Protein 3PEH (pdb70)

Structure (mmCIF, N/CA/C/O backbone):
data_3PEH
#
_entry.id   3PEH
#
_cell.length_a   91.927
_cell.length_b   91.927
_cell.length_c   162.884
_cell.angle_alpha   90.000
_cell.angle_beta   90.000
_cell.angle_gamma   90.000
#
_symmetry.space_group_name_H-M   'P 42 21 2'
#
loop_
_entity.id
_entity.type
_entity.pdbx_description
1 polymer 'Endoplasmin homolog'
2 non-polymer 2-amino-4-{2,4-dichloro-5-[2-(diethylamino)ethoxy]phenyl}-N-ethylthieno[2,3-d]pyrimidine-6-carboxamide
3 non-polymer 'SULFATE ION'
#
loop_
_atom_site.group_PDB
_atom_site.id
_atom_site.type_symbol
_atom_site.label_atom_id
_atom_site.label_alt_id
_atom_site.label_comp_id
_atom_site.label_asym_id
_atom_site.label_entity_id
_atom_site.label_seq_id
_atom_site.pdbx_PDB_ins_code
_atom_site.Cartn_x
_atom_site.Cartn_y
_atom_site.Cartn_z
_atom_site.occupancy
_atom_site.B_iso_or_equiv
_atom_site.auth_seq_id
_atom_site.auth_comp_id
_atom_site.auth_asym_id
_atom_site.auth_atom_id
_atom_site.pdbx_PDB_model_num
ATOM 1 N N . GLU A 1 21 ? 41.453 91.430 22.029 1.00 73.58 70 GLU A N 1
ATOM 2 C CA . GLU A 1 21 ? 40.978 92.373 21.017 1.00 73.29 70 GLU A CA 1
ATOM 3 C C . GLU A 1 21 ? 41.059 91.796 19.595 1.00 74.89 70 GLU A C 1
ATOM 4 O O . GLU A 1 21 ? 42.140 91.381 19.181 1.00 75.10 70 GLU A O 1
ATOM 6 N N . SER A 1 22 ? 39.924 91.812 18.840 1.00 69.14 71 SER A N 1
ATOM 7 C CA . SER A 1 22 ? 39.790 91.315 17.455 1.00 67.13 71 SER A CA 1
ATOM 8 C C . SER A 1 22 ? 40.883 91.894 16.533 1.00 70.30 71 SER A C 1
ATOM 9 O O . SER A 1 22 ? 41.238 93.060 16.672 1.00 69.87 71 SER A O 1
ATOM 11 N N . MET A 1 23 ? 41.444 91.075 15.629 1.00 66.63 72 MET A N 1
ATOM 12 C CA . MET A 1 23 ? 42.530 91.499 14.733 1.00 65.94 72 MET A CA 1
ATOM 13 C C . MET A 1 23 ? 42.189 91.353 13.232 1.00 68.01 72 MET A C 1
ATOM 14 O O . MET A 1 23 ? 43.089 91.441 12.379 1.00 66.77 72 MET A O 1
ATOM 19 N N . GLU A 1 24 ? 40.898 91.130 12.906 1.00 63.54 73 GLU A N 1
ATOM 20 C CA . GLU A 1 24 ? 40.476 90.945 11.511 1.00 62.28 73 GLU A CA 1
ATOM 21 C C . GLU A 1 24 ? 40.404 92.253 10.735 1.00 64.94 73 GLU A C 1
ATOM 22 O O . GLU A 1 24 ? 40.092 93.299 11.301 1.00 64.29 73 GLU A O 1
ATOM 28 N N . SER A 1 25 ? 40.657 92.174 9.425 1.00 60.37 74 SER A N 1
ATOM 29 C CA . SER A 1 25 ? 40.490 93.293 8.523 1.00 59.70 74 SER A CA 1
ATOM 30 C C . SER A 1 25 ? 39.022 93.275 8.073 1.00 66.29 74 SER A C 1
ATOM 31 O O . SER A 1 25 ? 38.367 92.231 8.176 1.00 66.07 74 SER A O 1
ATOM 34 N N . HIS A 1 26 ? 38.499 94.407 7.566 1.00 65.03 75 HIS A N 1
ATOM 35 C CA . HIS A 1 26 ? 37.124 94.452 7.064 1.00 65.29 75 HIS A CA 1
ATOM 36 C C . HIS A 1 26 ? 36.975 93.503 5.838 1.00 67.89 75 HIS A C 1
ATOM 37 O O . HIS A 1 26 ? 35.914 92.907 5.648 1.00 67.49 75 HIS A O 1
ATOM 44 N N . GLN A 1 27 ? 38.076 93.324 5.063 1.00 62.46 76 GLN A N 1
ATOM 45 C CA .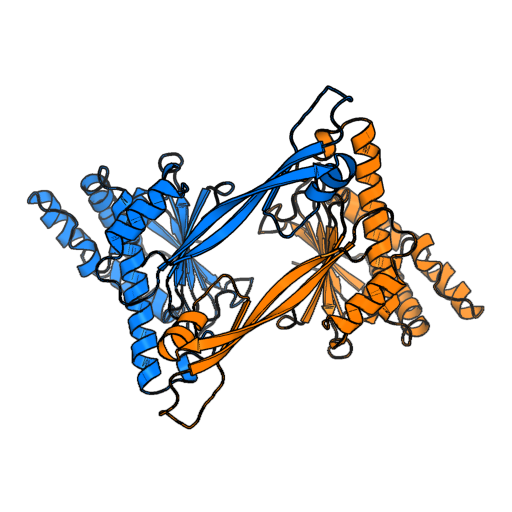 GLN A 1 27 ? 38.171 92.426 3.910 1.00 60.53 76 GLN A CA 1
ATOM 46 C C . GLN A 1 27 ? 38.059 90.956 4.374 1.00 62.16 76 GLN A C 1
ATOM 47 O O . GLN A 1 27 ? 37.353 90.170 3.731 1.00 60.47 76 GLN A O 1
ATOM 53 N N . TYR A 1 28 ? 38.774 90.592 5.477 1.00 57.10 77 TYR A N 1
ATOM 54 C CA . TYR A 1 28 ? 38.705 89.261 6.068 1.00 55.97 77 TYR A CA 1
ATOM 55 C C . TYR A 1 28 ? 37.275 89.025 6.546 1.00 60.56 77 TYR A C 1
ATOM 56 O O . TYR A 1 28 ? 36.692 87.994 6.222 1.00 59.74 77 TYR A O 1
ATOM 65 N N . GLN A 1 29 ? 36.715 89.985 7.309 1.00 58.12 78 GLN A N 1
ATOM 66 C CA . GLN A 1 29 ? 35.374 89.895 7.879 1.00 57.88 78 GLN A CA 1
ATOM 67 C C . GLN A 1 29 ? 34.298 89.771 6.809 1.00 60.38 78 GLN A C 1
ATOM 68 O O . GLN A 1 29 ? 33.293 89.117 7.055 1.00 59.84 78 GLN A O 1
ATOM 74 N N . THR A 1 30 ? 34.515 90.360 5.625 1.00 55.76 79 THR A N 1
ATOM 75 C CA . THR A 1 30 ? 33.556 90.292 4.528 1.00 55.36 79 THR A CA 1
ATOM 76 C C . THR A 1 30 ? 33.663 88.941 3.818 1.00 60.15 79 THR A C 1
ATOM 77 O O . THR A 1 30 ? 32.648 88.245 3.709 1.00 60.71 79 THR A O 1
ATOM 81 N N . GLU A 1 31 ? 34.883 88.568 3.353 1.00 55.48 80 GLU A N 1
ATOM 82 C CA . GLU A 1 31 ? 35.168 87.306 2.670 1.00 55.48 80 GLU A CA 1
ATOM 83 C C . GLU A 1 31 ? 34.669 86.071 3.487 1.00 61.90 80 GLU A C 1
ATOM 84 O O . GLU A 1 31 ? 33.836 85.306 2.982 1.00 62.70 80 GLU A O 1
ATOM 90 N N . VAL A 1 32 ? 35.099 85.954 4.761 1.00 57.16 81 VAL A N 1
ATOM 91 C CA . VAL A 1 32 ? 34.732 84.857 5.650 1.00 56.38 81 VAL A CA 1
ATOM 92 C C . VAL A 1 32 ? 33.210 84.865 5.968 1.00 59.75 81 VAL A C 1
ATOM 93 O O . VAL A 1 32 ? 32.623 83.785 6.052 1.00 58.40 81 VAL A O 1
ATOM 97 N N . THR A 1 33 ? 32.567 86.047 6.066 1.00 57.12 82 THR A N 1
ATOM 98 C CA . THR A 1 33 ? 31.108 86.113 6.302 1.00 57.54 82 THR A CA 1
ATOM 99 C C . THR A 1 33 ? 30.355 85.567 5.084 1.00 62.23 82 THR A C 1
ATOM 100 O O . THR A 1 33 ? 29.342 84.886 5.243 1.00 61.59 82 THR A O 1
ATOM 104 N N . ARG A 1 34 ? 30.871 85.851 3.879 1.00 59.69 83 ARG A N 1
ATOM 105 C CA . ARG A 1 34 ? 30.295 85.359 2.633 1.00 59.73 83 ARG A CA 1
ATOM 106 C C . ARG A 1 34 ? 30.525 83.838 2.569 1.00 61.37 83 ARG A C 1
ATOM 107 O O . ARG A 1 34 ? 29.556 83.101 2.360 1.00 61.25 83 ARG A O 1
ATOM 115 N N . LEU A 1 35 ? 31.779 83.372 2.826 1.00 55.39 84 LEU A N 1
ATOM 116 C CA . LEU A 1 35 ? 32.096 81.940 2.839 1.00 55.61 84 LEU A CA 1
ATOM 117 C C . LEU A 1 35 ? 31.134 81.196 3.760 1.00 63.41 84 LEU A C 1
ATOM 118 O O . LEU A 1 35 ? 30.472 80.263 3.315 1.00 62.92 84 LEU A O 1
ATOM 123 N N . MET A 1 36 ? 31.003 81.664 5.018 1.00 62.70 85 MET A N 1
ATOM 124 C CA . MET A 1 36 ? 30.129 81.064 6.021 1.00 63.35 85 MET A CA 1
ATOM 125 C C . MET A 1 36 ? 28.674 81.031 5.546 1.00 68.68 85 MET A C 1
ATOM 126 O O . MET A 1 36 ? 28.080 79.962 5.561 1.00 69.41 85 MET A O 1
ATOM 131 N N . ASP A 1 37 ? 28.138 82.146 5.040 1.00 65.71 86 ASP A N 1
ATOM 132 C CA . ASP A 1 37 ? 26.761 82.218 4.529 1.00 65.59 86 ASP A CA 1
ATOM 133 C C . ASP A 1 37 ? 26.498 81.177 3.453 1.00 68.41 86 ASP A C 1
ATOM 134 O O . ASP A 1 37 ? 25.516 80.447 3.559 1.00 68.34 86 ASP A O 1
ATOM 139 N N . ILE A 1 38 ? 27.398 81.073 2.449 1.00 63.35 87 ILE A N 1
ATOM 140 C CA . ILE A 1 38 ? 27.295 80.128 1.336 1.00 61.76 87 ILE A CA 1
ATOM 141 C C . ILE A 1 38 ? 27.417 78.683 1.855 1.00 64.78 87 ILE A C 1
ATOM 142 O O . ILE A 1 38 ? 26.472 77.912 1.671 1.00 64.70 87 ILE A O 1
ATOM 147 N N . ILE A 1 39 ? 28.541 78.338 2.530 1.00 60.21 88 ILE A N 1
ATOM 148 C CA . ILE A 1 39 ? 28.808 77.013 3.102 1.00 60.20 88 ILE A CA 1
ATOM 149 C C . ILE A 1 39 ? 27.622 76.518 3.963 1.00 64.83 88 ILE A C 1
ATOM 150 O O . ILE A 1 39 ? 27.163 75.382 3.764 1.00 65.09 88 ILE A O 1
ATOM 155 N N . VAL A 1 40 ? 27.106 77.379 4.869 1.00 59.96 89 VAL A N 1
ATOM 156 C CA . VAL A 1 40 ? 26.003 77.029 5.759 1.00 59.73 89 VAL A CA 1
ATOM 157 C C . VAL A 1 40 ? 24.718 76.709 4.980 1.00 65.52 89 VAL A C 1
ATOM 158 O O . VAL A 1 40 ? 24.191 75.612 5.147 1.00 66.25 89 VAL A O 1
ATOM 162 N N . ASN A 1 41 ? 24.256 77.615 4.105 1.00 62.11 90 ASN A N 1
ATOM 163 C CA . ASN A 1 41 ? 23.038 77.426 3.311 1.00 61.82 90 ASN A CA 1
ATOM 164 C C . ASN A 1 41 ? 23.171 76.295 2.267 1.00 66.31 90 ASN A C 1
ATOM 165 O O . ASN A 1 41 ? 22.153 75.811 1.756 1.00 65.81 90 ASN A O 1
ATOM 167 N N . SER A 1 42 ? 24.417 75.871 1.957 1.00 62.49 91 SER A N 1
ATOM 168 C CA . SER A 1 42 ? 24.670 74.813 0.984 1.00 61.52 91 SER A CA 1
ATOM 169 C C . SER A 1 42 ? 24.890 73.463 1.649 1.00 65.26 91 SER A C 1
ATOM 170 O O . SER A 1 42 ? 24.639 72.442 1.014 1.00 66.09 91 SER A O 1
ATOM 173 N N . LEU A 1 43 ? 25.371 73.443 2.909 1.00 60.43 92 LEU A N 1
ATOM 174 C CA . LEU A 1 43 ? 25.648 72.193 3.611 1.00 59.76 92 LEU A CA 1
ATOM 175 C C . LEU A 1 43 ? 24.896 72.042 4.939 1.00 64.33 92 LEU A C 1
ATOM 176 O O . LEU A 1 43 ? 25.317 71.219 5.755 1.00 64.29 92 LEU A O 1
ATOM 181 N N . TYR A 1 44 ? 23.776 72.784 5.153 1.00 60.92 93 TYR A N 1
ATOM 182 C CA . TYR A 1 44 ? 22.963 72.697 6.383 1.00 61.10 93 TYR A CA 1
ATOM 183 C C . TYR A 1 44 ? 22.458 71.249 6.660 1.00 67.47 93 TYR A C 1
ATOM 184 O O . TYR A 1 44 ? 22.204 70.877 7.812 1.00 67.65 93 TYR A O 1
ATOM 186 N N . THR A 1 45 ? 22.322 70.443 5.598 1.00 64.33 94 THR A N 1
ATOM 187 C CA . THR A 1 45 ? 21.831 69.066 5.679 1.00 63.85 94 THR A CA 1
ATOM 188 C C . THR A 1 45 ? 22.967 68.044 5.690 1.00 67.18 94 THR A C 1
ATOM 189 O O . THR A 1 45 ? 22.693 66.875 5.952 1.00 67.80 94 THR A O 1
ATOM 193 N N . GLN A 1 46 ? 24.225 68.470 5.416 1.00 61.63 95 GLN A N 1
ATOM 194 C CA . GLN A 1 46 ? 25.402 67.595 5.442 1.00 61.13 95 GLN A CA 1
ATOM 195 C C . GLN A 1 46 ? 26.462 68.233 6.357 1.00 64.92 95 GLN A C 1
ATOM 196 O O . GLN A 1 46 ? 27.625 68.389 5.962 1.00 65.14 95 GLN A O 1
ATOM 202 N N . LYS A 1 47 ? 26.050 68.618 7.577 1.00 60.50 96 LYS A N 1
ATOM 203 C CA . LYS A 1 47 ? 26.879 69.318 8.567 1.00 59.86 96 LYS A CA 1
ATOM 204 C C . LYS A 1 47 ? 28.158 68.569 8.920 1.00 64.20 96 LYS A C 1
ATOM 205 O O . LYS A 1 47 ? 29.193 69.192 9.158 1.00 63.99 96 LYS A O 1
ATOM 211 N N . GLU A 1 48 ? 28.083 67.239 8.913 1.00 61.52 97 GLU A N 1
ATOM 212 C CA . GLU A 1 48 ? 29.128 66.269 9.266 1.00 61.59 97 GLU A CA 1
ATOM 213 C C . GLU A 1 48 ? 30.417 66.363 8.428 1.00 63.87 97 GLU A C 1
ATOM 214 O O . GLU A 1 48 ? 31.481 65.950 8.907 1.00 63.82 97 GLU A O 1
ATOM 220 N N . VAL A 1 49 ? 30.328 66.915 7.198 1.00 58.49 98 VAL A N 1
ATOM 221 C CA . VAL A 1 49 ? 31.438 67.010 6.237 1.00 57.67 98 VAL A CA 1
ATOM 222 C C . VAL A 1 49 ? 32.624 67.845 6.739 1.00 58.13 98 VAL A C 1
ATOM 223 O O . VAL A 1 49 ? 33.714 67.731 6.168 1.00 57.98 98 VAL A O 1
ATOM 227 N N . PHE A 1 50 ? 32.431 68.656 7.810 1.00 51.93 99 PHE A N 1
ATOM 228 C CA . PHE A 1 50 ? 33.508 69.445 8.424 1.00 50.64 99 PHE A CA 1
ATOM 229 C C . PHE A 1 50 ? 34.675 68.518 8.844 1.00 53.15 99 PHE A C 1
ATOM 230 O O . PHE A 1 50 ? 35.834 68.918 8.781 1.00 52.99 99 PHE A O 1
ATOM 238 N N . LEU A 1 51 ? 34.338 67.287 9.292 1.00 47.96 100 LEU A N 1
ATOM 239 C CA . LEU A 1 51 ? 35.311 66.328 9.750 1.00 47.43 100 LEU A CA 1
ATOM 240 C C . LEU A 1 51 ? 36.165 65.846 8.608 1.00 50.63 100 LEU A C 1
ATOM 241 O O . LEU A 1 51 ? 37.382 65.750 8.785 1.00 51.40 100 LEU A O 1
ATOM 246 N N . ARG A 1 52 ? 35.562 65.620 7.416 1.00 45.48 101 ARG A N 1
ATOM 247 C CA . ARG A 1 52 ? 36.328 65.254 6.220 1.00 45.38 101 ARG A CA 1
ATOM 248 C C . ARG A 1 52 ? 37.373 66.373 5.910 1.00 48.60 101 ARG A C 1
ATOM 249 O O . ARG A 1 52 ? 38.542 66.076 5.664 1.00 48.94 101 ARG A O 1
ATOM 257 N N . GLU A 1 53 ? 36.965 67.644 6.022 1.00 43.53 102 GLU A N 1
ATOM 258 C CA . GLU A 1 53 ? 37.827 68.790 5.744 1.00 43.30 102 GLU A CA 1
ATOM 259 C C . GLU A 1 53 ? 38.971 68.962 6.745 1.00 47.99 102 GLU A C 1
ATOM 260 O O . GLU A 1 53 ? 40.110 69.194 6.332 1.00 47.46 102 GLU A O 1
ATOM 266 N N . LEU A 1 54 ? 38.694 68.797 8.042 1.00 45.39 103 LEU A N 1
ATOM 267 C CA . LEU A 1 54 ? 39.728 68.899 9.079 1.00 44.76 103 LEU A CA 1
ATOM 268 C C . LEU A 1 54 ? 40.740 67.740 9.005 1.00 50.05 103 LEU A C 1
ATOM 269 O O . LEU A 1 54 ? 41.937 67.982 9.159 1.00 50.64 103 LEU A O 1
ATOM 274 N N . ILE A 1 55 ? 40.272 66.497 8.731 1.00 46.21 104 ILE A N 1
ATOM 275 C CA . ILE A 1 55 ? 41.156 65.336 8.589 1.00 45.99 104 ILE A CA 1
ATOM 276 C C . ILE A 1 55 ? 42.065 65.579 7.372 1.00 51.30 104 ILE A C 1
ATOM 277 O O . ILE A 1 55 ? 43.275 65.325 7.432 1.00 51.38 104 ILE A O 1
ATOM 282 N N . SER A 1 56 ? 41.475 66.143 6.295 1.00 48.16 105 SER A N 1
ATOM 283 C CA . SER A 1 56 ? 42.173 66.482 5.053 1.00 47.07 105 SER A CA 1
ATOM 284 C C . SER A 1 56 ? 43.294 67.494 5.294 1.00 48.23 105 SER A C 1
ATOM 285 O O . SER A 1 56 ? 44.405 67.280 4.826 1.00 46.61 105 SER A O 1
ATOM 288 N N . ASN A 1 57 ? 43.019 68.549 6.087 1.00 45.34 106 ASN A N 1
ATOM 289 C CA . ASN A 1 57 ? 43.988 69.581 6.437 1.00 45.66 106 ASN A CA 1
ATOM 290 C C . ASN A 1 57 ? 45.130 68.999 7.231 1.00 51.83 106 ASN A C 1
ATOM 291 O O . ASN A 1 57 ? 46.293 69.304 6.939 1.00 52.79 106 ASN A O 1
ATOM 296 N N . ALA A 1 58 ? 44.794 68.122 8.199 1.00 47.64 107 ALA A N 1
ATOM 297 C CA . ALA A 1 58 ? 45.730 67.410 9.064 1.00 47.09 107 ALA A CA 1
ATOM 298 C C . ALA A 1 58 ? 46.664 66.477 8.269 1.00 51.69 107 ALA A C 1
ATOM 299 O O . ALA A 1 58 ? 47.876 66.492 8.513 1.00 51.48 107 ALA A O 1
ATOM 301 N N . ALA A 1 59 ? 46.129 65.690 7.307 1.00 49.18 108 ALA A N 1
ATOM 302 C CA . ALA A 1 59 ? 46.969 64.800 6.478 1.00 49.77 108 ALA A CA 1
ATOM 303 C C . ALA A 1 59 ? 47.966 65.605 5.647 1.00 55.41 108 ALA A C 1
ATOM 304 O O . ALA A 1 59 ? 49.136 65.225 5.572 1.00 55.14 108 ALA A O 1
ATOM 306 N N . ASP A 1 60 ? 47.512 66.764 5.091 1.00 54.19 109 ASP A N 1
ATOM 307 C CA . ASP A 1 60 ? 48.328 67.693 4.289 1.00 54.21 109 ASP A CA 1
ATOM 308 C C . ASP A 1 60 ? 49.509 68.234 5.094 1.00 56.36 109 ASP A C 1
ATOM 309 O O . ASP A 1 60 ? 50.645 68.231 4.609 1.00 56.14 109 ASP A O 1
ATOM 314 N N . ALA A 1 61 ? 49.236 68.650 6.345 1.00 51.73 110 ALA A N 1
ATOM 315 C CA . ALA A 1 61 ? 50.236 69.150 7.295 1.00 50.06 110 ALA A CA 1
ATOM 316 C C . ALA A 1 61 ? 51.224 68.034 7.706 1.00 53.29 110 ALA A C 1
ATOM 317 O O . ALA A 1 61 ? 52.410 68.314 7.867 1.00 51.25 110 ALA A O 1
ATOM 319 N N . LEU A 1 62 ? 50.733 66.771 7.857 1.00 51.22 111 LEU A N 1
ATOM 320 C CA . LEU A 1 62 ? 51.569 65.614 8.213 1.00 51.32 111 LEU A CA 1
ATOM 321 C C . LEU A 1 62 ? 52.440 65.222 7.051 1.00 57.11 111 LEU A C 1
ATOM 322 O O . LEU A 1 62 ? 53.568 64.787 7.269 1.00 57.07 111 LEU A O 1
ATOM 327 N N . GLU A 1 63 ? 51.921 65.372 5.812 1.00 54.77 112 GLU A N 1
ATOM 328 C CA . GLU A 1 63 ? 52.690 65.064 4.609 1.00 55.39 112 GLU A CA 1
ATOM 329 C C . GLU A 1 63 ? 53.864 66.052 4.441 1.00 58.79 112 GLU A C 1
ATOM 330 O O . GLU A 1 63 ? 54.945 65.633 4.033 1.00 58.41 112 GLU A O 1
ATOM 336 N N . LYS A 1 64 ? 53.652 67.338 4.790 1.00 54.76 113 LYS A N 1
ATOM 337 C CA . LYS A 1 64 ? 54.668 68.388 4.718 1.00 55.10 113 LYS A CA 1
ATOM 338 C C . LYS A 1 64 ? 55.864 68.080 5.635 1.00 60.50 113 LYS A C 1
ATOM 339 O O . LYS A 1 64 ? 57.010 68.084 5.171 1.00 60.16 113 LYS A O 1
ATOM 345 N N . ILE A 1 65 ? 55.602 67.762 6.916 1.00 57.65 114 ILE A N 1
ATOM 346 C CA . ILE A 1 65 ? 56.686 67.433 7.836 1.00 57.34 114 ILE A CA 1
ATOM 347 C C . ILE A 1 65 ? 57.298 66.059 7.488 1.00 64.39 114 ILE A C 1
ATOM 348 O O . ILE A 1 65 ? 58.512 65.915 7.615 1.00 65.21 114 ILE A O 1
ATOM 353 N N . ARG A 1 66 ? 56.484 65.081 7.009 1.00 62.81 115 ARG A N 1
ATOM 354 C CA . ARG A 1 66 ? 56.969 63.747 6.603 1.00 63.33 115 ARG A CA 1
ATOM 355 C C . ARG A 1 66 ? 57.937 63.878 5.439 1.00 69.75 115 ARG A C 1
ATOM 356 O O . ARG A 1 66 ? 58.987 63.237 5.460 1.00 69.64 115 ARG A O 1
ATOM 364 N N . PHE A 1 67 ? 57.601 64.731 4.448 1.00 68.01 116 PHE A N 1
ATOM 365 C CA . PHE A 1 67 ? 58.448 64.983 3.288 1.00 69.05 116 PHE A CA 1
ATOM 366 C C . PHE A 1 67 ? 59.813 65.571 3.694 1.00 74.07 116 PHE A C 1
ATOM 367 O O . PHE A 1 67 ? 60.840 65.119 3.181 1.00 74.59 116 PHE A O 1
ATOM 375 N N . LEU A 1 68 ? 59.828 66.546 4.623 1.00 70.49 117 LEU A N 1
ATOM 376 C CA . LEU A 1 68 ? 61.073 67.163 5.081 1.00 70.34 117 LEU A CA 1
ATOM 377 C C . LEU A 1 68 ? 61.933 66.198 5.901 1.00 74.91 117 LEU A C 1
ATOM 378 O O . LEU A 1 68 ? 63.159 66.304 5.855 1.00 75.32 117 LEU A O 1
ATOM 383 N N . SER A 1 69 ? 61.302 65.237 6.614 1.00 71.17 118 SER A N 1
ATOM 384 C CA . SER A 1 69 ? 61.996 64.236 7.433 1.00 70.58 118 SER A CA 1
ATOM 385 C C . SER A 1 69 ? 62.813 63.236 6.609 1.00 75.26 118 SER A C 1
ATOM 386 O O . SER A 1 69 ? 63.680 62.563 7.168 1.00 74.70 118 SER A O 1
ATOM 389 N N . LEU A 1 70 ? 62.546 63.147 5.289 1.00 73.30 119 LEU A N 1
ATOM 390 C CA . LEU A 1 70 ? 63.250 62.250 4.366 1.00 73.61 119 LEU A CA 1
ATOM 391 C C . LEU A 1 70 ? 64.683 62.736 4.086 1.00 78.85 119 LEU A C 1
ATOM 392 O O . LEU A 1 70 ? 65.595 61.909 3.960 1.00 78.12 119 LEU A O 1
ATOM 397 N N . SER A 1 71 ? 64.878 64.074 4.032 1.00 76.44 120 SER A N 1
ATOM 398 C CA . SER A 1 71 ? 66.170 64.721 3.789 1.00 76.91 120 SER A CA 1
ATOM 399 C C . SER A 1 71 ? 66.939 64.997 5.100 1.00 82.83 120 SER A C 1
ATOM 400 O O . SER A 1 71 ? 68.166 64.835 5.140 1.00 82.55 120 SER A O 1
ATOM 403 N N . ASP A 1 72 ? 66.210 65.437 6.155 1.00 79.59 121 ASP A N 1
ATOM 404 C CA . ASP A 1 72 ? 66.739 65.758 7.486 1.00 78.77 121 ASP A CA 1
ATOM 405 C C . ASP A 1 72 ? 65.767 65.210 8.525 1.00 81.16 121 ASP A C 1
ATOM 406 O O . ASP A 1 72 ? 64.717 65.814 8.777 1.00 80.72 121 ASP A O 1
ATOM 411 N N . GLU A 1 73 ? 66.113 64.052 9.117 1.00 76.38 122 GLU A N 1
ATOM 412 C CA . GLU A 1 73 ? 65.292 63.380 1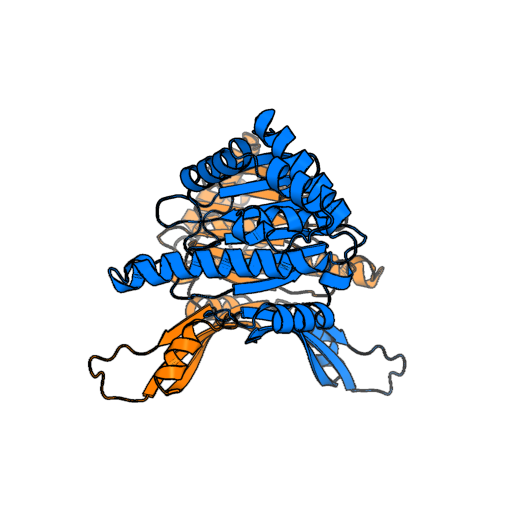0.124 1.00 75.43 122 GLU A CA 1
ATOM 413 C C . GLU A 1 73 ? 65.156 64.190 11.413 1.00 77.92 122 GLU A C 1
ATOM 414 O O . GLU A 1 73 ? 64.200 63.964 12.150 1.00 78.12 122 GLU A O 1
ATOM 416 N N . SER A 1 74 ? 66.073 65.154 11.671 1.00 73.28 123 SER A N 1
ATOM 417 C CA . SER A 1 74 ? 66.062 65.998 12.875 1.00 72.15 123 SER A CA 1
ATOM 418 C C . SER A 1 74 ? 64.813 66.901 12.995 1.00 72.73 123 SER A C 1
ATOM 419 O O . SER A 1 74 ? 64.568 67.417 14.083 1.00 72.63 123 SER A O 1
ATOM 422 N N . VAL A 1 75 ? 64.024 67.075 11.910 1.00 66.55 124 VAL A N 1
ATOM 423 C CA . VAL A 1 75 ? 62.797 67.901 11.932 1.00 65.44 124 VAL A CA 1
ATOM 424 C C . VAL A 1 75 ? 61.739 67.305 12.900 1.00 67.27 124 VAL A C 1
ATOM 425 O O . VAL A 1 75 ? 60.957 68.053 13.491 1.00 66.68 124 VAL A O 1
ATOM 429 N N . LEU A 1 76 ? 61.764 65.965 13.082 1.00 62.24 125 LEU A N 1
ATOM 430 C CA . LEU A 1 76 ? 60.881 65.207 13.967 1.00 61.75 125 LEU A CA 1
ATOM 431 C C . LEU A 1 76 ? 61.372 65.175 15.426 1.00 67.05 125 LEU A C 1
ATOM 432 O O . LEU A 1 76 ? 60.828 64.421 16.241 1.00 67.48 125 LEU A O 1
ATOM 437 N N . GLY A 1 77 ? 62.396 65.975 15.731 1.00 63.58 126 GLY A N 1
ATOM 438 C CA . GLY A 1 77 ? 63.028 66.047 17.041 1.00 63.24 126 GLY A CA 1
ATOM 439 C C . GLY A 1 77 ? 62.059 66.172 18.195 1.00 68.76 126 GLY A C 1
ATOM 440 O O . GLY A 1 77 ? 62.064 65.339 19.103 1.00 68.99 126 GLY A O 1
ATOM 441 N N . GLU A 1 78 ? 61.175 67.171 18.120 1.00 65.54 127 GLU A N 1
ATOM 442 C CA . GLU A 1 78 ? 60.191 67.480 19.150 1.00 65.47 127 GLU A CA 1
ATOM 443 C C . GLU A 1 78 ? 59.080 66.406 19.338 1.00 69.58 127 GLU A C 1
ATOM 444 O O . GLU A 1 78 ? 58.509 66.327 20.433 1.00 70.14 127 GLU A O 1
ATOM 447 N N . GLU A 1 79 ? 58.774 65.595 18.290 1.00 64.11 128 GLU A N 1
ATOM 448 C CA . GLU A 1 79 ? 57.719 64.568 18.312 1.00 62.70 128 GLU A CA 1
ATOM 449 C C . GLU A 1 79 ? 57.894 63.580 17.136 1.00 65.65 128 GLU A C 1
ATOM 450 O O . GLU A 1 79 ? 57.732 63.965 15.967 1.00 64.56 128 GLU A O 1
ATOM 453 N N . LYS A 1 80 ? 58.212 62.303 17.452 1.00 61.44 129 LYS A N 1
ATOM 454 C CA . LYS A 1 80 ? 58.413 61.253 16.436 1.00 60.44 129 LYS A CA 1
ATOM 455 C C . LYS A 1 80 ? 57.083 60.749 15.855 1.00 61.95 129 LYS A C 1
ATOM 456 O O . LYS A 1 80 ? 57.080 60.218 14.744 1.00 62.26 129 LYS A O 1
ATOM 462 N N . LYS A 1 81 ? 55.963 60.916 16.591 1.00 55.96 130 LYS A N 1
ATOM 463 C CA . LYS A 1 81 ? 54.630 60.499 16.136 1.00 54.43 130 LYS A CA 1
ATOM 464 C C . LYS A 1 81 ? 54.214 61.294 14.910 1.00 53.89 130 LYS A C 1
ATOM 465 O O . LYS A 1 81 ? 54.461 62.499 14.845 1.00 52.82 130 LYS A O 1
ATOM 471 N N . LEU A 1 82 ? 53.588 60.609 13.936 1.00 46.99 131 LEU A N 1
ATOM 472 C CA . LEU A 1 82 ? 53.033 61.196 12.720 1.00 45.00 131 LEU A CA 1
ATOM 473 C C . LEU A 1 82 ? 51.636 60.605 12.607 1.00 48.96 131 LEU A C 1
ATOM 474 O O . LEU A 1 82 ? 51.483 59.499 12.077 1.00 49.09 131 LEU A O 1
ATOM 479 N N . GLU A 1 83 ? 50.621 61.323 13.152 1.00 44.95 132 GLU A N 1
ATOM 480 C CA . GLU A 1 83 ? 49.236 60.828 13.252 1.00 44.72 132 GLU A CA 1
ATOM 481 C C . GLU A 1 83 ? 48.182 61.931 13.478 1.00 48.50 132 GLU A C 1
ATOM 482 O O . GLU A 1 83 ? 48.513 63.078 13.802 1.00 47.91 132 GLU A O 1
ATOM 488 N N . ILE A 1 84 ? 46.910 61.515 13.445 1.00 44.05 133 ILE A N 1
ATOM 489 C CA . ILE A 1 84 ? 45.753 62.340 13.749 1.00 43.55 133 ILE A CA 1
ATOM 490 C C . ILE A 1 84 ? 45.061 61.726 14.979 1.00 50.03 133 ILE A C 1
ATOM 491 O O . ILE A 1 84 ? 44.951 60.495 15.079 1.00 49.67 133 ILE A O 1
ATOM 496 N N . ARG A 1 85 ? 44.613 62.595 15.914 1.00 47.06 134 ARG A N 1
ATOM 497 C CA . ARG A 1 85 ? 43.926 62.226 17.150 1.00 46.65 134 ARG A CA 1
ATOM 498 C C . ARG A 1 85 ? 42.640 63.013 17.293 1.00 50.72 134 ARG A C 1
ATOM 499 O O . ARG A 1 85 ? 42.670 64.242 17.359 1.00 51.05 134 ARG A O 1
ATOM 507 N N . ILE A 1 86 ? 41.508 62.298 17.343 1.00 48.25 135 ILE A N 1
ATOM 508 C CA . ILE A 1 86 ? 40.159 62.858 17.520 1.00 48.29 135 ILE A CA 1
ATOM 509 C C . ILE A 1 86 ? 39.688 62.536 18.955 1.00 53.36 135 ILE A C 1
ATOM 510 O O . ILE A 1 86 ? 39.800 61.402 19.405 1.00 54.33 135 ILE A O 1
ATOM 515 N N . SER A 1 87 ? 39.197 63.529 19.671 1.00 50.07 136 SER A N 1
ATOM 516 C CA . SER A 1 87 ? 38.691 63.351 21.028 1.00 50.15 136 SER A CA 1
ATOM 517 C C . SER A 1 87 ? 37.615 64.379 21.328 1.00 55.70 136 SER A C 1
ATOM 518 O O . SER A 1 87 ? 37.689 65.520 20.861 1.00 56.59 136 SER A O 1
ATOM 521 N N . ALA A 1 88 ? 36.596 63.950 22.067 1.00 52.16 137 ALA A N 1
ATOM 522 C CA . ALA A 1 88 ? 35.468 64.764 22.484 1.00 51.51 137 ALA A CA 1
ATOM 523 C C . ALA A 1 88 ? 35.492 64.927 23.993 1.00 57.42 137 ALA A C 1
ATOM 524 O O . ALA A 1 88 ? 35.956 64.040 24.721 1.00 57.97 137 ALA A O 1
ATOM 526 N N . ASN A 1 89 ? 35.005 66.071 24.458 1.00 55.03 138 ASN A N 1
ATOM 527 C CA . ASN A 1 89 ? 34.904 66.401 25.864 1.00 55.35 138 ASN A CA 1
ATOM 528 C C . ASN A 1 89 ? 33.439 66.738 26.052 1.00 61.49 138 ASN A C 1
ATOM 529 O O . ASN A 1 89 ? 33.007 67.846 25.718 1.00 60.48 138 ASN A O 1
ATOM 534 N N . LYS A 1 90 ? 32.659 65.742 26.490 1.00 60.86 139 LYS A N 1
ATOM 535 C CA . LYS A 1 90 ? 31.204 65.842 26.663 1.00 62.24 139 LYS A CA 1
ATOM 536 C C . LYS A 1 90 ? 30.771 66.900 27.697 1.00 69.32 139 LYS A C 1
ATOM 537 O O . LYS A 1 90 ? 29.712 67.517 27.509 1.00 69.28 139 LYS A O 1
ATOM 543 N N . GLU A 1 91 ? 31.579 67.125 28.760 1.00 66.54 140 GLU A N 1
ATOM 544 C CA . GLU A 1 91 ? 31.233 68.113 29.790 1.00 66.85 140 GLU A CA 1
ATOM 545 C C . GLU A 1 91 ? 31.371 69.543 29.260 1.00 69.98 140 GLU A C 1
ATOM 546 O O . GLU A 1 91 ? 30.441 70.334 29.418 1.00 70.32 140 GLU A O 1
ATOM 548 N N . LYS A 1 92 ? 32.503 69.853 28.595 1.00 64.50 141 LYS A N 1
ATOM 549 C CA . LYS A 1 92 ? 32.778 71.181 28.043 1.00 62.97 141 LYS A CA 1
ATOM 550 C C . LYS A 1 92 ? 32.161 71.409 26.640 1.00 63.10 141 LYS A C 1
ATOM 551 O O . LYS A 1 92 ? 32.233 72.536 26.138 1.00 63.56 141 LYS A O 1
ATOM 557 N N . ASN A 1 93 ? 31.563 70.353 26.020 1.00 55.61 142 ASN A N 1
ATOM 558 C CA . ASN A 1 93 ? 30.949 70.346 24.677 1.00 53.94 142 ASN A CA 1
ATOM 559 C C . ASN A 1 93 ? 31.989 70.770 23.591 1.00 54.99 142 ASN A C 1
ATOM 560 O O . ASN A 1 93 ? 31.752 71.666 22.777 1.00 54.84 142 ASN A O 1
ATOM 565 N N . ILE A 1 94 ? 33.160 70.134 23.623 1.00 50.17 143 ILE A N 1
ATOM 566 C CA . ILE A 1 94 ? 34.250 70.426 22.696 1.00 49.20 143 ILE A CA 1
ATOM 567 C C . ILE A 1 94 ? 34.696 69.164 21.966 1.00 52.44 143 ILE A C 1
ATOM 568 O O . ILE A 1 94 ? 34.848 68.107 22.585 1.00 52.43 143 ILE A O 1
ATOM 573 N N . LEU A 1 95 ? 34.927 69.294 20.644 1.00 47.62 144 LEU A N 1
ATOM 574 C CA . LEU A 1 95 ? 35.485 68.238 19.804 1.00 46.23 144 LEU A CA 1
ATOM 575 C C . LEU A 1 95 ? 36.853 68.740 19.334 1.00 49.15 144 LEU A C 1
ATOM 576 O O . LEU A 1 95 ? 36.976 69.910 18.965 1.00 47.23 144 LEU A O 1
ATOM 581 N N . SER A 1 96 ? 37.883 67.883 19.410 1.00 46.78 145 SER A N 1
ATOM 582 C CA . SER A 1 96 ? 39.238 68.260 18.992 1.00 46.58 145 SER A CA 1
ATOM 583 C C . SER A 1 96 ? 39.828 67.299 17.980 1.00 50.42 145 SER A C 1
ATOM 584 O O . SER A 1 96 ? 39.688 66.080 18.111 1.00 50.17 145 SER A O 1
ATOM 587 N N . ILE A 1 97 ? 40.482 67.867 16.971 1.00 46.59 146 ILE A N 1
ATOM 588 C CA . ILE A 1 97 ? 41.206 67.150 15.924 1.00 46.99 146 ILE A CA 1
ATOM 589 C C . ILE A 1 97 ? 42.616 67.657 16.115 1.00 51.65 146 ILE A C 1
ATOM 590 O O . ILE A 1 97 ? 42.844 68.871 16.054 1.00 53.51 146 ILE A O 1
ATOM 592 N N . THR A 1 98 ? 43.531 66.757 16.455 1.00 46.64 147 THR A N 1
ATOM 593 C CA . THR A 1 98 ? 44.924 67.097 16.726 1.00 47.18 147 THR A CA 1
ATOM 594 C C . THR A 1 98 ? 45.829 66.331 15.774 1.00 53.34 147 THR A C 1
ATOM 595 O O . THR A 1 98 ? 45.534 65.193 15.419 1.00 54.37 147 THR A O 1
ATOM 599 N N . ASP A 1 99 ? 46.901 66.964 15.329 1.00 50.10 148 ASP A N 1
ATOM 600 C CA . ASP A 1 99 ? 47.844 66.308 14.443 1.00 50.46 148 ASP A CA 1
ATOM 601 C C . ASP A 1 99 ? 49.260 66.664 14.862 1.00 55.77 148 ASP A C 1
ATOM 602 O O . ASP A 1 99 ? 49.476 67.665 15.555 1.00 57.33 148 ASP A O 1
ATOM 607 N N . THR A 1 100 ? 50.214 65.838 14.461 1.00 50.33 149 THR A N 1
ATOM 608 C CA . THR A 1 100 ? 51.622 66.054 14.754 1.00 49.25 149 THR A CA 1
ATOM 609 C C . THR A 1 100 ? 52.317 66.451 13.458 1.00 55.58 149 THR A C 1
ATOM 610 O O . THR A 1 100 ? 53.438 66.008 13.183 1.00 55.14 149 THR A O 1
ATOM 614 N N . GLY A 1 101 ? 51.605 67.246 12.651 1.00 53.63 150 GLY A N 1
ATOM 615 C CA . GLY A 1 101 ? 52.083 67.765 11.373 1.00 53.39 150 GLY A CA 1
ATOM 616 C C . GLY A 1 101 ? 53.030 68.939 11.527 1.00 56.27 150 GLY A C 1
ATOM 617 O O . GLY A 1 101 ? 53.487 69.238 12.634 1.00 56.42 150 GLY A O 1
ATOM 618 N N . ILE A 1 102 ? 53.321 69.620 10.414 1.00 51.40 151 ILE A N 1
ATOM 619 C CA . ILE A 1 102 ? 54.229 70.768 10.364 1.00 50.51 151 ILE A CA 1
ATOM 620 C C . ILE A 1 102 ? 53.872 71.900 11.369 1.00 55.16 151 ILE A C 1
ATOM 621 O O . ILE A 1 102 ? 54.784 72.485 11.928 1.00 55.93 151 ILE A O 1
ATOM 626 N N . GLY A 1 103 ? 52.586 72.179 11.584 1.00 52.57 152 GLY A N 1
ATOM 627 C CA . GLY A 1 103 ? 52.125 73.274 12.432 1.00 52.28 152 GLY A CA 1
ATOM 628 C C . GLY A 1 103 ? 52.352 74.629 11.778 1.00 57.57 152 GLY A C 1
ATOM 629 O O . GLY A 1 103 ? 52.888 74.717 10.671 1.00 56.81 152 GLY A O 1
ATOM 630 N N . MET A 1 104 ? 51.970 75.700 12.459 1.00 56.68 153 MET A N 1
ATOM 631 C CA . MET A 1 104 ? 52.129 77.061 11.943 1.00 57.37 153 MET A CA 1
ATOM 632 C C . MET A 1 104 ? 52.910 78.003 12.857 1.00 62.99 153 MET A C 1
ATOM 633 O O . MET A 1 104 ? 52.711 78.018 14.085 1.00 62.73 153 MET A O 1
ATOM 638 N N . THR A 1 105 ? 53.731 78.866 12.234 1.00 59.81 154 THR A N 1
ATOM 639 C CA . THR A 1 105 ? 54.404 79.967 12.931 1.00 59.12 154 THR A CA 1
ATOM 640 C C . THR A 1 105 ? 53.354 81.090 12.856 1.00 62.62 154 THR A C 1
ATOM 641 O O . THR A 1 105 ? 52.386 80.960 12.088 1.00 62.49 154 THR A O 1
ATOM 645 N N . LYS A 1 106 ? 53.544 82.190 13.605 1.00 58.27 155 LYS A N 1
ATOM 646 C CA . LYS A 1 106 ? 52.633 83.340 13.541 1.00 57.26 155 LYS A CA 1
ATOM 647 C C . LYS A 1 106 ? 52.598 83.863 12.086 1.00 59.63 155 LYS A C 1
ATOM 648 O O . LYS A 1 106 ? 51.528 84.199 11.586 1.00 59.24 155 LYS A O 1
ATOM 654 N N . VAL A 1 107 ? 53.769 83.854 11.404 1.00 54.85 156 VAL A N 1
ATOM 655 C CA . VAL A 1 107 ? 53.952 84.293 10.017 1.00 54.35 156 VAL A CA 1
ATOM 656 C C . VAL A 1 107 ? 53.089 83.449 9.089 1.00 58.99 156 VAL A C 1
ATOM 657 O O . VAL A 1 107 ? 52.322 84.029 8.319 1.00 58.39 156 VAL A O 1
ATOM 661 N N . ASP A 1 108 ? 53.190 82.089 9.188 1.00 55.55 157 ASP A N 1
ATOM 662 C CA . ASP A 1 108 ? 52.390 81.148 8.394 1.00 54.57 157 ASP A CA 1
ATOM 663 C C . ASP A 1 108 ? 50.897 81.377 8.629 1.00 56.66 157 ASP A C 1
ATOM 664 O O . ASP A 1 108 ? 50.132 81.380 7.674 1.00 58.14 157 ASP A O 1
ATOM 669 N N . LEU A 1 109 ? 50.492 81.615 9.877 1.00 50.98 158 LEU A N 1
ATOM 670 C CA . LEU A 1 109 ? 49.096 81.853 10.222 1.00 51.02 158 LEU A CA 1
ATOM 671 C C . LEU A 1 109 ? 48.544 83.153 9.615 1.00 57.69 158 LEU A C 1
ATOM 672 O O . LEU A 1 109 ? 47.481 83.114 9.000 1.00 58.67 158 LEU A O 1
ATOM 677 N N . ILE A 1 110 ? 49.261 84.282 9.755 1.00 54.72 159 ILE A N 1
ATOM 678 C CA . ILE A 1 110 ? 48.800 85.567 9.217 1.00 54.19 159 ILE A CA 1
ATOM 679 C C . ILE A 1 110 ? 48.857 85.544 7.661 1.00 55.67 159 ILE A C 1
ATOM 680 O O . ILE A 1 110 ? 47.998 86.154 7.019 1.00 54.60 159 ILE A O 1
ATOM 685 N N . ASN A 1 111 ? 49.791 84.776 7.068 1.00 50.52 160 ASN A N 1
ATOM 686 C CA . ASN A 1 111 ? 49.857 84.654 5.615 1.00 50.51 160 ASN A CA 1
ATOM 687 C C . ASN A 1 111 ? 48.620 83.927 5.130 1.00 58.53 160 ASN A C 1
ATOM 688 O O . ASN A 1 111 ? 47.935 84.425 4.235 1.00 57.70 160 ASN A O 1
ATOM 693 N N . ASN A 1 112 ? 48.291 82.793 5.802 1.00 57.31 161 ASN A N 1
ATOM 694 C CA . ASN A 1 112 ? 47.122 81.965 5.547 1.00 57.32 161 ASN A CA 1
ATOM 695 C C . ASN A 1 112 ? 45.843 82.778 5.659 1.00 62.18 161 ASN A C 1
ATOM 696 O O . ASN A 1 112 ? 44.974 82.657 4.801 1.00 63.68 161 ASN A O 1
ATOM 701 N N . LEU A 1 113 ? 45.736 83.630 6.681 1.00 58.78 162 LEU A N 1
ATOM 702 C CA . LEU A 1 113 ? 44.558 84.496 6.870 1.00 58.60 162 LEU A CA 1
ATOM 703 C C . LEU A 1 113 ? 44.470 85.565 5.768 1.00 62.35 162 LEU A C 1
ATOM 704 O O . LEU A 1 113 ? 43.386 85.809 5.250 1.00 63.21 162 LEU A O 1
ATOM 709 N N . GLY A 1 114 ? 45.616 86.127 5.382 1.00 57.73 163 GLY A N 1
ATOM 710 C CA . GLY A 1 114 ? 45.721 87.102 4.304 1.00 56.72 163 GLY A CA 1
ATOM 711 C C . GLY A 1 114 ? 45.359 86.488 2.968 1.00 60.00 163 GLY A C 1
ATOM 712 O O . GLY A 1 114 ? 44.701 87.129 2.152 1.00 60.20 163 GLY A O 1
ATOM 713 N N . THR A 1 115 ? 45.750 85.219 2.754 1.00 56.14 164 THR A N 1
ATOM 714 C CA . THR A 1 115 ? 45.429 84.460 1.544 1.00 55.68 164 THR A CA 1
ATOM 715 C C . THR A 1 115 ? 43.909 84.300 1.439 1.00 61.91 164 THR A C 1
ATOM 716 O O . THR A 1 115 ? 43.345 84.589 0.390 1.00 62.26 164 THR A O 1
ATOM 720 N N . ILE A 1 116 ? 43.254 83.908 2.535 1.00 59.77 165 ILE A N 1
ATOM 721 C CA . ILE A 1 116 ? 41.802 83.748 2.587 1.00 60.71 165 ILE A CA 1
ATOM 722 C C . ILE A 1 116 ? 41.101 85.089 2.261 1.00 66.55 165 ILE A C 1
ATOM 723 O O . ILE A 1 116 ? 40.211 85.107 1.407 1.00 67.02 165 ILE A O 1
ATOM 728 N N . ALA A 1 117 ? 41.562 86.197 2.879 1.00 63.54 166 ALA A N 1
ATOM 729 C CA . ALA A 1 117 ? 41.010 87.542 2.695 1.00 63.79 166 ALA A CA 1
ATOM 730 C C . ALA A 1 117 ? 41.188 88.097 1.272 1.00 68.19 166 ALA A C 1
ATOM 731 O O . ALA A 1 117 ? 40.224 88.621 0.711 1.00 68.13 166 ALA A O 1
ATOM 733 N N . LYS A 1 118 ? 42.401 87.972 0.690 1.00 63.94 167 LYS A N 1
ATOM 734 C CA . LYS A 1 118 ? 42.715 88.510 -0.634 1.00 63.03 167 LYS A CA 1
ATOM 735 C C . LYS A 1 118 ? 42.052 87.709 -1.768 1.00 67.46 167 LYS A C 1
ATOM 736 O O . LYS A 1 118 ? 41.645 88.309 -2.769 1.00 67.50 167 LYS A O 1
ATOM 738 N N . SER A 1 119 ? 41.921 86.379 -1.619 1.00 63.35 168 SER A N 1
ATOM 739 C CA . SER A 1 119 ? 41.292 85.543 -2.657 1.00 62.85 168 SER A CA 1
ATOM 740 C C . SER A 1 119 ? 39.782 85.837 -2.757 1.00 67.22 168 SER A C 1
ATOM 741 O O . SER A 1 119 ? 39.166 86.350 -1.806 1.00 69.65 168 SER A O 1
ATOM 744 N N . GLY A 1 120 ? 39.199 85.533 -3.895 1.00 59.84 169 GLY A N 1
ATOM 745 C CA . GLY A 1 120 ? 37.769 85.755 -4.038 1.00 59.28 169 GLY A CA 1
ATOM 746 C C . GLY A 1 120 ? 37.021 84.447 -4.081 1.00 62.85 169 GLY A C 1
ATOM 747 O O . GLY A 1 120 ? 36.147 84.275 -4.934 1.00 64.10 169 GLY A O 1
ATOM 748 N N . THR A 1 121 ? 37.386 83.499 -3.181 1.00 56.38 170 THR A N 1
ATOM 749 C CA . THR A 1 121 ? 36.801 82.157 -3.099 1.00 55.12 170 THR A CA 1
ATOM 750 C C . THR A 1 121 ? 35.280 82.234 -2.961 1.00 57.41 170 THR A C 1
ATOM 751 O O . THR A 1 121 ? 34.581 81.434 -3.586 1.00 57.29 170 THR A O 1
ATOM 755 N N . SER A 1 122 ? 34.766 83.226 -2.211 1.00 53.35 171 SER A N 1
ATOM 756 C CA . SER A 1 122 ? 33.320 83.436 -2.081 1.00 53.28 171 SER A CA 1
ATOM 757 C C . SER A 1 122 ? 32.661 83.681 -3.466 1.00 55.62 171 SER A C 1
ATOM 758 O O . SER A 1 122 ? 31.541 83.221 -3.687 1.00 54.88 171 SER A O 1
ATOM 761 N N . ASN A 1 123 ? 33.399 84.299 -4.415 1.00 51.24 172 ASN A N 1
ATOM 762 C CA . ASN A 1 123 ? 32.891 84.528 -5.766 1.00 50.85 172 ASN A CA 1
ATOM 763 C C . ASN A 1 123 ? 32.706 83.200 -6.481 1.00 53.73 172 ASN A C 1
ATOM 764 O O . ASN A 1 123 ? 31.626 82.964 -7.042 1.00 52.35 172 ASN A O 1
ATOM 769 N N . PHE A 1 124 ? 33.708 82.297 -6.355 1.00 49.99 173 PHE A N 1
ATOM 770 C CA . PHE A 1 124 ? 33.654 80.936 -6.900 1.00 49.53 173 PHE A CA 1
ATOM 771 C C . PHE A 1 124 ? 32.512 80.124 -6.295 1.00 52.24 173 PHE A C 1
ATOM 772 O O . PHE A 1 124 ? 31.746 79.527 -7.047 1.00 52.06 173 PHE A O 1
ATOM 780 N N . LEU A 1 125 ? 32.371 80.136 -4.950 1.00 48.45 174 LEU A N 1
ATOM 781 C CA . LEU A 1 125 ? 31.325 79.388 -4.244 1.00 48.97 174 LEU A CA 1
ATOM 782 C C . LEU A 1 125 ? 29.927 79.950 -4.505 1.00 56.29 174 LEU A C 1
ATOM 783 O O . LEU A 1 125 ? 28.992 79.163 -4.685 1.00 55.66 174 LEU A O 1
ATOM 788 N N . GLU A 1 126 ? 29.782 81.299 -4.555 1.00 55.13 175 GLU A N 1
ATOM 789 C CA . GLU A 1 126 ? 28.511 81.953 -4.887 1.00 55.54 175 GLU A CA 1
ATOM 790 C C . GLU A 1 126 ? 28.087 81.465 -6.287 1.00 59.34 175 GLU A C 1
ATOM 791 O O . GLU A 1 126 ? 26.938 81.053 -6.473 1.00 60.39 175 GLU A O 1
ATOM 797 N N . ALA A 1 127 ? 29.048 81.435 -7.236 1.00 53.64 176 ALA A N 1
ATOM 798 C CA . ALA A 1 127 ? 28.828 80.980 -8.606 1.00 53.03 176 ALA A CA 1
ATOM 799 C C . ALA A 1 127 ? 28.422 79.508 -8.650 1.00 56.03 176 ALA A C 1
ATOM 800 O O . ALA A 1 127 ? 27.471 79.162 -9.360 1.00 54.89 176 ALA A O 1
ATOM 802 N N . ILE A 1 128 ? 29.110 78.654 -7.863 1.00 52.04 177 ILE A N 1
ATOM 803 C CA . ILE A 1 128 ? 28.808 77.226 -7.786 1.00 51.05 177 ILE A CA 1
ATOM 804 C C . ILE A 1 128 ? 27.390 77.027 -7.257 1.00 54.98 177 ILE A C 1
ATOM 805 O O . ILE A 1 128 ? 26.638 76.249 -7.851 1.00 55.97 177 ILE A O 1
ATOM 810 N N . SER A 1 129 ? 27.016 77.753 -6.179 1.00 51.06 178 SER A N 1
ATOM 811 C CA . SER A 1 129 ? 25.688 77.648 -5.567 1.00 51.12 178 SER A CA 1
ATOM 812 C C . SER A 1 129 ? 24.596 78.176 -6.481 1.00 55.90 178 SER A C 1
ATOM 813 O O . SER A 1 129 ? 23.581 77.497 -6.631 1.00 56.05 178 SER A O 1
ATOM 816 N N . LYS A 1 130 ? 24.814 79.340 -7.140 1.00 52.33 179 LYS A N 1
ATOM 817 C CA . LYS A 1 130 ? 23.835 79.905 -8.079 1.00 51.79 179 LYS A CA 1
ATOM 818 C C . LYS A 1 130 ? 23.568 78.942 -9.253 1.00 54.72 179 LYS A C 1
ATOM 819 O O . LYS A 1 130 ? 22.440 78.861 -9.722 1.00 56.84 179 LYS A O 1
ATOM 823 N N . SER A 1 131 ? 24.580 78.169 -9.664 1.00 48.78 180 SER A N 1
ATOM 824 C CA . SER A 1 131 ? 24.510 77.188 -10.755 1.00 47.96 180 SER A CA 1
ATOM 825 C C . SER A 1 131 ? 23.917 75.827 -10.330 1.00 51.27 180 SER A C 1
ATOM 826 O O . SER A 1 131 ? 23.761 74.931 -11.171 1.00 50.15 180 SER A O 1
ATOM 829 N N . GLY A 1 132 ? 23.641 75.664 -9.040 1.00 46.78 181 GLY A N 1
ATOM 830 C CA . GLY A 1 132 ? 23.133 74.404 -8.514 1.00 46.11 181 GLY A CA 1
ATOM 831 C C . GLY A 1 132 ? 24.189 73.327 -8.328 1.00 49.52 181 GLY A C 1
ATOM 832 O O . GLY A 1 132 ? 23.871 72.137 -8.380 1.00 48.05 181 GLY A O 1
ATOM 833 N N . GLY A 1 133 ? 25.443 73.742 -8.122 1.00 47.04 182 GLY A N 1
ATOM 834 C CA . GLY A 1 133 ? 26.557 72.833 -7.872 1.00 47.46 182 GLY A CA 1
ATOM 835 C C . GLY A 1 133 ? 26.735 72.524 -6.394 1.00 54.55 182 GLY A C 1
ATOM 836 O O . GLY A 1 133 ? 26.082 73.141 -5.543 1.00 54.04 182 GLY A O 1
ATOM 837 N N . ASP A 1 134 ? 27.643 71.582 -6.067 1.00 53.39 183 ASP A N 1
ATOM 838 C CA . ASP A 1 134 ? 27.902 71.165 -4.679 1.00 54.20 183 ASP A CA 1
ATOM 839 C C . ASP A 1 134 ? 29.110 71.872 -4.023 1.00 59.52 183 ASP A C 1
ATOM 840 O O . ASP A 1 134 ? 29.889 72.521 -4.714 1.00 61.13 183 ASP A O 1
ATOM 845 N N . MET A 1 135 ? 29.302 71.703 -2.707 1.00 55.64 184 MET A N 1
ATOM 846 C CA . MET A 1 135 ? 30.454 72.313 -2.041 1.00 55.50 184 MET A CA 1
ATOM 847 C C . MET A 1 135 ? 31.687 71.372 -1.978 1.00 60.63 184 MET A C 1
ATOM 848 O O . MET A 1 135 ? 32.629 71.633 -1.234 1.00 60.39 184 MET A O 1
ATOM 853 N N . SER A 1 136 ? 31.734 70.357 -2.850 1.00 58.65 185 SER A N 1
ATOM 854 C CA . SER A 1 136 ? 32.834 69.387 -2.927 1.00 59.06 185 SER A CA 1
ATOM 855 C C . SER A 1 136 ? 34.214 70.005 -3.270 1.00 64.41 185 SER A C 1
ATOM 856 O O . SER A 1 136 ? 35.206 69.273 -3.256 1.00 66.68 185 SER A O 1
ATOM 859 N N . LEU A 1 137 ? 34.290 71.308 -3.580 1.00 58.67 186 LEU A N 1
ATOM 860 C CA . LEU A 1 137 ? 35.570 71.925 -3.918 1.00 58.09 186 LEU A CA 1
ATOM 861 C C . LEU A 1 137 ? 36.147 72.783 -2.800 1.00 59.69 186 LEU A C 1
ATOM 862 O O . LEU A 1 137 ? 37.302 73.218 -2.921 1.00 58.96 186 LEU A O 1
ATOM 867 N N . ILE A 1 138 ? 35.369 73.024 -1.711 1.00 54.84 187 ILE A N 1
ATOM 868 C CA . ILE A 1 138 ? 35.805 73.866 -0.586 1.00 54.56 187 ILE A CA 1
ATOM 869 C C . ILE A 1 138 ? 37.223 73.487 -0.108 1.00 58.82 187 ILE A C 1
ATOM 870 O O . ILE A 1 138 ? 38.027 74.384 0.163 1.00 59.18 187 ILE A O 1
ATOM 875 N N . GLY A 1 139 ? 37.525 72.190 -0.113 1.00 54.48 188 GLY A N 1
ATOM 876 C CA . GLY A 1 139 ? 38.838 71.665 0.224 1.00 54.81 188 GLY A CA 1
ATOM 877 C C . GLY A 1 139 ? 39.906 72.045 -0.782 1.00 60.89 188 GLY A C 1
ATOM 878 O O . GLY A 1 139 ? 40.994 72.473 -0.387 1.00 60.76 188 GLY A O 1
ATOM 879 N N . GLN A 1 140 ? 39.603 71.895 -2.092 1.00 59.45 189 GLN A N 1
ATOM 880 C CA . GLN A 1 140 ? 40.524 72.261 -3.178 1.00 59.46 189 GLN A CA 1
ATOM 881 C C . GLN A 1 140 ? 40.759 73.783 -3.215 1.00 62.50 189 GLN A C 1
ATOM 882 O O . GLN A 1 140 ? 41.865 74.227 -3.534 1.00 62.64 189 GLN A O 1
ATOM 888 N N . PHE A 1 141 ? 39.747 74.572 -2.815 1.00 57.22 190 PHE A N 1
ATOM 889 C CA . PHE A 1 141 ? 39.856 76.026 -2.745 1.00 56.51 190 PHE A CA 1
ATOM 890 C C . PHE A 1 141 ? 40.579 76.506 -1.467 1.00 59.41 190 PHE A C 1
ATOM 891 O O . PHE A 1 141 ? 40.756 77.708 -1.280 1.00 59.71 190 PHE A O 1
ATOM 899 N N . GLY A 1 142 ? 40.988 75.574 -0.611 1.00 54.33 191 GLY A N 1
ATOM 900 C CA . GLY A 1 142 ? 41.704 75.884 0.621 1.00 53.99 191 GLY A CA 1
ATOM 901 C C . GLY A 1 142 ? 40.897 76.618 1.672 1.00 56.34 191 GLY A C 1
ATOM 902 O O . GLY A 1 142 ? 41.481 77.285 2.528 1.00 55.96 191 GLY A O 1
ATOM 903 N N . VAL A 1 143 ? 39.553 76.470 1.643 1.00 51.48 192 VAL A N 1
ATOM 904 C CA . VAL A 1 143 ? 38.623 77.102 2.597 1.00 50.02 192 VAL A CA 1
ATOM 905 C C . VAL A 1 143 ? 37.788 76.064 3.382 1.00 53.96 192 VAL A C 1
ATOM 906 O O . VAL A 1 143 ? 36.831 76.448 4.052 1.00 54.20 192 VAL A O 1
ATOM 910 N N . GLY A 1 144 ? 38.173 74.784 3.313 1.00 50.59 193 GLY A N 1
ATOM 911 C CA . GLY A 1 144 ? 37.516 73.681 4.013 1.00 50.88 193 GLY A CA 1
ATOM 912 C C . GLY A 1 144 ? 37.440 73.841 5.526 1.00 57.04 193 GLY A C 1
ATOM 913 O O . GLY A 1 144 ? 36.514 73.327 6.161 1.00 58.85 193 GLY A O 1
ATOM 914 N N . PHE A 1 145 ? 38.383 74.593 6.116 1.00 51.52 194 PHE A N 1
ATOM 915 C CA . PHE A 1 145 ? 38.415 74.879 7.542 1.00 50.22 194 PHE A CA 1
ATOM 916 C C . PHE A 1 145 ? 37.123 75.576 8.028 1.00 54.70 194 PHE A C 1
ATOM 917 O O . PHE A 1 145 ? 36.672 75.291 9.139 1.00 54.91 194 PHE A O 1
ATOM 925 N N . TYR A 1 146 ? 36.532 76.473 7.213 1.00 50.60 195 TYR A N 1
ATOM 926 C CA . TYR A 1 146 ? 35.364 77.259 7.643 1.00 50.49 195 TYR A CA 1
ATOM 927 C C . TYR A 1 146 ? 34.065 76.459 7.750 1.00 57.32 195 TYR A C 1
ATOM 928 O O . TYR A 1 146 ? 33.082 76.959 8.314 1.00 55.95 195 TYR A O 1
ATOM 937 N N . SER A 1 147 ? 34.093 75.185 7.295 1.00 56.39 196 SER A N 1
ATOM 938 C CA . SER A 1 147 ? 32.968 74.252 7.397 1.00 56.51 196 SER A CA 1
ATOM 939 C C . SER A 1 147 ? 32.755 73.872 8.871 1.00 59.31 196 SER A C 1
ATOM 940 O O . SER A 1 147 ? 31.669 73.433 9.226 1.00 60.67 196 SER A O 1
ATOM 943 N N . ALA A 1 148 ? 33.782 74.071 9.732 1.00 53.15 197 ALA A N 1
ATOM 944 C CA . ALA A 1 148 ? 33.715 73.824 11.177 1.00 51.86 197 ALA A CA 1
ATOM 945 C C . ALA A 1 148 ? 32.585 74.661 11.795 1.00 54.49 197 ALA A C 1
ATOM 946 O O . ALA A 1 148 ? 31.935 74.193 12.723 1.00 54.71 197 ALA A O 1
ATOM 948 N N . PHE A 1 149 ? 32.304 75.860 11.222 1.00 49.36 198 PHE A N 1
ATOM 949 C CA . PHE A 1 149 ? 31.250 76.787 11.652 1.00 48.99 198 PHE A CA 1
ATOM 950 C C . PHE A 1 149 ? 29.827 76.294 11.303 1.00 54.95 198 PHE A C 1
ATOM 951 O O . PHE A 1 149 ? 28.844 76.961 11.648 1.00 53.69 198 PHE A O 1
ATOM 959 N N . LEU A 1 150 ? 29.727 75.102 10.654 1.00 53.53 199 LEU A N 1
ATOM 960 C CA . LEU A 1 150 ? 28.454 74.436 10.366 1.00 54.04 199 LEU A CA 1
ATOM 961 C C . LEU A 1 150 ? 27.943 73.827 11.685 1.00 59.07 199 LEU A C 1
ATOM 962 O O . LEU A 1 150 ? 26.728 73.734 11.882 1.00 60.60 199 LEU A O 1
ATOM 967 N N . VAL A 1 151 ? 28.882 73.413 12.575 1.00 53.44 200 VAL A N 1
ATOM 968 C CA . VAL A 1 151 ? 28.618 72.727 13.842 1.00 52.83 200 VAL A CA 1
ATOM 969 C C . VAL A 1 151 ? 29.067 73.521 15.097 1.00 57.72 200 VAL A C 1
ATOM 970 O O . VAL A 1 151 ? 28.610 73.212 16.201 1.00 57.12 200 VAL A O 1
ATOM 974 N N . ALA A 1 152 ? 29.972 74.508 14.932 1.00 54.27 201 ALA A N 1
ATOM 975 C CA . ALA A 1 152 ? 30.513 75.295 16.044 1.00 53.69 201 ALA A CA 1
ATOM 976 C C . ALA A 1 152 ? 30.343 76.800 15.845 1.00 60.29 201 ALA A C 1
ATOM 977 O O . ALA A 1 152 ? 30.417 77.291 14.719 1.00 59.95 201 ALA A O 1
ATOM 979 N N . ASP A 1 153 ? 30.132 77.530 16.946 1.00 58.94 202 ASP A N 1
ATOM 980 C CA . ASP A 1 153 ? 30.015 78.989 16.942 1.00 60.24 202 ASP A CA 1
ATOM 981 C C . ASP A 1 153 ? 31.357 79.652 17.349 1.00 64.05 202 ASP A C 1
ATOM 982 O O . ASP A 1 153 ? 31.505 80.867 17.213 1.00 65.68 202 ASP A O 1
ATOM 987 N N . LYS A 1 154 ? 32.341 78.836 17.795 1.00 57.20 203 LYS A N 1
ATOM 988 C CA . LYS A 1 154 ? 33.682 79.250 18.204 1.00 55.27 203 LYS A CA 1
ATOM 989 C C . LYS A 1 154 ? 34.660 78.107 17.918 1.00 55.96 203 LYS A C 1
ATOM 990 O O . LYS A 1 154 ? 34.356 76.955 18.209 1.00 54.95 203 LYS A O 1
ATOM 996 N N . VAL A 1 155 ? 35.800 78.420 17.296 1.00 50.25 204 VAL A N 1
ATOM 997 C CA . VAL A 1 155 ? 36.841 77.446 16.951 1.00 48.87 204 VAL A CA 1
ATOM 998 C C . VAL A 1 155 ? 38.150 77.982 17.524 1.00 50.89 204 VAL A C 1
ATOM 999 O O . VAL A 1 155 ? 38.513 79.129 17.253 1.00 49.75 204 VAL A O 1
ATOM 1003 N N . ILE A 1 156 ? 38.830 77.187 18.353 1.00 47.19 205 ILE A N 1
ATOM 1004 C CA . ILE A 1 156 ? 40.099 77.621 18.942 1.00 46.98 205 ILE A CA 1
ATOM 1005 C C . ILE A 1 156 ? 41.180 76.727 18.381 1.00 50.48 205 ILE A C 1
ATOM 1006 O O . ILE A 1 156 ? 41.146 75.513 18.576 1.00 51.48 205 ILE A O 1
ATOM 1011 N N . VAL A 1 157 ? 42.112 77.326 17.658 1.00 45.67 206 VAL A N 1
ATOM 1012 C CA . VAL A 1 157 ? 43.218 76.608 17.027 1.00 45.46 206 VAL A CA 1
ATOM 1013 C C . VAL A 1 157 ? 44.530 76.855 17.822 1.00 51.35 206 VAL A C 1
ATOM 1014 O O . VAL A 1 157 ? 44.886 78.002 18.102 1.00 51.23 206 VAL A O 1
ATOM 1018 N N . TYR A 1 158 ? 45.203 75.765 18.229 1.00 48.32 207 TYR A N 1
ATOM 1019 C CA . TYR A 1 158 ? 46.488 75.795 18.946 1.00 47.17 207 TYR A CA 1
ATOM 1020 C C . TYR A 1 158 ? 47.474 75.203 17.962 1.00 50.22 207 TYR A C 1
ATOM 1021 O O . TYR A 1 158 ? 47.176 74.154 17.387 1.00 50.38 207 TYR A O 1
ATOM 1030 N N . THR A 1 159 ? 48.600 75.889 17.700 1.00 46.17 208 THR A N 1
ATOM 1031 C CA . THR A 1 159 ? 49.571 75.422 16.709 1.00 45.87 208 THR A CA 1
ATOM 1032 C C . THR A 1 159 ? 51.030 75.687 17.125 1.00 49.40 208 THR A C 1
ATOM 1033 O O . THR A 1 159 ? 51.335 76.705 17.758 1.00 47.14 208 THR A O 1
ATOM 1037 N N . LYS A 1 160 ? 51.918 74.759 16.741 1.00 46.79 209 LYS A N 1
ATOM 1038 C CA . LYS A 1 160 ? 53.336 74.821 17.059 1.00 47.67 209 LYS A CA 1
ATOM 1039 C C . LYS A 1 160 ? 54.166 74.272 15.905 1.00 55.25 209 LYS A C 1
ATOM 1040 O O . LYS A 1 160 ? 53.990 73.126 15.485 1.00 55.39 209 LYS A O 1
ATOM 1046 N N . ASN A 1 161 ? 55.066 75.113 15.393 1.00 53.61 210 ASN A N 1
ATOM 1047 C CA . ASN A 1 161 ? 55.976 74.790 14.293 1.00 53.29 210 ASN A CA 1
ATOM 1048 C C . ASN A 1 161 ? 57.388 74.937 14.872 1.00 58.30 210 ASN A C 1
ATOM 1049 O O . ASN A 1 161 ? 57.604 75.798 15.723 1.00 59.07 210 ASN A O 1
ATOM 1054 N N . ASN A 1 162 ? 58.328 74.085 14.452 1.00 54.45 211 ASN A N 1
ATOM 1055 C CA . ASN A 1 162 ? 59.705 74.068 14.959 1.00 54.27 211 ASN A CA 1
ATOM 1056 C C . ASN A 1 162 ? 60.396 75.453 15.022 1.00 60.60 211 ASN A C 1
ATOM 1057 O O . ASN A 1 162 ? 61.161 75.706 15.956 1.00 60.75 211 ASN A O 1
ATOM 1062 N N . ASP A 1 163 ? 60.107 76.336 14.047 1.00 57.35 212 ASP A N 1
ATOM 1063 C CA . ASP A 1 163 ? 60.704 77.668 13.906 1.00 56.38 212 ASP A CA 1
ATOM 1064 C C . ASP A 1 163 ? 60.040 78.771 14.765 1.00 57.46 212 ASP A C 1
ATOM 1065 O O . ASP A 1 163 ? 60.497 79.923 14.713 1.00 56.50 212 ASP A O 1
ATOM 1070 N N . ASP A 1 164 ? 58.975 78.455 15.530 1.00 50.87 213 ASP A N 1
ATOM 1071 C CA . ASP A 1 164 ? 58.330 79.481 16.354 1.00 50.07 213 ASP A CA 1
ATOM 1072 C C . ASP A 1 164 ? 57.766 78.870 17.618 1.00 56.46 213 ASP A C 1
ATOM 1073 O O . ASP A 1 164 ? 57.891 77.668 17.833 1.00 57.28 213 ASP A O 1
ATOM 1078 N N . GLU A 1 165 ? 57.176 79.710 18.477 1.00 54.12 214 GLU A N 1
ATOM 1079 C CA . GLU A 1 165 ? 56.495 79.335 19.712 1.00 53.36 214 GLU A CA 1
ATOM 1080 C C . GLU A 1 165 ? 55.071 78.835 19.368 1.00 56.75 214 GLU A C 1
ATOM 1081 O O . GLU A 1 165 ? 54.644 78.887 18.206 1.00 56.24 214 GLU A O 1
ATOM 1085 N N . GLN A 1 166 ? 54.348 78.360 20.389 1.00 53.68 215 GLN A N 1
ATOM 1086 C CA . GLN A 1 166 ? 52.981 77.886 20.283 1.00 53.60 215 GLN A CA 1
ATOM 1087 C C . GLN A 1 166 ? 52.013 79.069 20.336 1.00 59.58 215 GLN A C 1
ATOM 1088 O O . GLN A 1 166 ? 52.049 79.870 21.281 1.00 59.75 215 GLN A O 1
ATOM 1094 N N . TYR A 1 167 ? 51.138 79.166 19.324 1.00 57.08 216 TYR A N 1
ATOM 1095 C CA . TYR A 1 167 ? 50.165 80.250 19.225 1.00 56.52 216 TYR A CA 1
ATOM 1096 C C . TYR A 1 167 ? 48.740 79.741 19.271 1.00 59.88 216 TYR A C 1
ATOM 1097 O O . TYR A 1 167 ? 48.478 78.585 18.946 1.00 59.99 216 TYR A O 1
ATOM 1106 N N . ILE A 1 168 ? 47.826 80.620 19.687 1.00 56.22 217 ILE A N 1
ATOM 1107 C CA . ILE A 1 168 ? 46.393 80.353 19.767 1.00 56.15 217 ILE A CA 1
ATOM 1108 C C . ILE A 1 168 ? 45.657 81.304 18.789 1.00 60.48 217 ILE A C 1
ATOM 1109 O O . ILE A 1 168 ? 45.891 82.512 18.805 1.00 61.94 217 ILE A O 1
ATOM 1114 N N . TRP A 1 169 ? 44.794 80.751 17.931 1.00 54.39 218 TRP A N 1
ATOM 1115 C CA . TRP A 1 169 ? 43.992 81.511 16.978 1.00 52.50 218 TRP A CA 1
ATOM 1116 C C . TRP A 1 169 ? 42.561 81.165 17.302 1.00 55.14 218 TRP A C 1
ATOM 1117 O O . TRP A 1 169 ? 42.165 80.013 17.193 1.00 54.55 218 TRP A O 1
ATOM 1128 N N . GLU A 1 170 ? 41.825 82.152 17.792 1.00 51.88 219 GLU A N 1
ATOM 1129 C CA . GLU A 1 170 ? 40.470 82.024 18.311 1.00 52.34 219 GLU A CA 1
ATOM 1130 C C . GLU A 1 170 ? 39.513 82.747 17.382 1.00 55.46 219 GLU A C 1
ATOM 1131 O O . GLU A 1 170 ? 39.587 83.962 17.293 1.00 56.73 219 GLU A O 1
ATOM 1137 N N . SER A 1 171 ? 38.658 82.008 16.656 1.00 50.52 220 SER A N 1
ATOM 1138 C CA . SER A 1 171 ? 37.717 82.566 15.670 1.00 49.98 220 SER A CA 1
ATOM 1139 C C . SER A 1 171 ? 36.263 82.321 16.043 1.00 55.14 220 SER A C 1
ATOM 1140 O O . SER A 1 171 ? 35.948 81.293 16.644 1.00 55.01 220 SER A O 1
ATOM 1143 N N . THR A 1 172 ? 35.376 83.262 15.677 1.00 52.95 221 THR A N 1
ATOM 1144 C CA . THR A 1 172 ? 33.939 83.174 15.944 1.00 53.77 221 THR A CA 1
ATOM 1145 C C . THR A 1 172 ? 33.112 83.249 14.644 1.00 58.85 221 THR A C 1
ATOM 1146 O O . THR A 1 172 ? 33.629 83.644 13.597 1.00 57.10 221 THR A O 1
ATOM 1150 N N . ALA A 1 173 ? 31.825 82.842 14.724 1.00 58.30 222 ALA A N 1
ATOM 1151 C CA . ALA A 1 173 ? 30.875 82.800 13.597 1.00 58.65 222 ALA A CA 1
ATOM 1152 C C . ALA A 1 173 ? 30.606 84.171 12.955 1.00 64.04 222 ALA A C 1
ATOM 1153 O O . ALA A 1 173 ? 30.154 84.211 11.813 1.00 64.77 222 ALA A O 1
ATOM 1155 N N . ASP A 1 174 ? 30.908 85.284 13.664 1.00 60.02 223 ASP A N 1
ATOM 1156 C CA . ASP A 1 174 ? 30.745 86.663 13.171 1.00 59.25 223 ASP A CA 1
ATOM 1157 C C . ASP A 1 174 ? 31.964 87.139 12.316 1.00 61.74 223 ASP A C 1
ATOM 1158 O O . ASP A 1 174 ? 32.050 88.315 11.967 1.00 61.98 223 ASP A O 1
ATOM 1163 N N . ALA A 1 175 ? 32.873 86.203 11.978 1.00 57.09 224 ALA A N 1
ATOM 1164 C CA . ALA A 1 175 ? 34.109 86.348 11.198 1.00 57.10 224 ALA A CA 1
ATOM 1165 C C . ALA A 1 175 ? 35.163 87.249 11.894 1.00 61.09 224 ALA A C 1
ATOM 1166 O O . ALA A 1 175 ? 35.993 87.886 11.233 1.00 60.24 224 ALA A O 1
ATOM 1168 N N . LYS A 1 176 ? 35.163 87.224 13.240 1.00 57.82 225 LYS A N 1
ATOM 1169 C CA . LYS A 1 176 ? 36.134 87.939 14.073 1.00 57.47 225 LYS A CA 1
ATOM 1170 C C . LYS A 1 176 ? 37.098 86.920 14.675 1.00 60.69 225 LYS A C 1
ATOM 1171 O O . LYS A 1 176 ? 36.680 85.813 15.031 1.00 59.91 225 LYS A O 1
ATOM 1177 N N . PHE A 1 177 ? 38.395 87.282 14.749 1.00 56.17 226 PHE A N 1
ATOM 1178 C CA . PHE A 1 177 ? 39.446 86.438 15.306 1.00 54.67 226 PHE A CA 1
ATOM 1179 C C . PHE A 1 177 ? 40.466 87.218 16.161 1.00 59.98 226 PHE A C 1
ATOM 1180 O O . PHE A 1 177 ? 40.584 88.442 16.065 1.00 59.46 226 PHE A O 1
ATOM 1188 N N . THR A 1 178 ? 41.253 86.469 16.944 1.00 57.15 227 THR A N 1
ATOM 1189 C CA . THR A 1 178 ? 42.317 86.989 17.787 1.00 56.89 227 THR A CA 1
ATOM 1190 C C . THR A 1 178 ? 43.463 85.958 17.815 1.00 61.92 227 THR A C 1
ATOM 1191 O O . THR A 1 178 ? 43.218 84.753 17.772 1.00 62.32 227 THR A O 1
ATOM 1195 N N . ILE A 1 179 ? 44.708 86.440 17.806 1.00 59.00 228 ILE A N 1
ATOM 1196 C CA . ILE A 1 179 ? 45.922 85.609 17.836 1.00 58.21 228 ILE A CA 1
ATOM 1197 C C . ILE A 1 179 ? 46.794 86.046 19.020 1.00 65.13 228 ILE A C 1
ATOM 1198 O O . ILE A 1 179 ? 47.053 87.236 19.180 1.00 65.93 228 ILE A O 1
ATOM 1203 N N . TYR A 1 180 ? 47.267 85.088 19.825 1.00 62.27 229 TYR A N 1
ATOM 1204 C CA . TYR A 1 180 ? 48.163 85.344 20.957 1.00 61.71 229 TYR A CA 1
ATOM 1205 C C . TYR A 1 180 ? 49.005 84.106 21.271 1.00 64.67 229 TYR A C 1
ATOM 1206 O O . TYR A 1 180 ? 48.629 82.995 20.895 1.00 63.12 229 TYR A O 1
ATOM 1215 N N . LYS A 1 181 ? 50.146 84.299 21.953 1.00 62.40 230 LYS A N 1
ATOM 1216 C CA . LYS A 1 181 ? 51.027 83.208 22.378 1.00 62.55 230 LYS A CA 1
ATOM 1217 C C . LYS A 1 181 ? 50.291 82.373 23.408 1.00 68.46 230 LYS A C 1
ATOM 1218 O O . LYS A 1 181 ? 49.505 82.919 24.188 1.00 68.16 230 LYS A O 1
ATOM 1222 N N . ASP A 1 182 ? 50.522 81.047 23.395 1.00 66.13 231 ASP A N 1
ATOM 1223 C CA . ASP A 1 182 ? 49.895 80.145 24.349 1.00 66.20 231 ASP A CA 1
ATOM 1224 C C . ASP A 1 182 ? 50.546 80.355 25.727 1.00 70.78 231 ASP A C 1
ATOM 1225 O O . ASP A 1 182 ? 51.767 80.159 25.856 1.00 70.42 231 ASP A O 1
ATOM 1230 N N . PRO A 1 183 ? 49.745 80.757 26.761 1.00 66.57 232 PRO A N 1
ATOM 1231 C CA . PRO A 1 183 ? 50.312 80.925 28.118 1.00 65.53 232 PRO A CA 1
ATOM 1232 C C . PRO A 1 183 ? 50.983 79.656 28.668 1.00 67.70 232 PRO A C 1
ATOM 1233 O O . PRO A 1 183 ? 51.958 79.768 29.403 1.00 67.82 232 PRO A O 1
ATOM 1237 N N . ARG A 1 184 ? 50.477 78.457 28.285 1.00 61.89 233 ARG A N 1
ATOM 1238 C CA . ARG A 1 184 ? 50.950 77.139 28.731 1.00 60.20 233 ARG A CA 1
ATOM 1239 C C . ARG A 1 184 ? 52.188 76.612 27.958 1.00 62.74 233 ARG A C 1
ATOM 1240 O O . ARG A 1 184 ? 52.616 75.483 28.214 1.00 61.87 233 ARG A O 1
ATOM 1244 N N . GLY A 1 185 ? 52.748 77.420 27.050 1.00 58.69 234 GLY A N 1
ATOM 1245 C CA . GLY A 1 185 ? 53.905 77.035 26.244 1.00 58.36 234 GLY A CA 1
ATOM 1246 C C . GLY A 1 185 ? 53.617 76.032 25.129 1.00 63.47 234 GLY A C 1
ATOM 1247 O O . GLY A 1 185 ? 52.482 75.928 24.644 1.00 64.25 234 GLY A O 1
ATOM 1248 N N . ALA A 1 186 ? 54.652 75.262 24.735 1.00 58.44 235 ALA A N 1
ATOM 1249 C CA . ALA A 1 186 ? 54.615 74.273 23.653 1.00 57.22 235 ALA A CA 1
ATOM 1250 C C . ALA A 1 186 ? 54.044 72.912 24.087 1.00 61.17 235 ALA A C 1
ATOM 1251 O O . ALA A 1 186 ? 54.694 71.872 23.901 1.00 60.91 235 ALA A O 1
ATOM 1253 N N . THR A 1 187 ? 52.790 72.913 24.601 1.00 56.99 236 THR A N 1
ATOM 1254 C CA . THR A 1 187 ? 52.079 71.699 25.022 1.00 56.32 236 THR A CA 1
ATOM 1255 C C . THR A 1 187 ? 51.887 70.709 23.868 1.00 61.64 236 THR A C 1
ATOM 1256 O O . THR A 1 187 ? 51.695 69.519 24.1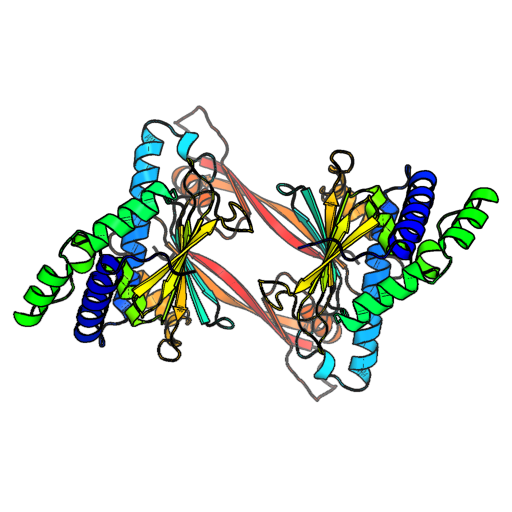29 1.00 62.98 236 THR A O 1
ATOM 1260 N N . LEU A 1 188 ? 51.952 71.186 22.596 1.00 56.25 237 LEU A N 1
ATOM 1261 C CA . LEU A 1 188 ? 51.775 70.345 21.415 1.00 54.54 237 LEU A CA 1
ATOM 1262 C C . LEU A 1 188 ? 53.063 69.730 20.880 1.00 58.71 237 LEU A C 1
ATOM 1263 O O . LEU A 1 188 ? 52.977 68.813 20.043 1.00 58.63 237 LEU A O 1
ATOM 1268 N N . LYS A 1 189 ? 54.252 70.221 21.329 1.00 54.84 238 LYS A N 1
ATOM 1269 C CA . LYS A 1 189 ? 55.585 69.752 20.880 1.00 54.35 238 LYS A CA 1
ATOM 1270 C C . LYS A 1 189 ? 55.819 70.120 19.386 1.00 57.99 238 LYS A C 1
ATOM 1271 O O . LYS A 1 189 ? 56.794 70.802 19.072 1.00 60.11 238 LYS A O 1
ATOM 1273 N N . ARG A 1 190 ? 54.898 69.703 18.493 1.00 51.89 239 ARG A N 1
ATOM 1274 C CA . ARG A 1 190 ? 54.831 69.994 17.055 1.00 50.47 239 ARG A CA 1
ATOM 1275 C C . ARG A 1 190 ? 53.478 69.543 16.529 1.00 53.62 239 ARG A C 1
ATOM 1276 O O . ARG A 1 190 ? 53.080 68.396 16.775 1.00 54.98 239 ARG A O 1
ATOM 1284 N N . GLY A 1 191 ? 52.805 70.421 15.785 1.00 46.85 240 GLY A N 1
ATOM 1285 C CA . GLY A 1 191 ? 51.515 70.109 15.187 1.00 45.74 240 GLY A CA 1
ATOM 1286 C C . GLY A 1 191 ? 50.437 71.117 15.506 1.00 49.73 240 GLY A C 1
ATOM 1287 O O . GLY A 1 191 ? 50.734 72.219 15.982 1.00 49.65 240 GLY A O 1
ATOM 1288 N N . THR A 1 192 ? 49.171 70.739 15.240 1.00 46.33 241 THR A N 1
ATOM 1289 C CA . THR A 1 192 ? 48.009 71.625 15.376 1.00 46.83 241 THR A CA 1
ATOM 1290 C C . THR A 1 192 ? 46.799 70.909 16.002 1.00 52.17 241 THR A C 1
ATOM 1291 O O . THR A 1 192 ? 46.533 69.748 15.697 1.00 52.53 241 THR A O 1
ATOM 1295 N N . ARG A 1 193 ? 46.059 71.627 16.849 1.00 48.50 242 ARG A N 1
ATOM 1296 C CA . ARG A 1 193 ? 44.855 71.138 17.508 1.00 48.16 242 ARG A CA 1
ATOM 1297 C C . ARG A 1 193 ? 43.715 72.101 17.155 1.00 51.23 242 ARG A C 1
ATOM 1298 O O . ARG A 1 193 ? 43.853 73.314 17.333 1.00 51.46 242 ARG A O 1
ATOM 1306 N N . ILE A 1 194 ? 42.627 71.564 16.597 1.00 45.67 243 ILE A N 1
ATOM 1307 C CA . ILE A 1 194 ? 41.467 72.364 16.214 1.00 44.60 243 ILE A CA 1
ATOM 1308 C C . ILE A 1 194 ? 40.408 72.004 17.244 1.00 50.80 243 ILE A C 1
ATOM 1309 O O . ILE A 1 194 ? 39.907 70.876 17.240 1.00 50.56 243 ILE A O 1
ATOM 1314 N N . SER A 1 195 ? 40.075 72.945 18.124 1.00 48.58 244 SER A N 1
ATOM 1315 C CA . SER A 1 195 ? 39.065 72.705 19.144 1.00 49.30 244 SER A CA 1
ATOM 1316 C C . SER A 1 195 ? 37.777 73.405 18.779 1.00 54.79 244 SER A C 1
ATOM 1317 O O . SER A 1 195 ? 37.725 74.633 18.743 1.00 54.98 244 SER A O 1
ATOM 1320 N N . LEU A 1 196 ? 36.742 72.619 18.494 1.00 52.56 245 LEU A N 1
ATOM 1321 C CA . LEU A 1 196 ? 35.442 73.136 18.125 1.00 53.09 245 LEU A CA 1
ATOM 1322 C C . LEU A 1 196 ? 34.550 73.159 19.338 1.00 60.15 245 LEU A C 1
ATOM 1323 O O . LEU A 1 196 ? 34.283 72.117 19.931 1.00 61.27 245 LEU A O 1
ATOM 1328 N N . HIS A 1 197 ? 34.075 74.347 19.686 1.00 58.15 246 HIS A N 1
ATOM 1329 C CA . HIS A 1 197 ? 33.139 74.624 20.768 1.00 58.56 246 HIS A CA 1
ATOM 1330 C C . HIS A 1 197 ? 31.781 74.494 20.097 1.00 59.48 246 HIS A C 1
ATOM 1331 O O . HIS A 1 197 ? 31.300 75.452 19.493 1.00 58.66 246 HIS A O 1
ATOM 1338 N N . LEU A 1 198 ? 31.225 73.268 20.114 1.00 53.35 247 LEU A N 1
ATOM 1339 C CA . LEU A 1 198 ? 29.990 72.917 19.419 1.00 51.95 247 LEU A CA 1
ATOM 1340 C C . LEU A 1 198 ? 28.779 73.690 19.850 1.00 57.56 247 LEU A C 1
ATOM 1341 O O . LEU A 1 198 ? 28.664 74.100 20.995 1.00 58.36 247 LEU A O 1
ATOM 1346 N N . LYS A 1 199 ? 27.854 73.854 18.911 1.00 56.42 248 LYS A N 1
ATOM 1347 C CA . LYS A 1 199 ? 26.548 74.481 19.083 1.00 57.04 248 LYS A CA 1
ATOM 1348 C C . LYS A 1 199 ? 25.671 73.474 19.860 1.00 64.05 248 LYS A C 1
ATOM 1349 O O . LYS A 1 199 ? 25.938 72.269 19.806 1.00 63.84 248 LYS A O 1
ATOM 1355 N N . GLU A 1 200 ? 24.608 73.946 20.538 1.00 62.88 249 GLU A N 1
ATOM 1356 C CA . GLU A 1 200 ? 23.687 73.073 21.281 1.00 63.73 249 GLU A CA 1
ATOM 1357 C C . GLU A 1 200 ? 23.087 71.984 20.364 1.00 70.44 249 GLU A C 1
ATOM 1358 O O . GLU A 1 200 ? 22.884 70.847 20.812 1.00 71.22 249 GLU A O 1
ATOM 1360 N N . ASP A 1 201 ? 22.891 72.327 19.067 1.00 67.14 250 ASP A N 1
ATOM 1361 C CA . ASP A 1 201 ? 22.355 71.469 18.002 1.00 67.84 250 ASP A CA 1
ATOM 1362 C C . ASP A 1 201 ? 23.313 70.372 17.479 1.00 73.11 250 ASP A C 1
ATOM 1363 O O . ASP A 1 201 ? 22.889 69.562 16.654 1.00 73.30 250 ASP A O 1
ATOM 1365 N N . ALA A 1 202 ? 24.580 70.341 17.933 1.00 70.32 251 ALA A N 1
ATOM 1366 C CA . ALA A 1 202 ? 25.607 69.418 17.431 1.00 69.53 251 ALA A CA 1
ATOM 1367 C C . ALA A 1 202 ? 26.128 68.406 18.471 1.00 74.11 251 ALA A C 1
ATOM 1368 O O . ALA A 1 202 ? 27.204 67.840 18.265 1.00 73.01 251 ALA A O 1
ATOM 1370 N N . THR A 1 203 ? 25.343 68.141 19.553 1.00 72.23 252 THR A N 1
ATOM 1371 C CA . THR A 1 203 ? 25.648 67.203 20.664 1.00 71.88 252 THR A CA 1
ATOM 1372 C C . THR A 1 203 ? 26.029 65.776 20.200 1.00 74.69 252 THR A C 1
ATOM 1373 O O . THR A 1 203 ? 26.910 65.167 20.808 1.00 73.49 252 THR A O 1
ATOM 1375 N N . ASN A 1 204 ? 25.366 65.264 19.123 1.00 71.03 253 ASN A N 1
ATOM 1376 C CA . ASN A 1 204 ? 25.556 63.936 18.509 1.00 70.82 253 ASN A CA 1
ATOM 1377 C C . ASN A 1 204 ? 27.010 63.656 18.073 1.00 74.76 253 ASN A C 1
ATOM 1378 O O . ASN A 1 204 ? 27.399 62.497 17.918 1.00 74.80 253 ASN A O 1
ATOM 1383 N N . LEU A 1 205 ? 27.808 64.716 17.889 1.00 70.38 254 LEU A N 1
ATOM 1384 C CA . LEU A 1 205 ? 29.200 64.632 17.453 1.00 69.46 254 LEU A CA 1
ATOM 1385 C C . LEU A 1 205 ? 30.163 64.303 18.573 1.00 70.80 254 LEU A C 1
ATOM 1386 O O . LEU A 1 205 ? 31.357 64.123 18.312 1.00 71.62 254 LEU A O 1
ATOM 1391 N N . LEU A 1 206 ? 29.667 64.252 19.817 1.00 63.79 255 LEU A N 1
ATOM 1392 C CA . LEU A 1 206 ? 30.489 63.894 20.961 1.00 62.26 255 LEU A CA 1
ATOM 1393 C C . LEU A 1 206 ? 30.409 62.370 21.209 1.00 67.45 255 LEU A C 1
ATOM 1394 O O . LEU A 1 206 ? 31.254 61.812 21.919 1.00 68.90 255 LEU A O 1
ATOM 1399 N N . ASN A 1 207 ? 29.437 61.689 20.570 1.00 62.91 256 ASN A N 1
ATOM 1400 C CA . ASN A 1 207 ? 29.217 60.250 20.730 1.00 62.30 256 ASN A CA 1
ATOM 1401 C C . ASN A 1 207 ? 30.168 59.385 19.917 1.00 65.98 256 ASN A C 1
ATOM 1402 O O . ASN A 1 207 ? 30.407 59.645 18.735 1.00 65.20 256 ASN A O 1
ATOM 1407 N N . ASP A 1 208 ? 30.676 58.325 20.577 1.00 63.02 257 ASP A N 1
ATOM 1408 C CA . ASP A 1 208 ? 31.599 57.332 20.043 1.00 62.84 257 ASP A CA 1
ATOM 1409 C C . ASP A 1 208 ? 31.059 56.698 18.752 1.00 62.14 257 ASP A C 1
ATOM 1410 O O . ASP A 1 208 ? 31.809 56.602 17.772 1.00 60.93 257 ASP A O 1
ATOM 1415 N N . LYS A 1 209 ? 29.764 56.277 18.749 1.00 54.49 258 LYS A N 1
ATOM 1416 C CA . LYS A 1 209 ? 29.149 55.626 17.588 1.00 53.36 258 LYS A CA 1
ATOM 1417 C C . LYS A 1 209 ? 29.179 56.525 16.347 1.00 56.79 258 LYS A C 1
ATOM 1418 O O . LYS A 1 209 ? 29.630 56.066 15.300 1.00 56.73 258 LYS A O 1
ATOM 1424 N N . LYS A 1 210 ? 28.772 57.819 16.478 1.00 52.24 259 LYS A N 1
ATOM 1425 C CA . LYS A 1 210 ? 28.800 58.801 15.392 1.00 51.15 259 LYS A CA 1
ATOM 1426 C C . LYS A 1 210 ? 30.236 59.043 14.903 1.00 55.57 259 LYS A C 1
ATOM 1427 O O . LYS A 1 210 ? 30.499 58.932 13.698 1.00 55.83 259 LYS A O 1
ATOM 1433 N N . LEU A 1 211 ? 31.167 59.350 15.827 1.00 51.29 260 LEU A N 1
ATOM 1434 C CA . LEU A 1 211 ? 32.554 59.603 15.458 1.00 51.49 260 LEU A CA 1
ATOM 1435 C C . LEU A 1 211 ? 33.191 58.428 14.729 1.00 57.99 260 LEU A C 1
ATOM 1436 O O . LEU A 1 211 ? 33.841 58.653 13.707 1.00 58.07 260 LEU A O 1
ATOM 1441 N N . MET A 1 212 ? 32.937 57.181 15.184 1.00 55.37 261 MET A N 1
ATOM 1442 C CA . MET A 1 212 ? 33.486 55.988 14.545 1.00 55.66 261 MET A CA 1
ATOM 1443 C C . MET A 1 212 ? 32.985 55.842 13.120 1.00 59.17 261 MET A C 1
ATOM 1444 O O . MET A 1 212 ? 33.779 55.595 12.202 1.00 58.69 261 MET A O 1
ATOM 1449 N N . ASP A 1 213 ? 31.683 56.066 12.927 1.00 55.70 262 ASP A N 1
ATOM 1450 C CA . ASP A 1 213 ? 31.041 56.041 11.618 1.00 56.49 262 ASP A CA 1
ATOM 1451 C C . ASP A 1 213 ? 31.718 57.087 10.687 1.00 61.43 262 ASP A C 1
ATOM 1452 O O . ASP A 1 213 ? 32.295 56.699 9.663 1.00 61.91 262 ASP A O 1
ATOM 1457 N N . LEU A 1 214 ? 31.722 58.382 11.110 1.00 56.10 263 LEU A N 1
ATOM 1458 C CA . LEU A 1 214 ? 32.316 59.513 10.397 1.00 54.90 263 LEU A CA 1
ATOM 1459 C C . LEU A 1 214 ? 33.784 59.310 10.043 1.00 58.57 263 LEU A C 1
ATOM 1460 O O . LEU A 1 214 ? 34.171 59.586 8.912 1.00 57.67 263 LEU A O 1
ATOM 1465 N N . ILE A 1 215 ? 34.599 58.833 10.993 1.00 56.86 264 ILE A N 1
ATOM 1466 C CA . ILE A 1 215 ? 36.030 58.605 10.767 1.00 56.84 264 ILE A CA 1
ATOM 1467 C C . ILE A 1 215 ? 36.237 57.459 9.768 1.00 62.72 264 ILE A C 1
ATOM 1468 O O . ILE A 1 215 ? 37.019 57.635 8.841 1.00 62.00 264 ILE A O 1
ATOM 1473 N N . SER A 1 216 ? 35.514 56.317 9.909 1.00 61.16 265 SER A N 1
ATOM 1474 C CA . SER A 1 216 ? 35.648 55.202 8.951 1.00 61.30 265 SER A CA 1
ATOM 1475 C C . SER A 1 216 ? 35.327 55.703 7.529 1.00 65.03 265 SER A C 1
ATOM 1476 O O . SER A 1 216 ? 36.094 55.442 6.587 1.00 66.06 265 SER A O 1
ATOM 1479 N N . LYS A 1 217 ? 34.239 56.501 7.418 1.00 57.95 266 LYS A N 1
ATOM 1480 C CA . LYS A 1 217 ? 33.756 57.123 6.197 1.00 56.31 266 LYS A CA 1
ATOM 1481 C C . LYS A 1 217 ? 34.798 58.063 5.565 1.00 59.66 266 LYS A C 1
ATOM 1482 O O . LYS A 1 217 ? 35.120 57.907 4.388 1.00 59.35 266 LYS A O 1
ATOM 1488 N N . TYR A 1 218 ? 35.355 59.001 6.344 1.00 56.13 267 TYR A N 1
ATOM 1489 C CA . TYR A 1 218 ? 36.264 60.026 5.812 1.00 55.37 267 TYR A CA 1
ATOM 1490 C C . TYR A 1 218 ? 37.771 59.686 5.817 1.00 64.32 267 TYR A C 1
ATOM 1491 O O . TYR A 1 218 ? 38.570 60.553 5.428 1.00 64.33 267 TYR A O 1
ATOM 1500 N N . SER A 1 219 ? 38.165 58.440 6.172 1.00 63.74 268 SER A N 1
ATOM 1501 C CA . SER A 1 219 ? 39.591 58.075 6.221 1.00 65.73 268 SER A CA 1
ATOM 1502 C C . SER A 1 219 ? 40.113 57.312 5.013 1.00 74.44 268 SER A C 1
ATOM 1503 O O . SER A 1 219 ? 41.322 57.049 4.954 1.00 74.63 268 SER A O 1
ATOM 1506 N N . GLN A 1 220 ? 39.211 56.929 4.079 1.00 73.86 269 GLN A N 1
ATOM 1507 C CA . GLN A 1 220 ? 39.467 56.105 2.888 1.00 74.86 269 GLN A CA 1
ATOM 1508 C C . GLN A 1 220 ? 40.904 56.241 2.303 1.00 80.43 269 GLN A C 1
ATOM 1509 O O . GLN A 1 220 ? 41.641 55.241 2.238 1.00 80.47 269 GLN A O 1
ATOM 1511 N N . PHE A 1 221 ? 41.306 57.474 1.939 1.00 75.29 270 PHE A N 1
ATOM 1512 C CA . PHE A 1 221 ? 42.610 57.708 1.337 1.00 74.08 270 PHE A CA 1
ATOM 1513 C C . PHE A 1 221 ? 43.514 58.616 2.207 1.00 74.34 270 PHE A C 1
ATOM 1514 O O . PHE A 1 221 ? 44.041 59.613 1.710 1.00 74.97 270 PHE A O 1
ATOM 1516 N N . ILE A 1 222 ? 43.706 58.251 3.498 1.00 66.61 271 ILE A N 1
ATOM 1517 C CA . ILE A 1 222 ? 44.566 58.964 4.465 1.00 64.34 271 ILE A CA 1
ATOM 1518 C C . ILE A 1 222 ? 45.753 58.040 4.819 1.00 66.09 271 ILE A C 1
ATOM 1519 O O . ILE A 1 222 ? 45.566 56.985 5.430 1.00 65.51 271 ILE A O 1
ATOM 1524 N N . GLN A 1 223 ? 46.964 58.436 4.406 1.00 61.12 272 GLN A N 1
ATOM 1525 C CA . GLN A 1 223 ? 48.213 57.676 4.557 1.00 60.45 272 GLN A CA 1
ATOM 1526 C C . GLN A 1 223 ? 48.854 57.783 5.965 1.00 63.24 272 GLN A C 1
ATOM 1527 O O . GLN A 1 223 ? 50.044 57.480 6.144 1.00 62.75 272 GLN A O 1
ATOM 1533 N N . PHE A 1 224 ? 48.063 58.200 6.963 1.00 58.60 273 PHE A N 1
ATOM 1534 C CA . PHE A 1 224 ? 48.523 58.386 8.342 1.00 56.43 273 PHE A CA 1
ATOM 1535 C C . PHE A 1 224 ? 47.524 57.791 9.322 1.00 57.55 273 PHE A C 1
ATOM 1536 O O . PHE A 1 224 ? 46.319 57.822 9.056 1.00 56.81 273 PHE A O 1
ATOM 1544 N N . PRO A 1 225 ? 47.988 57.275 10.478 1.00 52.27 274 PRO A N 1
ATOM 1545 C CA . PRO A 1 225 ? 47.038 56.708 11.451 1.00 51.37 274 PRO A CA 1
ATOM 1546 C C . PRO A 1 225 ? 46.120 57.747 12.090 1.00 53.02 274 PRO A C 1
ATOM 1547 O O . PRO A 1 225 ? 46.575 58.816 12.484 1.00 52.91 274 PRO A O 1
ATOM 1551 N N . ILE A 1 226 ? 44.830 57.428 12.177 1.00 48.92 275 ILE A N 1
ATOM 1552 C CA . ILE A 1 226 ? 43.811 58.238 12.838 1.00 48.44 275 ILE A CA 1
ATOM 1553 C C . ILE A 1 226 ? 43.398 57.477 14.086 1.00 53.39 275 ILE A C 1
ATOM 1554 O O . ILE A 1 226 ? 43.005 56.311 13.988 1.00 53.80 275 ILE A O 1
ATOM 1559 N N . TYR A 1 227 ? 43.492 58.134 15.259 1.00 50.42 276 TYR A N 1
ATOM 1560 C CA . TYR A 1 227 ? 43.124 57.555 16.561 1.00 49.10 276 TYR A CA 1
ATOM 1561 C C . TYR A 1 227 ? 41.903 58.255 17.151 1.00 53.90 276 TYR A C 1
ATOM 1562 O O . TYR A 1 227 ? 41.796 59.485 17.093 1.00 54.16 276 TYR A O 1
ATOM 1571 N N . LEU A 1 228 ? 40.980 57.470 17.713 1.00 49.63 277 LEU A N 1
ATOM 1572 C CA . LEU A 1 228 ? 39.803 58.014 18.387 1.00 49.18 277 LEU A CA 1
ATOM 1573 C C . LEU A 1 228 ? 39.869 57.650 19.882 1.00 53.96 277 LEU A C 1
ATOM 1574 O O . LEU A 1 228 ? 40.180 56.502 20.218 1.00 54.85 277 LEU A O 1
ATOM 1579 N N . LEU A 1 229 ? 39.619 58.633 20.765 1.00 49.18 278 LEU A N 1
ATOM 1580 C CA . LEU A 1 229 ? 39.605 58.431 22.207 1.00 49.19 278 LEU A CA 1
ATOM 1581 C C . LEU A 1 229 ? 38.160 58.147 22.607 1.00 56.63 278 LEU A C 1
ATOM 1582 O O . LEU A 1 229 ? 37.327 59.056 22.581 1.00 57.41 278 LEU A O 1
ATOM 1587 N N . HIS A 1 230 ? 37.849 56.886 22.929 1.00 54.58 279 HIS A N 1
ATOM 1588 C CA . HIS A 1 230 ? 36.484 56.492 23.284 1.00 55.34 279 HIS A CA 1
ATOM 1589 C C . HIS A 1 230 ? 36.418 55.706 24.596 1.00 58.13 279 HIS A C 1
ATOM 1590 O O . HIS A 1 230 ? 37.417 55.115 25.033 1.00 57.76 279 HIS A O 1
ATOM 1597 N N . GLU A 1 231 ? 35.211 55.703 25.204 1.00 53.66 280 GLU A N 1
ATOM 1598 C CA . GLU A 1 231 ? 34.869 55.054 26.465 1.00 52.96 280 GLU A CA 1
ATOM 1599 C C . GLU A 1 231 ? 34.989 53.522 26.431 1.00 58.83 280 GLU A C 1
ATOM 1600 O O . GLU A 1 231 ? 34.401 52.860 25.566 1.00 58.83 280 GLU A O 1
ATOM 1606 N N . ASN A 1 232 ? 35.747 52.979 27.399 1.00 55.24 281 ASN A N 1
ATOM 1607 C CA . ASN A 1 232 ? 35.928 51.557 27.665 1.00 55.02 281 ASN A CA 1
ATOM 1608 C C . ASN A 1 232 ? 35.407 51.291 29.076 1.00 57.25 281 ASN A C 1
ATOM 1609 O O . ASN A 1 232 ? 35.884 51.904 30.028 1.00 56.92 281 ASN A O 1
ATOM 1614 N N . VAL A 1 233 ? 34.427 50.393 29.209 1.00 53.07 282 VAL A N 1
ATOM 1615 C CA . VAL A 1 233 ? 33.867 50.040 30.516 1.00 52.10 282 VAL A CA 1
ATOM 1616 C C . VAL A 1 233 ? 34.421 48.677 30.968 1.00 55.79 282 VAL A C 1
ATOM 1617 O O . VAL A 1 233 ? 34.480 47.735 30.183 1.00 53.97 282 VAL A O 1
ATOM 1621 N N . TYR A 1 234 ? 34.885 48.622 32.220 1.00 55.22 283 TYR A N 1
ATOM 1622 C CA . TYR A 1 234 ? 35.461 47.451 32.903 1.00 56.77 283 TYR A CA 1
ATOM 1623 C C . TYR A 1 234 ? 34.504 47.039 34.031 1.00 59.85 283 TYR A C 1
ATOM 1624 O O . TYR A 1 234 ? 34.236 47.840 34.934 1.00 59.77 283 TYR A O 1
ATOM 1633 N N . THR A 1 235 ? 33.978 45.815 33.984 1.00 54.99 284 THR A N 1
ATOM 1634 C CA . THR A 1 235 ? 33.030 45.338 35.003 1.00 53.91 284 THR A CA 1
ATOM 1635 C C . THR A 1 235 ? 33.600 44.127 35.778 1.00 57.11 284 THR A C 1
ATOM 1636 O O . THR A 1 235 ? 34.165 43.218 35.182 1.00 55.73 284 THR A O 1
ATOM 1640 N N . GLU A 1 236 ? 33.439 44.128 37.104 1.00 54.82 285 GLU A N 1
ATOM 1641 C CA . GLU A 1 236 ? 33.824 43.011 37.972 1.00 54.90 285 GLU A CA 1
ATOM 1642 C C . GLU A 1 236 ? 33.011 43.019 39.276 1.00 57.59 285 GLU A C 1
ATOM 1643 O O . GLU A 1 236 ? 32.416 44.039 39.621 1.00 55.88 285 GLU A O 1
ATOM 1649 N N . GLU A 1 237 ? 32.985 41.874 39.981 1.00 54.14 286 GLU A N 1
ATOM 1650 C CA . GLU A 1 237 ? 32.370 41.759 41.296 1.00 53.26 286 GLU A CA 1
ATOM 1651 C C . GLU A 1 237 ? 33.466 41.998 42.282 1.00 58.97 286 GLU A C 1
ATOM 1652 O O . GLU A 1 237 ? 34.599 41.553 42.079 1.00 59.07 286 GLU A O 1
ATOM 1658 N N . VAL A 1 238 ? 33.158 42.781 43.310 1.00 57.21 287 VAL A N 1
ATOM 1659 C CA . VAL A 1 238 ? 34.101 43.188 44.346 1.00 57.22 287 VAL A CA 1
ATOM 1660 C C . VAL A 1 238 ? 33.401 43.107 45.716 1.00 63.95 287 VAL A C 1
ATOM 1661 O O . VAL A 1 238 ? 32.182 43.286 45.801 1.00 63.35 287 VAL A O 1
ATOM 1665 N N . LEU A 1 239 ? 34.176 42.818 46.780 1.00 61.58 288 LEU A N 1
ATOM 1666 C CA . LEU A 1 239 ? 33.662 42.808 48.144 1.00 61.70 288 LEU A CA 1
ATOM 1667 C C . LEU A 1 239 ? 33.308 44.231 48.505 1.00 68.92 288 LEU A C 1
ATOM 1668 O O . LEU A 1 239 ? 34.114 45.138 48.277 1.00 68.25 288 LEU A O 1
ATOM 1673 N N . ALA A 1 240 ? 32.093 44.420 49.054 1.00 68.61 289 ALA A N 1
ATOM 1674 C CA . ALA A 1 240 ? 31.502 45.701 49.444 1.00 69.89 289 ALA A CA 1
ATOM 1675 C C . ALA A 1 240 ? 32.477 46.680 50.117 1.00 78.72 289 ALA A C 1
ATOM 1676 O O . ALA A 1 240 ? 32.487 47.859 49.755 1.00 80.01 289 ALA A O 1
ATOM 1678 N N . ASP A 1 241 ? 33.307 46.201 51.055 1.00 77.14 290 ASP A N 1
ATOM 1679 C CA . ASP A 1 241 ? 34.278 47.042 51.760 1.00 78.15 290 ASP A CA 1
ATOM 1680 C C . ASP A 1 241 ? 35.379 47.583 50.823 1.00 84.81 290 ASP A C 1
ATOM 1681 O O . ASP A 1 241 ? 35.884 48.687 51.045 1.00 85.36 290 ASP A O 1
ATOM 1683 N N . ILE A 1 242 ? 35.746 46.805 49.791 1.00 82.40 291 ILE A N 1
ATOM 1684 C CA . ILE A 1 242 ? 36.771 47.176 48.805 1.00 82.51 291 ILE A CA 1
ATOM 1685 C C . ILE A 1 242 ? 36.102 48.002 47.681 1.00 86.90 291 ILE A C 1
ATOM 1686 O O . ILE A 1 242 ? 36.738 48.898 47.120 1.00 85.89 291 ILE A O 1
ATOM 1691 N N . ALA A 1 243 ? 34.798 47.746 47.422 1.00 84.24 292 ALA A N 1
ATOM 1692 C CA . ALA A 1 243 ? 33.996 48.457 46.422 1.00 84.37 292 ALA A CA 1
ATOM 1693 C C . ALA A 1 243 ? 33.969 49.953 46.714 1.00 89.26 292 ALA A C 1
ATOM 1694 O O . ALA A 1 243 ? 34.024 50.746 45.779 1.00 90.32 292 ALA A O 1
ATOM 1696 N N . LYS A 1 244 ? 33.948 50.331 48.006 1.00 84.94 293 LYS A N 1
ATOM 1697 C CA . LYS A 1 244 ? 33.991 51.715 48.473 1.00 84.37 293 LYS A CA 1
ATOM 1698 C C . LYS A 1 244 ? 35.381 52.336 48.211 1.00 87.34 293 LYS A C 1
ATOM 1699 O O . LYS A 1 244 ? 35.465 53.518 47.897 1.00 87.35 293 LYS A O 1
ATOM 1701 N N . ASP A 1 245 ? 36.457 51.535 48.299 1.00 83.21 294 ASP A N 1
ATOM 1702 C CA . ASP A 1 245 ? 37.830 51.992 48.041 1.00 82.78 294 ASP A CA 1
ATOM 1703 C C . ASP A 1 245 ? 38.156 52.063 46.525 1.00 85.10 294 ASP A C 1
ATOM 1704 O O . ASP A 1 245 ? 39.140 52.701 46.137 1.00 85.70 294 ASP A O 1
ATOM 1706 N N . MET A 1 246 ? 37.339 51.398 45.681 1.00 79.13 295 MET A N 1
ATOM 1707 C CA . MET A 1 246 ? 37.503 51.365 44.221 1.00 77.33 295 MET A CA 1
ATOM 1708 C C . MET A 1 246 ? 37.221 52.737 43.603 1.00 76.91 295 MET A C 1
ATOM 1709 O O . MET A 1 246 ? 37.860 53.116 42.619 1.00 75.90 295 MET A O 1
ATOM 1714 N N . VAL A 1 247 ? 36.268 53.476 44.198 1.00 70.37 296 VAL A N 1
ATOM 1715 C CA . VAL A 1 247 ? 35.843 54.825 43.807 1.00 68.80 296 VAL A CA 1
ATOM 1716 C C . VAL A 1 247 ? 37.047 55.771 43.701 1.00 70.29 296 VAL A C 1
ATOM 1717 O O . VAL A 1 247 ? 37.128 56.573 42.767 1.00 70.73 296 VAL A O 1
ATOM 1721 N N . ASN A 1 248 ? 37.991 55.635 44.628 1.00 64.02 297 ASN A N 1
ATOM 1722 C CA . ASN A 1 248 ? 39.179 56.460 44.700 1.00 62.83 297 ASN A CA 1
ATOM 1723 C C . ASN A 1 248 ? 40.179 56.253 43.578 1.00 65.22 297 ASN A C 1
ATOM 1724 O O . ASN A 1 248 ? 40.854 57.213 43.251 1.00 64.88 297 ASN A O 1
ATOM 1729 N N . ASP A 1 249 ? 40.270 55.053 42.968 1.00 61.77 298 ASP A N 1
ATOM 1730 C CA . ASP A 1 249 ? 41.224 54.761 41.876 1.00 61.04 298 ASP A CA 1
ATOM 1731 C C . ASP A 1 249 ? 41.332 55.881 40.788 1.00 64.63 298 ASP A C 1
ATOM 1732 O O . ASP A 1 249 ? 40.402 56.076 39.981 1.00 63.77 298 ASP A O 1
ATOM 1737 N N . PRO A 1 250 ? 42.481 56.613 40.769 1.00 60.23 299 PRO A N 1
ATOM 1738 C CA . PRO A 1 250 ? 42.655 57.703 39.786 1.00 59.59 299 PRO A CA 1
ATOM 1739 C C . PRO A 1 250 ? 43.012 57.232 38.372 1.00 61.33 299 PRO A C 1
ATOM 1740 O O . PRO A 1 250 ? 43.128 58.068 37.476 1.00 61.40 299 PRO A O 1
ATOM 1744 N N . ASN A 1 251 ? 43.161 55.914 38.160 1.00 55.40 300 ASN A N 1
ATOM 1745 C CA . ASN A 1 251 ? 43.438 55.329 36.846 1.00 53.75 300 ASN A CA 1
ATOM 1746 C C . ASN A 1 251 ? 42.155 55.276 35.981 1.00 54.74 300 ASN A C 1
ATOM 1747 O O . ASN A 1 251 ? 42.213 54.977 34.779 1.00 53.11 300 ASN A O 1
ATOM 1752 N N . TYR A 1 252 ? 41.010 55.569 36.602 1.00 49.86 301 TYR A N 1
ATOM 1753 C CA . TYR A 1 252 ? 39.724 55.567 35.935 1.00 50.57 301 TYR A CA 1
ATOM 1754 C C . TYR A 1 252 ? 39.092 56.937 36.008 1.00 57.56 301 TYR A C 1
ATOM 1755 O O . TYR A 1 252 ? 39.264 57.644 37.004 1.00 58.09 301 TYR A O 1
ATOM 1764 N N . ASP A 1 253 ? 38.367 57.315 34.944 1.00 55.73 302 ASP A N 1
ATOM 1765 C CA . ASP A 1 253 ? 37.657 58.589 34.862 1.00 56.08 302 ASP A CA 1
ATOM 1766 C C . ASP A 1 253 ? 36.550 58.641 35.900 1.00 59.21 302 ASP A C 1
ATOM 1767 O O . ASP A 1 253 ? 36.383 59.659 36.579 1.00 58.62 302 ASP A O 1
ATOM 1772 N N . SER A 1 254 ? 35.843 57.519 36.061 1.00 55.08 303 SER A N 1
ATOM 1773 C CA . SER A 1 254 ? 34.778 57.363 37.042 1.00 54.39 303 SER A CA 1
ATOM 1774 C C . SER A 1 254 ? 34.576 55.889 37.354 1.00 58.67 303 SER A C 1
ATOM 1775 O O . SER A 1 254 ? 34.863 55.020 36.525 1.00 57.21 303 SER A O 1
ATOM 1778 N N . VAL A 1 255 ? 34.105 55.622 38.571 1.00 55.52 304 VAL A N 1
ATOM 1779 C CA . VAL A 1 255 ? 33.827 54.295 39.081 1.00 55.22 304 VAL A CA 1
ATOM 1780 C C . VAL A 1 255 ? 32.390 54.337 39.594 1.00 62.56 304 VAL A C 1
ATOM 1781 O O . VAL A 1 255 ? 32.061 55.172 40.436 1.00 61.80 304 VAL A O 1
ATOM 1785 N N . LYS A 1 256 ? 31.542 53.446 39.077 1.00 61.71 305 LYS A N 1
ATOM 1786 C CA . LYS A 1 256 ? 30.151 53.314 39.492 1.00 62.29 305 LYS A CA 1
ATOM 1787 C C . LYS A 1 256 ? 29.944 51.995 40.281 1.00 68.34 305 LYS A C 1
ATOM 1788 O O . LYS A 1 256 ? 29.922 50.916 39.679 1.00 67.69 305 LYS A O 1
ATOM 1790 N N . VAL A 1 257 ? 29.823 52.086 41.621 1.00 66.15 306 VAL A N 1
ATOM 1791 C CA . VAL A 1 257 ? 29.532 50.932 42.485 1.00 66.79 306 VAL A CA 1
ATOM 1792 C C . VAL A 1 257 ? 27.998 50.754 42.547 1.00 75.51 306 VAL A C 1
ATOM 1793 O O . VAL A 1 257 ? 27.285 51.750 42.673 1.00 76.57 306 VAL A O 1
ATOM 1795 N N . GLU A 1 258 ? 27.487 49.515 42.443 1.00 74.12 307 GLU A N 1
ATOM 1796 C CA . GLU A 1 258 ? 26.038 49.282 42.483 1.00 75.36 307 GLU A CA 1
ATOM 1797 C C . GLU A 1 258 ? 25.421 49.640 43.861 1.00 83.36 307 GLU A C 1
ATOM 1798 O O . GLU A 1 258 ? 25.990 49.323 44.909 1.00 82.11 307 GLU A O 1
ATOM 1804 N N . GLU A 1 259 ? 24.282 50.350 43.840 1.00 84.12 308 GLU A N 1
ATOM 1805 C CA . GLU A 1 259 ? 23.588 50.759 45.058 1.00 85.62 308 GLU A CA 1
ATOM 1806 C C . GLU A 1 259 ? 22.674 49.627 45.516 1.00 92.42 308 GLU A C 1
ATOM 1807 O O . GLU A 1 259 ? 21.861 49.137 44.724 1.00 92.31 308 GLU A O 1
ATOM 1809 N N . THR A 1 260 ? 22.846 49.172 46.771 1.00 90.56 309 THR A N 1
ATOM 1810 C CA . THR A 1 260 ? 22.042 48.086 47.326 1.00 91.76 309 THR A CA 1
ATOM 1811 C C . THR A 1 260 ? 21.604 48.418 48.745 1.00 99.47 309 THR A C 1
ATOM 1812 O O . THR A 1 260 ? 22.425 48.862 49.559 1.00 99.62 309 THR A O 1
ATOM 1814 N N . ASP A 1 261 ? 20.301 48.212 49.029 1.00 97.65 310 ASP A N 1
ATOM 1815 C CA . ASP A 1 261 ? 19.689 48.472 50.334 1.00 98.11 310 ASP A CA 1
ATOM 1816 C C . ASP A 1 261 ? 19.847 47.269 51.271 1.00 103.30 310 ASP A C 1
ATOM 1817 O O . ASP A 1 261 ? 19.983 47.461 52.485 1.00 102.97 310 ASP A O 1
ATOM 1819 N N . ASP A 1 262 ? 19.841 46.036 50.697 1.00 99.80 311 ASP A N 1
ATOM 1820 C CA . ASP A 1 262 ? 19.980 44.771 51.420 1.00 99.19 311 ASP A CA 1
ATOM 1821 C C . ASP A 1 262 ? 21.368 44.624 52.057 1.00 102.54 311 ASP A C 1
ATOM 1822 O O . ASP A 1 262 ? 22.361 44.505 51.333 1.00 102.07 311 ASP A O 1
ATOM 1824 N N . PRO A 1 263 ? 21.466 44.620 53.412 1.00 98.59 312 PRO A N 1
ATOM 1825 C CA . PRO A 1 263 ? 22.781 44.415 54.050 1.00 97.84 312 PRO A CA 1
ATOM 1826 C C . PRO A 1 263 ? 23.176 42.937 53.984 1.00 99.51 312 PRO A C 1
ATOM 1827 O O . PRO A 1 263 ? 24.202 42.531 54.542 1.00 99.74 312 PRO A O 1
ATOM 1831 N N . ASN A 1 264 ? 22.354 42.143 53.269 1.00 93.35 313 ASN A N 1
ATOM 1832 C CA . ASN A 1 264 ? 22.551 40.727 53.007 1.00 92.33 313 ASN A CA 1
ATOM 1833 C C . ASN A 1 264 ? 23.794 40.584 52.117 1.00 93.24 313 ASN A C 1
ATOM 1834 O O . ASN A 1 264 ? 24.739 39.882 52.508 1.00 93.49 313 ASN A O 1
ATOM 1836 N N . LYS A 1 265 ? 23.812 41.322 50.961 1.00 85.33 314 LYS A N 1
ATOM 1837 C CA . LYS A 1 265 ? 24.881 41.357 49.950 1.00 82.20 314 LYS A CA 1
ATOM 1838 C C . LYS A 1 265 ? 26.234 41.775 50.539 1.00 79.52 314 LYS A C 1
ATOM 1839 O O . LYS A 1 265 ? 26.333 42.817 51.194 1.00 78.73 314 LYS A O 1
ATOM 1843 N N . LYS A 1 266 ? 27.261 40.930 50.325 1.00 71.05 315 LYS A N 1
ATOM 1844 C CA . LYS A 1 266 ? 28.632 41.154 50.788 1.00 68.66 315 LYS A CA 1
ATOM 1845 C C . LYS A 1 266 ? 29.545 41.576 49.609 1.00 66.41 315 LYS A C 1
ATOM 1846 O O . LYS A 1 266 ? 30.704 41.980 49.810 1.00 64.92 315 LYS A O 1
ATOM 1848 N N . THR A 1 267 ? 28.995 41.483 48.381 1.00 59.42 316 THR A N 1
ATOM 1849 C CA . THR A 1 267 ? 29.650 41.849 47.122 1.00 58.16 316 THR A CA 1
ATOM 1850 C C . THR A 1 267 ? 28.824 42.907 46.345 1.00 60.74 316 THR A C 1
ATOM 1851 O O . THR A 1 267 ? 27.605 43.013 46.520 1.00 59.18 316 THR A O 1
ATOM 1855 N N . ARG A 1 268 ? 29.519 43.686 45.498 1.00 57.40 317 ARG A N 1
ATOM 1856 C CA . ARG A 1 268 ? 28.966 44.755 44.674 1.00 57.20 317 ARG A CA 1
ATOM 1857 C C . ARG A 1 268 ? 29.536 44.676 43.258 1.00 59.67 317 ARG A C 1
ATOM 1858 O O . ARG A 1 268 ? 30.730 44.439 43.110 1.00 57.27 317 ARG A O 1
ATOM 1866 N N . THR A 1 269 ? 28.689 44.885 42.221 1.00 57.91 318 THR A N 1
ATOM 1867 C CA . THR A 1 269 ? 29.135 44.972 40.827 1.00 58.47 318 THR A CA 1
ATOM 1868 C C . THR A 1 269 ? 29.704 46.392 40.702 1.00 64.37 318 THR A C 1
ATOM 1869 O O . THR A 1 269 ? 29.074 47.368 41.134 1.00 64.11 318 THR A O 1
ATOM 1873 N N . VAL A 1 270 ? 30.910 46.495 40.156 1.00 60.82 319 VAL A N 1
ATOM 1874 C CA . VAL A 1 270 ? 31.583 47.769 39.982 1.00 59.37 319 VAL A CA 1
ATOM 1875 C C . VAL A 1 270 ? 31.859 48.001 38.495 1.00 61.95 319 VAL A C 1
ATOM 1876 O O . VAL A 1 270 ? 32.389 47.122 37.826 1.00 61.83 319 VAL A O 1
ATOM 1880 N N . GLU A 1 271 ? 31.442 49.163 37.972 1.00 59.07 320 GLU A N 1
ATOM 1881 C CA . GLU A 1 271 ? 31.703 49.562 36.588 1.00 58.62 320 GLU A CA 1
ATOM 1882 C C . GLU A 1 271 ? 32.755 50.685 36.600 1.00 60.43 320 GLU A C 1
ATOM 1883 O O . GLU A 1 271 ? 32.523 51.750 37.172 1.00 59.32 320 GLU A O 1
ATOM 1885 N N . LYS A 1 272 ? 33.949 50.385 36.067 1.00 56.37 321 LYS A N 1
ATOM 1886 C CA . LYS A 1 272 ? 35.076 51.310 35.967 1.00 56.24 321 LYS A CA 1
ATOM 1887 C C . LYS A 1 272 ? 35.119 51.855 34.525 1.00 59.56 321 LYS A C 1
ATOM 1888 O O . LYS A 1 272 ? 35.371 51.092 33.591 1.00 59.33 321 LYS A O 1
ATOM 1890 N N . LYS A 1 273 ? 34.772 53.143 34.337 1.00 55.22 322 LYS A N 1
ATOM 1891 C CA . LYS A 1 273 ? 34.767 53.796 33.023 1.00 54.01 322 LYS A CA 1
ATOM 1892 C C . LYS A 1 273 ? 36.061 54.565 32.817 1.00 55.92 322 LYS A C 1
ATOM 1893 O O . LYS A 1 273 ? 36.509 55.267 33.719 1.00 55.79 322 LYS A O 1
ATOM 1895 N N . VAL A 1 274 ? 36.679 54.400 31.648 1.00 51.85 323 VAL A N 1
ATOM 1896 C CA . VAL A 1 274 ? 37.901 55.107 31.238 1.00 51.04 323 VAL A CA 1
ATOM 1897 C C . VAL A 1 274 ? 37.979 55.143 29.699 1.00 52.19 323 VAL A C 1
ATOM 1898 O O . VAL A 1 274 ? 37.479 54.245 29.020 1.00 51.54 323 VAL A O 1
ATOM 1902 N N . LYS A 1 275 ? 38.621 56.182 29.170 1.00 47.72 324 LYS A N 1
ATOM 1903 C CA . LYS A 1 275 ? 38.795 56.405 27.750 1.00 46.95 324 LYS A CA 1
ATOM 1904 C C . LYS A 1 275 ? 40.212 56.019 27.280 1.00 51.18 324 LYS A C 1
ATOM 1905 O O . LYS A 1 275 ? 41.209 56.466 27.844 1.00 48.96 324 LYS A O 1
ATOM 1909 N N . LYS A 1 276 ? 40.292 55.182 26.234 1.00 49.47 325 LYS A N 1
ATOM 1910 C CA . LYS A 1 276 ? 41.570 54.781 25.649 1.00 49.23 325 LYS A CA 1
ATOM 1911 C C . LYS A 1 276 ? 41.556 55.057 24.127 1.00 50.83 325 LYS A C 1
ATOM 1912 O O . LYS A 1 276 ? 40.488 55.267 23.547 1.00 47.59 325 LYS A O 1
ATOM 1915 N N . TRP A 1 277 ? 42.749 55.123 23.510 1.00 48.99 326 TRP A N 1
ATOM 1916 C CA . TRP A 1 277 ? 42.907 55.419 22.085 1.00 49.72 326 TRP A CA 1
ATOM 1917 C C . TRP A 1 277 ? 42.853 54.159 21.225 1.00 56.50 326 TRP A C 1
ATOM 1918 O O . TRP A 1 277 ? 43.635 53.211 21.431 1.00 55.85 326 TRP A O 1
ATOM 1929 N N . THR A 1 278 ? 41.969 54.185 20.215 1.00 53.78 327 THR A N 1
ATOM 1930 C CA . THR A 1 278 ? 41.821 53.086 19.271 1.00 53.73 327 THR A CA 1
ATOM 1931 C C . THR A 1 278 ? 42.144 53.571 17.849 1.00 56.87 327 THR A C 1
ATOM 1932 O O . THR A 1 278 ? 41.672 54.638 17.443 1.00 56.27 327 THR A O 1
ATOM 1936 N N . LEU A 1 279 ? 42.973 52.793 17.112 1.00 53.07 328 LEU A N 1
ATOM 1937 C CA . LEU A 1 279 ? 43.349 53.058 15.717 1.00 52.38 328 LEU A CA 1
ATOM 1938 C C . LEU A 1 279 ? 42.145 52.770 14.843 1.00 58.42 328 LEU A C 1
ATOM 1939 O O . LEU A 1 279 ? 41.600 51.668 14.867 1.00 59.04 328 LEU A O 1
ATOM 1944 N N . MET A 1 280 ? 41.720 53.772 14.094 1.00 56.19 329 MET A N 1
ATOM 1945 C CA . MET A 1 280 ? 40.509 53.708 13.280 1.00 56.71 329 MET A CA 1
ATOM 1946 C C . MET A 1 280 ? 40.734 53.317 11.813 1.00 60.92 329 MET A C 1
ATOM 1947 O O . MET A 1 280 ? 39.754 53.122 11.091 1.00 59.73 329 MET A O 1
ATOM 1952 N N . ASN A 1 281 ? 42.003 53.210 11.373 1.00 58.56 330 ASN A N 1
ATOM 1953 C CA . ASN A 1 281 ? 42.364 52.865 9.992 1.00 61.01 330 ASN A CA 1
ATOM 1954 C C . ASN A 1 281 ? 43.693 52.067 9.944 1.00 80.09 330 ASN A C 1
ATOM 1955 O O . ASN A 1 281 ? 44.501 52.241 9.000 1.00 80.94 330 ASN A O 1
ATOM 1961 N N . THR B 1 20 ? 49.689 89.925 36.562 1.00 87.55 69 THR B N 1
ATOM 1962 C CA . THR B 1 20 ? 49.489 89.892 38.012 1.00 87.31 69 THR B CA 1
ATOM 1963 C C . THR B 1 20 ? 50.617 90.646 38.774 1.00 90.16 69 THR B C 1
ATOM 1964 O O . THR B 1 20 ? 51.808 90.483 38.459 1.00 90.25 69 THR B O 1
ATOM 1966 N N . GLU B 1 21 ? 50.208 91.464 39.787 1.00 83.84 70 GLU B N 1
ATOM 1967 C CA . GLU B 1 21 ? 51.044 92.298 40.665 1.00 82.04 70 GLU B CA 1
ATOM 1968 C C . GLU B 1 21 ? 51.034 91.772 42.114 1.00 79.56 70 GLU B C 1
ATOM 1969 O O . GLU B 1 21 ? 49.961 91.416 42.605 1.00 79.10 70 GLU B O 1
ATOM 1971 N N . SER B 1 22 ? 52.225 91.732 42.794 1.00 71.24 71 SER B N 1
ATOM 1972 C CA . SER B 1 22 ? 52.424 91.257 44.187 1.00 68.52 71 SER B CA 1
ATOM 1973 C C . SER B 1 22 ? 51.395 91.858 45.153 1.00 69.66 71 SER B C 1
ATOM 1974 O O . SER B 1 22 ? 51.095 93.036 45.045 1.00 69.76 71 SER B O 1
ATOM 1976 N N . MET B 1 23 ? 50.811 91.044 46.045 1.00 64.63 72 MET B N 1
ATOM 1977 C CA . MET B 1 23 ? 49.714 91.458 46.929 1.00 63.60 72 MET B CA 1
ATOM 1978 C C . MET B 1 23 ? 50.003 91.391 48.438 1.00 64.98 72 MET B C 1
ATOM 1979 O O . MET B 1 23 ? 49.096 91.652 49.238 1.00 64.71 72 MET B O 1
ATOM 1984 N N . GLU B 1 24 ? 51.244 91.048 48.827 1.00 59.10 73 GLU B N 1
ATOM 1985 C CA . GLU B 1 24 ? 51.670 90.902 50.226 1.00 57.14 73 GLU B CA 1
ATOM 1986 C C . GLU B 1 24 ? 51.785 92.225 50.988 1.00 60.00 73 GLU B C 1
ATOM 1987 O O . GLU B 1 24 ? 52.135 93.254 50.414 1.00 60.15 73 GLU B O 1
ATOM 1993 N N . SER B 1 25 ? 51.538 92.167 52.301 1.00 55.28 74 SER B N 1
ATOM 1994 C CA . SER B 1 25 ? 51.703 93.281 53.216 1.00 53.81 74 SER B CA 1
ATOM 1995 C C . SER B 1 25 ? 53.152 93.230 53.688 1.00 60.38 74 SER B C 1
ATOM 1996 O O . SER B 1 25 ? 53.785 92.174 53.593 1.00 59.79 74 SER B O 1
ATOM 1999 N N . HIS B 1 26 ? 53.686 94.347 54.216 1.00 59.97 75 HIS B N 1
ATOM 2000 C CA . HIS B 1 26 ? 55.050 94.368 54.738 1.00 60.48 75 HIS B CA 1
ATOM 2001 C C . HIS B 1 26 ? 55.172 93.407 55.950 1.00 64.47 75 HIS B C 1
ATOM 2002 O O . HIS B 1 26 ? 56.223 92.788 56.145 1.00 65.16 75 HIS B O 1
ATOM 2009 N N . GLN B 1 27 ? 54.059 93.243 56.714 1.00 58.21 76 GLN B N 1
ATOM 2010 C CA . GLN B 1 27 ? 53.945 92.347 57.862 1.00 56.71 76 GLN B CA 1
ATOM 2011 C C . GLN B 1 27 ? 54.029 90.873 57.398 1.00 59.85 76 GLN B C 1
ATOM 2012 O O . GLN B 1 27 ? 54.712 90.073 58.039 1.00 58.91 76 GLN B O 1
ATOM 2018 N N . TYR B 1 28 ? 53.319 90.527 56.294 1.00 55.55 77 TYR B N 1
ATOM 2019 C CA . TYR B 1 28 ? 53.366 89.197 55.699 1.00 54.27 77 TYR B CA 1
ATOM 2020 C C . TYR B 1 28 ? 54.797 88.940 55.223 1.00 58.58 77 TYR B C 1
ATOM 2021 O O . TYR B 1 28 ? 55.355 87.895 55.542 1.00 59.58 77 TYR B O 1
ATOM 2030 N N . GLN B 1 29 ? 55.379 89.894 54.468 1.00 53.94 78 GLN B N 1
ATOM 2031 C CA . GLN B 1 29 ? 56.717 89.779 53.905 1.00 54.02 78 GLN B CA 1
ATOM 2032 C C . GLN B 1 29 ? 57.783 89.624 54.977 1.00 58.72 78 GLN B C 1
ATOM 2033 O O . GLN B 1 29 ? 58.778 88.954 54.734 1.00 58.75 78 GLN B O 1
ATOM 2039 N N . THR B 1 30 ? 57.571 90.212 56.164 1.00 55.48 79 THR B N 1
ATOM 2040 C CA . THR B 1 30 ? 58.527 90.125 57.263 1.00 55.00 79 THR B CA 1
ATOM 2041 C C . THR B 1 30 ? 58.398 88.773 57.962 1.00 57.38 79 THR B C 1
ATOM 2042 O O . THR B 1 30 ? 59.404 88.061 58.070 1.00 57.97 79 THR B O 1
ATOM 2046 N N . GLU B 1 31 ? 57.167 88.418 58.416 1.00 50.75 80 GLU B N 1
ATOM 2047 C CA . GLU B 1 31 ? 56.855 87.165 59.103 1.00 49.76 80 GLU B CA 1
ATOM 2048 C C . GLU B 1 31 ? 57.330 85.929 58.285 1.00 58.60 80 GLU B C 1
ATOM 2049 O O . GLU B 1 31 ? 58.148 85.148 58.785 1.00 60.42 80 GLU B O 1
ATOM 2055 N N . VAL B 1 32 ? 56.903 85.825 57.010 1.00 55.15 81 VAL B N 1
ATOM 2056 C CA . VAL B 1 32 ? 57.257 84.729 56.117 1.00 55.21 81 VAL B CA 1
ATOM 2057 C C . VAL B 1 32 ? 58.776 84.699 55.802 1.00 58.53 81 VAL B C 1
ATOM 2058 O O . VAL B 1 32 ? 59.331 83.601 55.715 1.00 57.50 81 VAL B O 1
ATOM 2062 N N . THR B 1 33 ? 59.450 85.867 55.704 1.00 54.94 82 THR B N 1
ATOM 2063 C CA . THR B 1 33 ? 60.907 85.902 55.475 1.00 54.99 82 THR B CA 1
ATOM 2064 C C . THR B 1 33 ? 61.646 85.325 56.694 1.00 59.87 82 THR B C 1
ATOM 2065 O O . THR B 1 33 ? 62.643 84.608 56.532 1.00 59.63 82 THR B O 1
ATOM 2069 N N . ARG B 1 34 ? 61.131 85.616 57.903 1.00 56.08 83 ARG B N 1
ATOM 2070 C CA . ARG B 1 34 ? 61.699 85.109 59.142 1.00 56.04 83 ARG B CA 1
ATOM 2071 C C . ARG B 1 34 ? 61.425 83.597 59.200 1.00 58.93 83 ARG B C 1
ATOM 2072 O O . ARG B 1 34 ? 62.371 82.825 59.395 1.00 59.04 83 ARG B O 1
ATOM 2080 N N . LEU B 1 35 ? 60.161 83.169 58.946 1.00 54.07 84 LEU B N 1
ATOM 2081 C CA . LEU B 1 35 ? 59.808 81.742 58.931 1.00 54.05 84 LEU B CA 1
ATOM 2082 C C . LEU B 1 35 ? 60.744 80.970 58.007 1.00 60.68 84 LEU B C 1
ATOM 2083 O O . LEU B 1 35 ? 61.371 80.015 58.451 1.00 60.37 84 LEU B O 1
ATOM 2088 N N . MET B 1 36 ? 60.894 81.440 56.751 1.00 59.18 85 MET B N 1
ATOM 2089 C CA . MET B 1 36 ? 61.747 80.818 55.745 1.00 59.94 85 MET B CA 1
ATOM 2090 C C . MET B 1 36 ? 63.191 80.726 56.222 1.00 64.52 85 MET B C 1
ATOM 2091 O O . MET B 1 36 ? 63.745 79.632 56.207 1.00 63.92 85 MET B O 1
ATOM 2096 N N . ASP B 1 37 ? 63.779 81.839 56.713 1.00 61.57 86 ASP B N 1
ATOM 2097 C CA . ASP B 1 37 ? 65.150 81.852 57.236 1.00 61.04 86 ASP B CA 1
ATOM 2098 C C . ASP B 1 37 ? 65.340 80.755 58.326 1.00 62.95 86 ASP B C 1
ATOM 2099 O O . ASP B 1 37 ? 66.272 79.956 58.223 1.00 63.34 86 ASP B O 1
ATOM 2104 N N . ILE B 1 38 ? 64.400 80.661 59.299 1.00 56.67 87 ILE B N 1
ATOM 2105 C CA . ILE B 1 38 ? 64.475 79.687 60.382 1.00 55.54 87 ILE B CA 1
ATOM 2106 C C . ILE B 1 38 ? 64.282 78.285 59.833 1.00 61.30 87 ILE B C 1
ATOM 2107 O O . ILE B 1 38 ? 65.203 77.486 59.946 1.00 62.77 87 ILE B O 1
ATOM 2112 N N . ILE B 1 39 ? 63.127 77.993 59.210 1.00 57.46 88 ILE B N 1
ATOM 2113 C CA . ILE B 1 39 ? 62.820 76.672 58.646 1.00 56.76 88 ILE B CA 1
ATOM 2114 C C . ILE B 1 39 ? 63.961 76.164 57.703 1.00 59.63 88 ILE B C 1
ATOM 2115 O O . ILE B 1 39 ? 64.352 75.003 57.831 1.00 59.51 88 ILE B O 1
ATOM 2120 N N . VAL B 1 40 ? 64.530 77.031 56.840 1.00 55.06 89 VAL B N 1
ATOM 2121 C CA . VAL B 1 40 ? 65.587 76.610 55.913 1.00 55.22 89 VAL B CA 1
ATOM 2122 C C . VAL B 1 40 ? 66.876 76.267 56.654 1.00 61.70 89 VAL B C 1
ATOM 2123 O O . VAL B 1 40 ? 67.291 75.100 56.618 1.00 61.53 89 VAL B O 1
ATOM 2127 N N . ASN B 1 41 ? 67.473 77.244 57.366 1.00 59.61 90 ASN B N 1
ATOM 2128 C CA . ASN B 1 41 ? 68.718 77.054 58.124 1.00 59.71 90 ASN B CA 1
ATOM 2129 C C . ASN B 1 41 ? 68.605 75.999 59.263 1.00 62.92 90 ASN B C 1
ATOM 2130 O O . ASN B 1 41 ? 69.612 75.661 59.870 1.00 62.28 90 ASN B O 1
ATOM 2135 N N . SER B 1 42 ? 67.410 75.456 59.519 1.00 59.68 91 SER B N 1
ATOM 2136 C CA . SER B 1 42 ? 67.193 74.487 60.584 1.00 59.58 91 SER B CA 1
ATOM 2137 C C . SER B 1 42 ? 66.728 73.122 60.048 1.00 64.06 91 SER B C 1
ATOM 2138 O O . SER B 1 42 ? 66.516 72.198 60.838 1.00 65.08 91 SER B O 1
ATOM 2141 N N . LEU B 1 43 ? 66.572 72.978 58.714 1.00 58.88 92 LEU B N 1
ATOM 2142 C CA . LEU B 1 43 ? 66.151 71.696 58.131 1.00 56.91 92 LEU B CA 1
ATOM 2143 C C . LEU B 1 43 ? 66.905 71.366 56.836 1.00 60.31 92 LEU B C 1
ATOM 2144 O O . LEU B 1 43 ? 66.627 70.324 56.244 1.00 60.07 92 LEU B O 1
ATOM 2149 N N . TYR B 1 44 ? 67.879 72.215 56.424 1.00 56.63 93 TYR B N 1
ATOM 2150 C CA . TYR B 1 44 ? 68.673 72.084 55.186 1.00 57.06 93 TYR B CA 1
ATOM 2151 C C . TYR B 1 44 ? 69.219 70.624 54.905 1.00 62.88 93 TYR B C 1
ATOM 2152 O O . TYR B 1 44 ? 69.300 70.239 53.737 1.00 62.81 93 TYR B O 1
ATOM 2155 N N . THR B 1 45 ? 69.554 69.827 55.953 1.00 59.27 94 THR B N 1
ATOM 2156 C CA . THR B 1 45 ? 70.055 68.444 55.781 1.00 58.52 94 THR B CA 1
ATOM 2157 C C . THR B 1 45 ? 68.946 67.418 56.0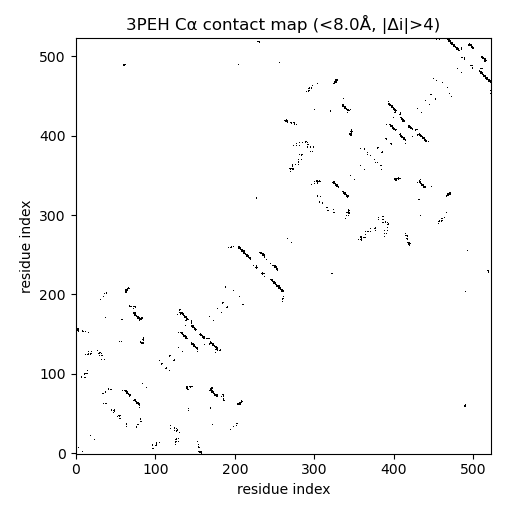07 1.00 61.79 94 THR B C 1
ATOM 2158 O O . THR B 1 45 ? 69.219 66.245 56.258 1.00 61.96 94 THR B O 1
ATOM 2162 N N . GLN B 1 46 ? 67.696 67.863 55.934 1.00 57.46 95 GLN B N 1
ATOM 2163 C CA . GLN B 1 46 ? 66.523 67.023 56.111 1.00 56.51 95 GLN B CA 1
ATOM 2164 C C . GLN B 1 46 ? 65.387 67.596 55.224 1.00 60.76 95 GLN B C 1
ATOM 2165 O O . GLN B 1 46 ? 64.207 67.368 55.496 1.00 61.30 95 GLN B O 1
ATOM 2171 N N . LYS B 1 47 ? 65.771 68.315 54.135 1.00 56.57 96 LYS B N 1
ATOM 2172 C CA . LYS B 1 47 ? 64.916 68.993 53.150 1.00 56.49 96 LYS B CA 1
ATOM 2173 C C . LYS B 1 47 ? 63.589 68.286 52.845 1.00 63.48 96 LYS B C 1
ATOM 2174 O O . LYS B 1 47 ? 62.568 68.963 52.727 1.00 65.05 96 LYS B O 1
ATOM 2178 N N . GLU B 1 48 ? 63.597 66.937 52.767 1.00 60.23 97 GLU B N 1
ATOM 2179 C CA . GLU B 1 48 ? 62.465 66.051 52.420 1.00 60.10 97 GLU B CA 1
ATOM 2180 C C . GLU B 1 48 ? 61.246 66.163 53.329 1.00 62.64 97 GLU B C 1
ATOM 2181 O O . GLU B 1 48 ? 60.148 65.757 52.913 1.00 62.15 97 GLU B O 1
ATOM 2187 N N . VAL B 1 49 ? 61.426 66.685 54.560 1.00 57.55 98 VAL B N 1
ATOM 2188 C CA . VAL B 1 49 ? 60.343 66.810 55.539 1.00 57.45 98 VAL B CA 1
ATOM 2189 C C . VAL B 1 49 ? 59.186 67.711 55.042 1.00 59.78 98 VAL B C 1
ATOM 2190 O O . VAL B 1 49 ? 58.085 67.646 55.614 1.00 59.27 98 VAL B O 1
ATOM 2194 N N . PHE B 1 50 ? 59.409 68.482 53.936 1.00 53.86 99 PHE B N 1
ATOM 2195 C CA . PHE B 1 50 ? 58.365 69.293 53.316 1.00 52.96 99 PHE B CA 1
ATOM 2196 C C . PHE B 1 50 ? 57.179 68.392 52.898 1.00 53.54 99 PHE B C 1
ATOM 2197 O O . PHE B 1 50 ? 56.040 68.822 52.978 1.00 51.88 99 PHE B O 1
ATOM 2205 N N . LEU B 1 51 ? 57.451 67.152 52.450 1.00 49.43 100 LEU B N 1
ATOM 2206 C CA . LEU B 1 51 ? 56.425 66.211 52.012 1.00 48.52 100 LEU B CA 1
ATOM 2207 C C . LEU B 1 51 ? 55.590 65.764 53.177 1.00 51.70 100 LEU B C 1
ATOM 2208 O O . LEU B 1 51 ? 54.363 65.697 53.052 1.00 51.72 100 LEU B O 1
ATOM 2213 N N . ARG B 1 52 ? 56.224 65.517 54.334 1.00 48.55 101 ARG B N 1
ATOM 2214 C CA . ARG B 1 52 ? 55.466 65.149 55.534 1.00 49.17 101 ARG B CA 1
ATOM 2215 C C . ARG B 1 52 ? 54.445 66.276 55.847 1.00 53.55 101 ARG B C 1
ATOM 2216 O O . ARG B 1 52 ? 53.271 65.981 56.098 1.00 55.36 101 ARG B O 1
ATOM 2224 N N . GLU B 1 53 ? 54.886 67.548 55.753 1.00 46.93 102 GLU B N 1
ATOM 2225 C CA . GLU B 1 53 ? 54.053 68.717 56.026 1.00 46.55 102 GLU B CA 1
ATOM 2226 C C . GLU B 1 53 ? 52.912 68.909 55.020 1.00 50.64 102 GLU B C 1
ATOM 2227 O O . GLU B 1 53 ? 51.775 69.163 55.436 1.00 50.95 102 GLU B O 1
ATOM 2233 N N . LEU B 1 54 ? 53.189 68.739 53.718 1.00 46.70 103 LEU B N 1
ATOM 2234 C CA . LEU B 1 54 ? 52.162 68.852 52.687 1.00 46.60 103 LEU B CA 1
ATOM 2235 C C . LEU B 1 54 ? 51.131 67.705 52.776 1.00 53.88 103 LEU B C 1
ATOM 2236 O O . LEU B 1 54 ? 49.933 67.964 52.626 1.00 54.99 103 LEU B O 1
ATOM 2241 N N . ILE B 1 55 ? 51.585 66.460 53.087 1.00 50.56 104 ILE B N 1
ATOM 2242 C CA . ILE B 1 55 ? 50.708 65.278 53.251 1.00 50.26 104 ILE B CA 1
ATOM 2243 C C . ILE B 1 55 ? 49.810 65.516 54.458 1.00 53.27 104 ILE B C 1
ATOM 2244 O O . ILE B 1 55 ? 48.625 65.195 54.428 1.00 52.33 104 ILE B O 1
ATOM 2249 N N . SER B 1 56 ? 50.377 66.137 55.500 1.00 51.58 105 SER B N 1
ATOM 2250 C CA . SER B 1 56 ? 49.683 66.494 56.742 1.00 51.39 105 SER B CA 1
ATOM 2251 C C . SER B 1 56 ? 48.584 67.524 56.503 1.00 53.05 105 SER B C 1
ATOM 2252 O O . SER B 1 56 ? 47.475 67.325 56.973 1.00 51.52 105 SER B O 1
ATOM 2255 N N . ASN B 1 57 ? 48.874 68.573 55.710 1.00 50.59 106 ASN B N 1
ATOM 2256 C CA . ASN B 1 57 ? 47.916 69.619 55.345 1.00 50.70 106 ASN B CA 1
ATOM 2257 C C . ASN B 1 57 ? 46.767 69.058 54.569 1.00 54.71 106 ASN B C 1
ATOM 2258 O O . ASN B 1 57 ? 45.614 69.390 54.867 1.00 56.17 106 ASN B O 1
ATOM 2263 N N . ALA B 1 58 ? 47.082 68.174 53.604 1.00 49.59 107 ALA B N 1
ATOM 2264 C CA . ALA B 1 58 ? 46.134 67.480 52.744 1.00 49.07 107 ALA B CA 1
ATOM 2265 C C . ALA B 1 58 ? 45.192 66.556 53.544 1.00 53.07 107 ALA B C 1
ATOM 2266 O O . ALA B 1 58 ? 43.986 66.590 53.307 1.00 52.34 107 ALA B O 1
ATOM 2268 N N . ALA B 1 59 ? 45.717 65.768 54.505 1.00 50.93 108 ALA B N 1
ATOM 2269 C CA . ALA B 1 59 ? 44.868 64.892 55.342 1.00 51.43 108 ALA B CA 1
ATOM 2270 C C . ALA B 1 59 ? 43.882 65.723 56.178 1.00 56.63 108 ALA B C 1
ATOM 2271 O O . ALA B 1 59 ? 42.704 65.356 56.268 1.00 54.87 108 ALA B O 1
ATOM 2273 N N . ASP B 1 60 ? 44.359 66.878 56.725 1.00 55.33 109 ASP B N 1
ATOM 2274 C CA . ASP B 1 60 ? 43.562 67.820 57.527 1.00 56.57 109 ASP B CA 1
ATOM 2275 C C . ASP B 1 60 ? 42.393 68.382 56.723 1.00 59.83 109 ASP B C 1
ATOM 2276 O O . ASP B 1 60 ? 41.260 68.405 57.220 1.00 59.75 109 ASP B O 1
ATOM 2281 N N . ALA B 1 61 ? 42.667 68.780 55.463 1.00 54.89 110 ALA B N 1
ATOM 2282 C CA . ALA B 1 61 ? 41.670 69.288 54.514 1.00 54.10 110 ALA B CA 1
ATOM 2283 C C . ALA B 1 61 ? 40.670 68.190 54.107 1.00 57.15 110 ALA B C 1
ATOM 2284 O O . ALA B 1 61 ? 39.491 68.490 53.940 1.00 56.79 110 ALA B O 1
ATOM 2286 N N . LEU B 1 62 ? 41.136 66.925 53.960 1.00 54.16 111 LEU B N 1
ATOM 2287 C CA . LEU B 1 62 ? 40.281 65.775 53.613 1.00 54.51 111 LEU B CA 1
ATOM 2288 C C . LEU B 1 62 ? 39.407 65.400 54.781 1.00 61.14 111 LEU B C 1
ATOM 2289 O O . LEU B 1 62 ? 38.270 64.988 54.565 1.00 59.59 111 LEU B O 1
ATOM 2294 N N . GLU B 1 63 ? 39.933 65.546 56.022 1.00 60.86 112 GLU B N 1
ATOM 2295 C CA . GLU B 1 63 ? 39.163 65.258 57.227 1.00 62.13 112 GLU B CA 1
ATOM 2296 C C . GLU B 1 63 ? 38.015 66.264 57.393 1.00 67.75 112 GLU B C 1
ATOM 2297 O O . GLU B 1 63 ? 36.927 65.866 57.808 1.00 69.14 112 GLU B O 1
ATOM 2303 N N . LYS B 1 64 ? 38.247 67.545 57.031 1.00 63.52 113 LYS B N 1
ATOM 2304 C CA . LYS B 1 64 ? 37.253 68.619 57.104 1.00 63.51 113 LYS B CA 1
ATOM 2305 C C . LYS B 1 64 ? 36.052 68.327 56.195 1.00 67.97 113 LYS B C 1
ATOM 2306 O O . LYS B 1 64 ? 34.915 68.357 56.670 1.00 66.48 113 LYS B O 1
ATOM 2310 N N . ILE B 1 65 ? 36.301 68.002 54.912 1.00 66.18 114 ILE B N 1
ATOM 2311 C CA . ILE B 1 65 ? 35.207 67.685 53.996 1.00 67.07 114 ILE B CA 1
ATOM 2312 C C . ILE B 1 65 ? 34.566 66.332 54.358 1.00 74.32 114 ILE B C 1
ATOM 2313 O O . ILE B 1 65 ? 33.346 66.224 54.245 1.00 75.29 114 ILE B O 1
ATOM 2318 N N . ARG B 1 66 ? 35.361 65.334 54.839 1.00 71.47 115 ARG B N 1
ATOM 2319 C CA . ARG B 1 66 ? 34.849 64.020 55.249 1.00 71.47 115 ARG B CA 1
ATOM 2320 C C . ARG B 1 66 ? 33.890 64.182 56.418 1.00 77.44 115 ARG B C 1
ATOM 2321 O O . ARG B 1 66 ? 32.824 63.565 56.409 1.00 77.06 115 ARG B O 1
ATOM 2329 N N . PHE B 1 67 ? 34.256 65.031 57.407 1.00 75.51 116 PHE B N 1
ATOM 2330 C CA . PHE B 1 67 ? 33.421 65.305 58.573 1.00 76.11 116 PHE B CA 1
ATOM 2331 C C . PHE B 1 67 ? 32.069 65.926 58.170 1.00 81.72 116 PHE B C 1
ATOM 2332 O O . PHE B 1 67 ? 31.036 65.501 58.692 1.00 83.26 116 PHE B O 1
ATOM 2340 N N . LEU B 1 68 ? 32.070 66.893 57.235 1.00 77.15 117 LEU B N 1
ATOM 2341 C CA . LEU B 1 68 ? 30.841 67.538 56.777 1.00 76.96 117 LEU B CA 1
ATOM 2342 C C . LEU B 1 68 ? 29.957 66.586 55.964 1.00 83.16 117 LEU B C 1
ATOM 2343 O O . LEU B 1 68 ? 28.734 66.729 56.010 1.00 83.97 117 LEU B O 1
ATOM 2348 N N . SER B 1 69 ? 30.560 65.602 55.258 1.00 79.81 118 SER B N 1
ATOM 2349 C CA . SER B 1 69 ? 29.836 64.611 54.450 1.00 79.82 118 SER B CA 1
ATOM 2350 C C . SER B 1 69 ? 28.995 63.641 55.294 1.00 85.39 118 SER B C 1
ATOM 2351 O O . SER B 1 69 ? 28.101 62.990 54.749 1.00 85.18 118 SER B O 1
ATOM 2354 N N . LEU B 1 70 ? 29.267 63.562 56.615 1.00 83.26 119 LEU B N 1
ATOM 2355 C CA . LEU B 1 70 ? 28.543 62.698 57.552 1.00 83.83 119 LEU B CA 1
ATOM 2356 C C . LEU B 1 70 ? 27.134 63.236 57.847 1.00 89.62 119 LEU B C 1
ATOM 2357 O O . LEU B 1 70 ? 26.206 62.442 58.018 1.00 89.05 119 LEU B O 1
ATOM 2362 N N . SER B 1 71 ? 26.975 64.578 57.876 1.00 87.74 120 SER B N 1
ATOM 2363 C CA . SER B 1 71 ? 25.704 65.271 58.120 1.00 87.79 120 SER B CA 1
ATOM 2364 C C . SER B 1 71 ? 24.940 65.560 56.812 1.00 93.00 120 SER B C 1
ATOM 2365 O O . SER B 1 71 ? 23.713 65.435 56.779 1.00 93.41 120 SER B O 1
ATOM 2367 N N . ASP B 1 72 ? 25.668 65.953 55.747 1.00 89.35 121 ASP B N 1
ATOM 2368 C CA . ASP B 1 72 ? 25.138 66.270 54.417 1.00 88.83 121 ASP B CA 1
ATOM 2369 C C . ASP B 1 72 ? 26.087 65.677 53.373 1.00 91.80 121 ASP B C 1
ATOM 2370 O O . ASP B 1 72 ? 27.154 66.242 53.108 1.00 91.89 121 ASP B O 1
ATOM 2375 N N . GLU B 1 73 ? 25.703 64.526 52.796 1.00 86.66 122 GLU B N 1
ATOM 2376 C CA . GLU B 1 73 ? 26.500 63.818 51.792 1.00 85.28 122 GLU B CA 1
ATOM 2377 C C . GLU B 1 73 ? 26.660 64.612 50.491 1.00 87.54 122 GLU B C 1
ATOM 2378 O O . GLU B 1 73 ? 27.611 64.354 49.752 1.00 87.64 122 GLU B O 1
ATOM 2380 N N . SER B 1 74 ? 25.764 65.600 50.229 1.00 82.69 123 SER B N 1
ATOM 2381 C CA . SER B 1 74 ? 25.790 66.429 49.016 1.00 81.82 123 SER B CA 1
ATOM 2382 C C . SER B 1 74 ? 27.059 67.296 48.876 1.00 84.03 123 SER B C 1
ATOM 2383 O O . SER B 1 74 ? 27.309 67.799 47.778 1.00 84.39 123 SER B O 1
ATOM 2386 N N . VAL B 1 75 ? 27.861 67.459 49.961 1.00 77.82 124 VAL B N 1
ATOM 2387 C CA . VAL B 1 75 ? 29.107 68.249 49.929 1.00 76.31 124 VAL B CA 1
ATOM 2388 C C . VAL B 1 75 ? 30.144 67.622 48.956 1.00 79.03 124 VAL B C 1
ATOM 2389 O O . VAL B 1 75 ? 30.937 68.349 48.351 1.00 78.70 124 VAL B O 1
ATOM 2393 N N . LEU B 1 76 ? 30.092 66.283 48.785 1.00 74.24 125 LEU B N 1
ATOM 2394 C CA . LEU B 1 76 ? 30.962 65.510 47.902 1.00 73.77 125 LEU B CA 1
ATOM 2395 C C . LEU B 1 76 ? 30.465 65.480 46.442 1.00 76.75 125 LEU B C 1
ATOM 2396 O O . LEU B 1 76 ? 30.983 64.701 45.628 1.00 76.19 125 LEU B O 1
ATOM 2401 N N . GLY B 1 77 ? 29.459 66.298 46.140 1.00 72.33 126 GLY B N 1
ATOM 2402 C CA . GLY B 1 77 ? 28.820 66.362 44.833 1.00 71.82 126 GLY B CA 1
ATOM 2403 C C . GLY B 1 77 ? 29.779 66.454 43.672 1.00 75.77 126 GLY B C 1
ATOM 2404 O O . GLY B 1 77 ? 29.744 65.617 42.771 1.00 76.10 126 GLY B O 1
ATOM 2405 N N . GLU B 1 78 ? 30.682 67.433 43.730 1.00 71.61 127 GLU B N 1
ATOM 2406 C CA . GLU B 1 78 ? 31.663 67.718 42.686 1.00 70.70 127 GLU B CA 1
ATOM 2407 C C . GLU B 1 78 ? 32.754 66.631 42.507 1.00 74.74 127 GLU B C 1
ATOM 2408 O O . GLU B 1 78 ? 33.314 66.534 41.407 1.00 75.49 127 GLU B O 1
ATOM 2414 N N . GLU B 1 79 ? 33.059 65.828 43.568 1.00 69.09 128 GLU B N 1
ATOM 2415 C CA . GLU B 1 79 ? 34.085 64.777 43.548 1.00 67.61 128 GLU B CA 1
ATOM 2416 C C . GLU B 1 79 ? 33.901 63.801 44.726 1.00 70.23 128 GLU B C 1
ATOM 2417 O O . GLU B 1 79 ? 34.078 64.189 45.888 1.00 69.22 128 GLU B O 1
ATOM 2423 N N . LYS B 1 80 ? 33.553 62.530 44.420 1.00 65.76 129 LYS B N 1
ATOM 2424 C CA . LYS B 1 80 ? 33.341 61.486 45.438 1.00 64.18 129 LYS B CA 1
ATOM 2425 C C . LYS B 1 80 ? 34.662 60.961 46.013 1.00 65.07 129 LYS B C 1
ATOM 2426 O O . LYS B 1 80 ? 34.654 60.446 47.126 1.00 65.68 129 LYS B O 1
ATOM 2429 N N . LYS B 1 81 ? 35.791 61.097 45.273 1.00 58.69 130 LYS B N 1
ATOM 2430 C CA . LYS B 1 81 ? 37.118 60.660 45.726 1.00 57.13 130 LYS B CA 1
ATOM 2431 C C . LYS B 1 81 ? 37.553 61.455 46.948 1.00 60.42 130 LYS B C 1
ATOM 2432 O O . LYS B 1 81 ? 37.331 62.666 47.006 1.00 60.71 130 LYS B O 1
ATOM 2438 N N . LEU B 1 82 ? 38.173 60.766 47.922 1.00 55.20 131 LEU B N 1
ATOM 2439 C CA . LEU B 1 82 ? 38.748 61.342 49.133 1.00 53.73 131 LEU B CA 1
ATOM 2440 C C . LEU B 1 82 ? 40.143 60.745 49.245 1.00 55.56 131 LEU B C 1
ATOM 2441 O O . LEU B 1 82 ? 40.291 59.646 49.773 1.00 56.92 131 LEU B O 1
ATOM 2446 N N . GLU B 1 83 ? 41.164 61.447 48.698 1.00 50.21 132 GLU B N 1
ATOM 2447 C CA . GLU B 1 83 ? 42.546 60.946 48.603 1.00 49.90 132 GLU B CA 1
ATOM 2448 C C . GLU B 1 83 ? 43.611 62.027 48.369 1.00 53.38 132 GLU B C 1
ATOM 2449 O O . GLU B 1 83 ? 43.292 63.175 48.044 1.00 55.63 132 GLU B O 1
ATOM 2455 N N . ILE B 1 84 ? 44.879 61.595 48.390 1.00 46.57 133 ILE B N 1
ATOM 2456 C CA . ILE B 1 84 ? 46.045 62.411 48.076 1.00 46.10 133 ILE B CA 1
ATOM 2457 C C . ILE B 1 84 ? 46.731 61.789 46.852 1.00 48.37 133 ILE B C 1
ATOM 2458 O O . ILE B 1 84 ? 46.824 60.566 46.764 1.00 47.42 133 ILE B O 1
ATOM 2463 N N . ARG B 1 85 ? 47.188 62.639 45.913 1.00 44.75 134 ARG B N 1
ATOM 2464 C CA . ARG B 1 85 ? 47.855 62.257 44.672 1.00 45.12 134 ARG B CA 1
ATOM 2465 C C . ARG B 1 85 ? 49.160 63.032 44.513 1.00 50.34 134 ARG B C 1
ATOM 2466 O O . ARG B 1 85 ? 49.146 64.263 44.437 1.00 49.86 134 ARG B O 1
ATOM 2474 N N . ILE B 1 86 ? 50.284 62.303 44.452 1.00 47.39 135 ILE B N 1
ATOM 2475 C CA . ILE B 1 86 ? 51.633 62.839 44.263 1.00 46.81 135 ILE B CA 1
ATOM 2476 C C . ILE B 1 86 ? 52.082 62.509 42.822 1.00 53.85 135 ILE B C 1
ATOM 2477 O O . ILE B 1 86 ? 51.948 61.377 42.378 1.00 55.11 135 ILE B O 1
ATOM 2482 N N . SER B 1 87 ? 52.587 63.496 42.096 1.00 51.60 136 SER B N 1
ATOM 2483 C CA . SER B 1 87 ? 53.070 63.307 40.730 1.00 52.04 136 SER B CA 1
ATOM 2484 C C . SER B 1 87 ? 54.153 64.323 40.406 1.00 57.27 136 SER B C 1
ATOM 2485 O O . SER B 1 87 ? 54.116 65.460 40.890 1.00 58.49 136 SER B O 1
ATOM 2488 N N . ALA B 1 88 ? 55.138 63.890 39.628 1.00 52.96 137 ALA B N 1
ATOM 2489 C CA . ALA B 1 88 ? 56.255 64.708 39.197 1.00 52.82 137 ALA B CA 1
ATOM 2490 C C . ALA B 1 88 ? 56.198 64.906 37.680 1.00 59.06 137 ALA B C 1
ATOM 2491 O O . ALA B 1 88 ? 55.701 64.047 36.941 1.00 58.67 137 ALA B O 1
ATOM 2493 N N . ASN B 1 89 ? 56.693 66.055 37.225 1.00 56.41 138 ASN B N 1
ATOM 2494 C CA . ASN B 1 89 ? 56.774 66.404 35.822 1.00 56.01 138 ASN B CA 1
ATOM 2495 C C . ASN B 1 89 ? 58.239 66.714 35.613 1.00 61.94 138 ASN B C 1
ATOM 2496 O O . ASN B 1 89 ? 58.697 67.810 35.955 1.00 62.09 138 ASN B O 1
ATOM 2501 N N . LYS B 1 90 ? 58.993 65.707 35.141 1.00 60.01 139 LYS B N 1
ATOM 2502 C CA . LYS B 1 90 ? 60.444 65.789 34.952 1.00 61.24 139 LYS B CA 1
ATOM 2503 C C . LYS B 1 90 ? 60.875 66.855 33.927 1.00 66.61 139 LYS B C 1
ATOM 2504 O O . LYS B 1 90 ? 61.942 67.446 34.094 1.00 66.46 139 LYS B O 1
ATOM 2510 N N . GLU B 1 91 ? 60.056 67.111 32.892 1.00 64.33 140 GLU B N 1
ATOM 2511 C CA . GLU B 1 91 ? 60.407 68.104 31.868 1.00 65.17 140 GLU B CA 1
ATOM 2512 C C . GLU B 1 91 ? 60.304 69.534 32.406 1.00 70.69 140 GLU B C 1
ATOM 2513 O O . GLU B 1 91 ? 61.239 70.315 32.230 1.00 71.00 140 GLU B O 1
ATOM 2519 N N . LYS B 1 92 ? 59.196 69.856 33.096 1.00 66.61 141 LYS B N 1
ATOM 2520 C CA . LYS B 1 92 ? 58.960 71.181 33.665 1.00 65.92 141 LYS B CA 1
ATOM 2521 C C . LYS B 1 92 ? 59.605 71.378 35.064 1.00 67.99 141 LYS B C 1
ATOM 2522 O O . LYS B 1 92 ? 59.565 72.500 35.580 1.00 67.87 141 LYS B O 1
ATOM 2528 N N . ASN B 1 93 ? 60.196 70.299 35.662 1.00 62.57 142 ASN B N 1
ATOM 2529 C CA . ASN B 1 93 ? 60.840 70.266 36.994 1.00 61.14 142 ASN B CA 1
ATOM 2530 C C . ASN B 1 93 ? 59.831 70.692 38.095 1.00 61.97 142 ASN B C 1
ATOM 2531 O O . ASN B 1 93 ? 60.101 71.557 38.926 1.00 61.27 142 ASN B O 1
ATOM 2536 N N . ILE B 1 94 ? 58.641 70.077 38.068 1.00 57.52 143 ILE B N 1
ATOM 2537 C CA . ILE B 1 94 ? 57.570 70.367 39.019 1.00 56.43 143 ILE B CA 1
ATOM 2538 C C . ILE B 1 94 ? 57.117 69.098 39.746 1.00 58.64 143 ILE B C 1
ATOM 2539 O O . ILE B 1 94 ? 56.944 68.045 39.126 1.00 57.91 143 ILE B O 1
ATOM 2544 N N . LEU B 1 95 ? 56.910 69.220 41.068 1.00 53.87 144 LEU B N 1
ATOM 2545 C CA . LEU B 1 95 ? 56.354 68.162 41.913 1.00 52.06 144 LEU B CA 1
ATOM 2546 C C . LEU B 1 95 ? 54.999 68.677 42.409 1.00 52.58 144 LEU B C 1
ATOM 2547 O O . LEU B 1 95 ? 54.896 69.849 42.782 1.00 51.54 144 LEU B O 1
ATOM 2552 N N . SER B 1 96 ? 53.954 67.836 42.340 1.00 46.78 145 SER B N 1
ATOM 2553 C CA . SER B 1 96 ? 52.618 68.225 42.776 1.00 45.21 145 SER B CA 1
ATOM 2554 C C . SER B 1 96 ? 52.028 67.269 43.790 1.00 49.59 145 SER B C 1
ATOM 2555 O O . SER B 1 96 ? 52.166 66.049 43.669 1.00 48.32 145 SER B O 1
ATOM 2558 N N . ILE B 1 97 ? 51.372 67.845 44.794 1.00 47.23 146 ILE B N 1
ATOM 2559 C CA . ILE B 1 97 ? 50.664 67.139 45.853 1.00 47.64 146 ILE B CA 1
ATOM 2560 C C . ILE B 1 97 ? 49.248 67.667 45.670 1.00 54.19 146 ILE B C 1
ATOM 2561 O O . ILE B 1 97 ? 49.030 68.880 45.726 1.00 54.95 146 ILE B O 1
ATOM 2566 N N . THR B 1 98 ? 48.319 66.778 45.345 1.00 51.02 147 THR B N 1
ATOM 2567 C CA . THR B 1 98 ? 46.933 67.136 45.078 1.00 51.40 147 THR B CA 1
ATOM 2568 C C . THR B 1 98 ? 46.022 66.390 46.036 1.00 56.94 147 THR B C 1
ATOM 2569 O O . THR B 1 98 ? 46.308 65.254 46.395 1.00 58.74 147 THR B O 1
ATOM 2573 N N . ASP B 1 99 ? 44.956 67.038 46.483 1.00 52.35 148 ASP B N 1
ATOM 2574 C CA . ASP B 1 99 ? 44.008 66.397 47.370 1.00 53.06 148 ASP B CA 1
ATOM 2575 C C . ASP B 1 99 ? 42.592 66.758 46.949 1.00 57.23 148 ASP B C 1
ATOM 2576 O O . ASP B 1 99 ? 42.383 67.756 46.247 1.00 58.32 148 ASP B O 1
ATOM 2581 N N . THR B 1 100 ? 41.629 65.941 47.363 1.00 50.54 149 THR B N 1
ATOM 2582 C CA . THR B 1 100 ? 40.225 66.174 47.073 1.00 50.10 149 THR B CA 1
ATOM 2583 C C . THR B 1 100 ? 39.537 66.596 48.370 1.00 54.74 149 THR B C 1
ATOM 2584 O O . THR B 1 100 ? 38.414 66.166 48.659 1.00 54.09 149 THR B O 1
ATOM 2588 N N . GLY B 1 101 ? 40.261 67.392 49.165 1.00 51.67 150 GLY B N 1
ATOM 2589 C CA . GLY B 1 101 ? 39.797 67.919 50.441 1.00 51.06 150 GLY B CA 1
ATOM 2590 C C . GLY B 1 101 ? 38.871 69.103 50.279 1.00 53.82 150 GLY B C 1
ATOM 2591 O O . GLY B 1 101 ? 38.424 69.400 49.168 1.00 52.90 150 GLY B O 1
ATOM 2592 N N . ILE B 1 102 ? 38.585 69.791 51.388 1.00 50.79 151 ILE B N 1
ATOM 2593 C CA . ILE B 1 102 ? 37.691 70.951 51.437 1.00 51.04 151 ILE B CA 1
ATOM 2594 C C . ILE B 1 102 ? 38.052 72.076 50.415 1.00 55.33 151 ILE B C 1
ATOM 2595 O O . ILE B 1 102 ? 37.146 72.670 49.848 1.00 55.01 151 ILE B O 1
ATOM 2600 N N . GLY B 1 103 ? 39.339 72.335 50.198 1.00 52.64 152 GLY B N 1
ATOM 2601 C CA . GLY B 1 103 ? 39.807 73.414 49.337 1.00 52.92 152 GLY B CA 1
ATOM 2602 C C . GLY B 1 103 ? 39.599 74.773 49.985 1.00 59.04 152 GLY B C 1
ATOM 2603 O O . GLY B 1 103 ? 39.066 74.867 51.097 1.00 59.39 152 GLY B O 1
ATOM 2604 N N . MET B 1 104 ? 39.993 75.839 49.296 1.00 56.72 153 MET B N 1
ATOM 2605 C CA . MET B 1 104 ? 39.850 77.203 49.813 1.00 56.79 153 MET B CA 1
ATOM 2606 C C . MET B 1 104 ? 39.086 78.148 48.891 1.00 61.91 153 MET B C 1
ATOM 2607 O O . MET B 1 104 ? 39.299 78.158 47.667 1.00 61.49 153 MET B O 1
ATOM 2612 N N . THR B 1 105 ? 38.274 79.022 49.508 1.00 58.35 154 THR B N 1
ATOM 2613 C CA . THR B 1 105 ? 37.614 80.127 48.803 1.00 57.43 154 THR B CA 1
ATOM 2614 C C . THR B 1 105 ? 38.666 81.236 48.881 1.00 59.95 154 THR B C 1
ATOM 2615 O O . THR B 1 105 ? 39.620 81.101 49.664 1.00 59.60 154 THR B O 1
ATOM 2619 N N . LYS B 1 106 ? 38.498 82.332 48.123 1.00 55.87 155 LYS B N 1
ATOM 2620 C CA . LYS B 1 106 ? 39.419 83.479 48.194 1.00 54.99 155 LYS B CA 1
ATOM 2621 C C . LYS B 1 106 ? 39.438 84.010 49.650 1.00 56.44 155 LYS B C 1
ATOM 2622 O O . LYS B 1 106 ? 40.504 84.343 50.160 1.00 56.48 155 LYS B O 1
ATOM 2628 N N . VAL B 1 107 ? 38.261 84.007 50.326 1.00 50.30 156 VAL B N 1
ATOM 2629 C CA . VAL B 1 107 ? 38.075 84.448 51.708 1.00 49.98 156 VAL B CA 1
ATOM 2630 C C . VAL B 1 107 ? 38.925 83.594 52.645 1.00 56.31 156 VAL B C 1
ATOM 2631 O O . VAL B 1 107 ? 39.688 84.161 53.427 1.00 56.15 156 VAL B O 1
ATOM 2635 N N . ASP B 1 108 ? 38.819 82.237 52.542 1.00 53.99 157 ASP B N 1
ATOM 2636 C CA . ASP B 1 108 ? 39.605 81.291 53.347 1.00 53.18 157 ASP B CA 1
ATOM 2637 C C . ASP B 1 108 ? 41.101 81.503 53.116 1.00 54.10 157 ASP B C 1
ATOM 2638 O O . ASP B 1 108 ? 41.861 81.495 54.073 1.00 54.30 157 ASP B O 1
ATOM 2643 N N . LEU B 1 109 ? 41.513 81.742 51.871 1.00 48.85 158 LEU B N 1
ATOM 2644 C CA . LEU B 1 109 ? 42.911 81.967 51.531 1.00 48.64 158 LEU B CA 1
ATOM 2645 C C . LEU B 1 109 ? 43.462 83.264 52.140 1.00 55.30 158 LEU B C 1
ATOM 2646 O O . LEU B 1 109 ? 44.517 83.216 52.762 1.00 55.41 158 LEU B O 1
ATOM 2651 N N . ILE B 1 110 ? 42.753 84.402 51.994 1.00 53.28 159 ILE B N 1
ATOM 2652 C CA . ILE B 1 110 ? 43.218 85.684 52.540 1.00 53.54 159 ILE B CA 1
ATOM 2653 C C . ILE B 1 110 ? 43.153 85.661 54.091 1.00 56.05 159 ILE B C 1
ATOM 2654 O O . ILE B 1 110 ? 44.017 86.258 54.734 1.00 56.87 159 ILE B O 1
ATOM 2659 N N . ASN B 1 111 ? 42.215 84.902 54.681 1.00 50.60 160 ASN B N 1
ATOM 2660 C CA . ASN B 1 111 ? 42.145 84.765 56.136 1.00 50.35 160 ASN B CA 1
ATOM 2661 C C . ASN B 1 111 ? 43.371 84.029 56.614 1.00 56.72 160 ASN B C 1
ATOM 2662 O O . ASN B 1 111 ? 44.057 84.522 57.509 1.00 56.98 160 ASN B O 1
ATOM 2667 N N . ASN B 1 112 ? 43.693 82.892 55.942 1.00 54.18 161 ASN B N 1
ATOM 2668 C CA . ASN B 1 112 ? 44.855 82.051 56.202 1.00 54.08 161 ASN B CA 1
ATOM 2669 C C . ASN B 1 112 ? 46.141 82.852 56.089 1.00 57.64 161 ASN B C 1
ATOM 2670 O O . ASN B 1 112 ? 47.005 82.719 56.948 1.00 58.32 161 ASN B O 1
ATOM 2675 N N . LEU B 1 113 ? 46.257 83.709 55.067 1.00 53.92 162 LEU B N 1
ATOM 2676 C CA . LEU B 1 113 ? 47.443 84.557 54.880 1.00 54.13 162 LEU B CA 1
ATOM 2677 C C . LEU B 1 113 ? 47.547 85.620 55.986 1.00 59.36 162 LEU B C 1
ATOM 2678 O O . LEU B 1 113 ? 48.637 85.842 56.515 1.00 58.99 162 LEU B O 1
ATOM 2683 N N . GLY B 1 114 ? 46.406 86.202 56.362 1.00 56.15 163 GLY B N 1
ATOM 2684 C CA . GLY B 1 114 ? 46.306 87.176 57.441 1.00 55.86 163 GLY B CA 1
ATOM 2685 C C . GLY B 1 114 ? 46.659 86.555 58.777 1.00 60.46 163 GLY B C 1
ATOM 2686 O O . GLY B 1 114 ? 47.334 87.188 59.589 1.00 61.00 163 GLY B O 1
ATOM 2687 N N . THR B 1 115 ? 46.241 85.292 58.995 1.00 56.21 164 THR B N 1
ATOM 2688 C CA . THR B 1 115 ? 46.548 84.527 60.201 1.00 55.59 164 THR B CA 1
ATOM 2689 C C . THR B 1 115 ? 48.057 84.348 60.313 1.00 60.50 164 THR B C 1
ATOM 2690 O O . THR B 1 115 ? 48.613 84.643 61.364 1.00 61.41 164 THR B O 1
ATOM 2694 N N . ILE B 1 116 ? 48.715 83.940 59.221 1.00 56.71 165 ILE B N 1
ATOM 2695 C CA . ILE B 1 116 ? 50.164 83.760 59.177 1.00 57.96 165 ILE B CA 1
ATOM 2696 C C . ILE B 1 116 ? 50.889 85.080 59.506 1.00 64.40 165 ILE B C 1
ATOM 2697 O O . ILE B 1 116 ? 51.762 85.076 60.374 1.00 65.24 165 ILE B O 1
ATOM 2702 N N . ALA B 1 117 ? 50.494 86.196 58.862 1.00 61.53 166 ALA B N 1
ATOM 2703 C CA . ALA B 1 117 ? 51.080 87.526 59.078 1.00 61.23 166 ALA B CA 1
ATOM 2704 C C . ALA B 1 117 ? 50.856 88.087 60.520 1.00 64.79 166 ALA B C 1
ATOM 2705 O O . ALA B 1 117 ? 51.813 88.572 61.132 1.00 64.44 166 ALA B O 1
ATOM 2707 N N . LYS B 1 118 ? 49.616 87.995 61.060 1.00 59.79 167 LYS B N 1
ATOM 2708 C CA . LYS B 1 118 ? 49.293 88.543 62.381 1.00 58.76 167 LYS B CA 1
ATOM 2709 C C . LYS B 1 118 ? 49.938 87.732 63.527 1.00 63.98 167 LYS B C 1
ATOM 2710 O O . LYS B 1 118 ? 50.329 88.324 64.535 1.00 64.11 167 LYS B O 1
ATOM 2713 N N . SER B 1 119 ? 50.058 86.404 63.374 1.00 60.54 168 SER B N 1
ATOM 2714 C CA . SER B 1 119 ? 50.670 85.558 64.411 1.00 60.68 168 SER B CA 1
ATOM 2715 C C . SER B 1 119 ? 52.180 85.816 64.514 1.00 65.50 168 SER B C 1
ATOM 2716 O O . SER B 1 119 ? 52.813 86.318 63.562 1.00 67.31 168 SER B O 1
ATOM 2719 N N . GLY B 1 120 ? 52.748 85.492 65.655 1.00 58.37 169 GLY B N 1
ATOM 2720 C CA . GLY B 1 120 ? 54.182 85.682 65.796 1.00 57.80 169 GLY B CA 1
ATOM 2721 C C . GLY B 1 120 ? 54.905 84.363 65.836 1.00 61.10 169 GLY B C 1
ATOM 2722 O O . GLY B 1 120 ? 55.765 84.173 66.696 1.00 61.46 169 GLY B O 1
ATOM 2723 N N . THR B 1 121 ? 54.529 83.421 64.930 1.00 56.51 170 THR B N 1
ATOM 2724 C CA . THR B 1 121 ? 55.081 82.063 64.852 1.00 55.39 170 THR B CA 1
ATOM 2725 C C . THR B 1 121 ? 56.600 82.103 64.730 1.00 59.26 170 THR B C 1
ATOM 2726 O O . THR B 1 121 ? 57.273 81.293 65.372 1.00 59.44 170 THR B O 1
ATOM 2730 N N . SER B 1 122 ? 57.145 83.083 63.986 1.00 56.15 171 SER B N 1
ATOM 2731 C CA . SER B 1 122 ? 58.596 83.261 63.868 1.00 56.38 171 SER B CA 1
ATOM 2732 C C . SER B 1 122 ? 59.244 83.496 65.264 1.00 58.97 171 SER B C 1
ATOM 2733 O O . SER B 1 122 ? 60.354 83.019 65.504 1.00 58.19 171 SER B O 1
ATOM 2736 N N . ASN B 1 123 ? 58.511 84.135 66.200 1.00 55.06 172 ASN B N 1
ATOM 2737 C CA . ASN B 1 123 ? 59.008 84.355 67.561 1.00 54.99 172 ASN B CA 1
ATOM 2738 C C . ASN B 1 123 ? 59.149 83.022 68.282 1.00 58.74 172 ASN B C 1
ATOM 2739 O O . ASN B 1 123 ? 60.214 82.761 68.855 1.00 57.53 172 ASN B O 1
ATOM 2744 N N . PHE B 1 124 ? 58.130 82.139 68.143 1.00 54.64 173 PHE B N 1
ATOM 2745 C CA . PHE B 1 124 ? 58.145 80.785 68.696 1.00 54.52 173 PHE B CA 1
ATOM 2746 C C . PHE B 1 124 ? 59.274 79.946 68.114 1.00 58.54 173 PHE B C 1
ATOM 2747 O O . PHE B 1 124 ? 60.014 79.329 68.883 1.00 57.87 173 PHE B O 1
ATOM 2755 N N . LEU B 1 125 ? 59.431 79.949 66.769 1.00 55.26 174 LEU B N 1
ATOM 2756 C CA . LEU B 1 125 ? 60.468 79.175 66.076 1.00 55.09 174 LEU B CA 1
ATOM 2757 C C . LEU B 1 125 ? 61.869 79.708 66.350 1.00 59.16 174 LEU B C 1
ATOM 2758 O O . LEU B 1 125 ? 62.783 78.899 66.534 1.00 58.95 174 LEU B O 1
ATOM 2763 N N . GLU B 1 126 ? 62.043 81.057 66.404 1.00 55.87 175 GLU B N 1
ATOM 2764 C CA . GLU B 1 126 ? 63.325 81.684 66.740 1.00 55.67 175 GLU B CA 1
ATOM 2765 C C . GLU B 1 126 ? 63.724 81.195 68.146 1.00 58.70 175 GLU B C 1
ATOM 2766 O O . GLU B 1 126 ? 64.861 80.757 68.341 1.00 58.66 175 GLU B O 1
ATOM 2768 N N . ALA B 1 127 ? 62.754 81.184 69.086 1.00 53.91 176 ALA B N 1
ATOM 2769 C CA . ALA B 1 127 ? 62.956 80.724 70.460 1.00 53.66 176 ALA B CA 1
ATOM 2770 C C . ALA B 1 127 ? 63.329 79.241 70.506 1.00 56.39 176 ALA B C 1
ATOM 2771 O O . ALA B 1 127 ? 64.271 78.880 71.219 1.00 56.12 176 ALA B O 1
ATOM 2773 N N . ILE B 1 128 ? 62.628 78.400 69.714 1.00 50.90 177 ILE B N 1
ATOM 2774 C CA . ILE B 1 128 ? 62.904 76.972 69.638 1.00 50.31 177 ILE B CA 1
ATOM 2775 C C . ILE B 1 128 ? 64.328 76.746 69.111 1.00 55.66 177 ILE B C 1
ATOM 2776 O O . ILE B 1 128 ? 65.066 75.946 69.698 1.00 55.71 177 ILE B O 1
ATOM 2781 N N . SER B 1 129 ? 64.717 77.468 68.040 1.00 53.32 178 SER B N 1
ATOM 2782 C CA . SER B 1 129 ? 66.052 77.341 67.438 1.00 54.51 178 SER B CA 1
ATOM 2783 C C . SER B 1 129 ? 67.151 77.853 68.362 1.00 58.62 178 SER B C 1
ATOM 2784 O O . SER B 1 129 ? 68.156 77.165 68.511 1.00 58.28 178 SER B O 1
ATOM 2787 N N . LYS B 1 130 ? 66.944 79.012 69.027 1.00 55.97 179 LYS B N 1
ATOM 2788 C CA . LYS B 1 130 ? 67.922 79.560 69.981 1.00 55.79 179 LYS B CA 1
ATOM 2789 C C . LYS B 1 130 ? 68.166 78.589 71.142 1.00 58.24 179 LYS B C 1
ATOM 2790 O O . LYS B 1 130 ? 69.295 78.485 71.612 1.00 59.16 179 LYS B O 1
ATOM 2794 N N . SER B 1 131 ? 67.130 77.832 71.545 1.00 52.91 180 SER B N 1
ATOM 2795 C CA . SER B 1 131 ? 67.180 76.841 72.627 1.00 52.40 180 SER B CA 1
ATOM 2796 C C . SER B 1 131 ? 67.758 75.471 72.201 1.00 55.21 180 SER B C 1
ATOM 2797 O O . SER B 1 131 ? 67.880 74.571 73.032 1.00 55.29 180 SER B O 1
ATOM 2800 N N . GLY B 1 132 ? 68.052 75.311 70.920 1.00 50.31 181 GLY B N 1
ATOM 2801 C CA . GLY B 1 132 ? 68.545 74.055 70.379 1.00 49.88 181 GLY B CA 1
ATOM 2802 C C . GLY B 1 132 ? 67.481 73.000 70.147 1.00 54.21 181 GLY B C 1
ATOM 2803 O O . GLY B 1 132 ? 67.812 71.813 70.123 1.00 54.33 181 GLY B O 1
ATOM 2804 N N . GLY B 1 133 ? 66.218 73.424 69.978 1.00 50.58 182 GLY B N 1
ATOM 2805 C CA . GLY B 1 133 ? 65.083 72.536 69.726 1.00 50.24 182 GLY B CA 1
ATOM 2806 C C . GLY B 1 133 ? 64.889 72.232 68.252 1.00 56.59 182 GLY B C 1
ATOM 2807 O O . GLY B 1 133 ? 65.543 72.843 67.394 1.00 56.98 182 GLY B O 1
ATOM 2808 N N . ASP B 1 134 ? 63.959 71.307 67.936 1.00 53.44 183 ASP B N 1
ATOM 2809 C CA . ASP B 1 134 ? 63.697 70.891 66.557 1.00 53.02 183 ASP B CA 1
ATOM 2810 C C . ASP B 1 134 ? 62.510 71.604 65.882 1.00 56.61 183 ASP B C 1
ATOM 2811 O O . ASP B 1 134 ? 61.733 72.277 66.553 1.00 55.65 183 ASP B O 1
ATOM 2816 N N . MET B 1 135 ? 62.337 71.398 64.556 1.00 54.04 184 MET B N 1
ATOM 2817 C CA . MET B 1 135 ? 61.217 71.988 63.819 1.00 54.14 184 MET B CA 1
ATOM 2818 C C . MET B 1 135 ? 59.954 71.101 63.798 1.00 58.14 184 MET B C 1
ATOM 2819 O O . MET B 1 135 ? 59.009 71.403 63.070 1.00 57.48 184 MET B O 1
ATOM 2824 N N . SER B 1 136 ? 59.888 70.090 64.671 1.00 55.83 185 SER B N 1
ATOM 2825 C CA . SER B 1 136 ? 58.754 69.164 64.766 1.00 56.95 185 SER B CA 1
ATOM 2826 C C . SER B 1 136 ? 57.393 69.817 65.090 1.00 63.75 185 SER B C 1
ATOM 2827 O O . SER B 1 136 ? 56.392 69.108 65.100 1.00 65.82 185 SER B O 1
ATOM 2830 N N . LEU B 1 137 ? 57.342 71.123 65.385 1.00 60.46 186 LEU B N 1
ATOM 2831 C CA . LEU B 1 137 ? 56.073 71.775 65.716 1.00 60.08 186 LEU B CA 1
ATOM 2832 C C . LEU B 1 137 ? 55.540 72.642 64.589 1.00 62.67 186 LEU B C 1
ATOM 2833 O O . LEU B 1 137 ? 54.396 73.100 64.694 1.00 62.41 186 LEU B O 1
ATOM 2838 N N . ILE B 1 138 ? 56.340 72.868 63.511 1.00 57.49 187 ILE B N 1
ATOM 2839 C CA . ILE B 1 138 ? 55.951 73.732 62.383 1.00 56.24 187 ILE B CA 1
ATOM 2840 C C . ILE B 1 138 ? 54.541 73.380 61.879 1.00 62.78 187 ILE B C 1
ATOM 2841 O O . ILE B 1 138 ? 53.750 74.292 61.598 1.00 64.29 187 ILE B O 1
ATOM 2846 N N . GLY B 1 139 ? 54.218 72.086 61.880 1.00 58.62 188 GLY B N 1
ATOM 2847 C CA . GLY B 1 139 ? 52.904 71.571 61.521 1.00 58.71 188 GLY B CA 1
ATOM 2848 C C . GLY B 1 139 ? 51.816 71.973 62.498 1.00 64.87 188 GLY B C 1
ATOM 2849 O O . GLY B 1 139 ? 50.747 72.429 62.081 1.00 64.29 188 GLY B O 1
ATOM 2850 N N . GLN B 1 140 ? 52.086 71.815 63.814 1.00 63.92 189 GLN B N 1
ATOM 2851 C CA . GLN B 1 140 ? 51.155 72.192 64.891 1.00 63.87 189 GLN B CA 1
ATOM 2852 C C . GLN B 1 140 ? 50.957 73.719 64.940 1.00 67.18 189 GLN B C 1
ATOM 2853 O O . GLN B 1 140 ? 49.862 74.174 65.261 1.00 67.31 189 GLN B O 1
ATOM 2855 N N . PHE B 1 141 ? 51.987 74.496 64.560 1.00 62.59 190 PHE B N 1
ATOM 2856 C CA . PHE B 1 141 ? 51.907 75.954 64.493 1.00 62.56 190 PHE B CA 1
ATOM 2857 C C . PHE B 1 141 ? 51.211 76.453 63.213 1.00 65.06 190 PHE B C 1
ATOM 2858 O O . PHE B 1 141 ? 51.049 77.662 63.032 1.00 64.96 190 PHE B O 1
ATOM 2866 N N . GLY B 1 142 ? 50.812 75.528 62.344 1.00 59.19 191 GLY B N 1
ATOM 2867 C CA . GLY B 1 142 ? 50.126 75.860 61.104 1.00 57.69 191 GLY B CA 1
ATOM 2868 C C . GLY B 1 142 ? 50.967 76.578 60.071 1.00 59.11 191 GLY B C 1
ATOM 2869 O O . GLY B 1 142 ? 50.413 77.273 59.227 1.00 57.83 191 GLY B O 1
ATOM 2870 N N . VAL B 1 143 ? 52.307 76.395 60.106 1.00 55.59 192 VAL B N 1
ATOM 2871 C CA . VAL B 1 143 ? 53.249 77.022 59.163 1.00 54.49 192 VAL B CA 1
ATOM 2872 C C . VAL B 1 143 ? 54.084 75.979 58.377 1.00 56.81 192 VAL B C 1
ATOM 2873 O O . VAL B 1 143 ? 55.060 76.355 57.714 1.00 56.93 192 VAL B O 1
ATOM 2877 N N . GLY B 1 144 ? 53.680 74.704 58.440 1.00 52.00 193 GLY B N 1
ATOM 2878 C CA . GLY B 1 144 ? 54.349 73.602 57.744 1.00 51.41 193 GLY B CA 1
ATOM 2879 C C . GLY B 1 144 ? 54.462 73.773 56.228 1.00 54.24 193 GLY B C 1
ATOM 2880 O O . GLY B 1 144 ? 55.388 73.251 55.599 1.00 53.93 193 GLY B O 1
ATOM 2881 N N . PHE B 1 145 ? 53.533 74.533 55.635 1.00 48.99 194 PHE B N 1
ATOM 2882 C CA . PHE B 1 145 ? 53.507 74.820 54.207 1.00 48.38 194 PHE B CA 1
ATOM 2883 C C . PHE B 1 145 ? 54.807 75.500 53.724 1.00 53.81 194 PHE B C 1
ATOM 2884 O O . PHE B 1 145 ? 55.256 75.219 52.607 1.00 53.14 194 PHE B O 1
ATOM 2892 N N . TYR B 1 146 ? 55.409 76.383 54.550 1.00 51.32 195 TYR B N 1
ATOM 2893 C CA . TYR B 1 146 ? 56.585 77.152 54.119 1.00 51.80 195 TYR B CA 1
ATOM 2894 C C . TYR B 1 146 ? 57.874 76.331 54.004 1.00 56.21 195 TYR B C 1
ATOM 2895 O O . TYR B 1 146 ? 58.855 76.810 53.415 1.00 54.84 195 TYR B O 1
ATOM 2904 N N . SER B 1 147 ? 57.827 75.062 54.464 1.00 54.59 196 SER B N 1
ATOM 2905 C CA . SER B 1 147 ? 58.934 74.103 54.358 1.00 54.97 196 SER B CA 1
ATOM 2906 C C . SER B 1 147 ? 59.154 73.711 52.883 1.00 59.86 196 SER B C 1
ATOM 2907 O O . SER B 1 147 ? 60.241 73.265 52.536 1.00 60.92 196 SER B O 1
ATOM 2910 N N . ALA B 1 148 ? 58.138 73.924 52.016 1.00 54.83 197 ALA B N 1
ATOM 2911 C CA . ALA B 1 148 ? 58.218 73.684 50.573 1.00 53.87 197 ALA B CA 1
ATOM 2912 C C . ALA B 1 148 ? 59.361 74.494 49.955 1.00 57.81 197 ALA B C 1
ATOM 2913 O O . ALA B 1 148 ? 60.014 74.016 49.030 1.00 57.06 197 ALA B O 1
ATOM 2915 N N . PHE B 1 149 ? 59.652 75.692 50.530 1.00 54.73 198 PHE B N 1
ATOM 2916 C CA . PHE B 1 149 ? 60.724 76.600 50.098 1.00 53.52 198 PHE B CA 1
ATOM 2917 C C . PHE B 1 149 ? 62.147 76.065 50.434 1.00 59.31 198 PHE B C 1
ATOM 2918 O O . PHE B 1 149 ? 63.138 76.714 50.095 1.00 59.23 198 PHE B O 1
ATOM 2926 N N . LEU B 1 150 ? 62.243 74.858 51.042 1.00 56.89 199 LEU B N 1
ATOM 2927 C CA . LEU B 1 150 ? 63.513 74.183 51.318 1.00 57.06 199 LEU B CA 1
ATOM 2928 C C . LEU B 1 150 ? 64.002 73.552 50.014 1.00 61.75 199 LEU B C 1
ATOM 2929 O O . LEU B 1 150 ? 65.204 73.358 49.826 1.00 61.71 199 LEU B O 1
ATOM 2934 N N . VAL B 1 151 ? 63.043 73.189 49.132 1.00 57.94 200 VAL B N 1
ATOM 2935 C CA . VAL B 1 151 ? 63.295 72.497 47.864 1.00 56.37 200 VAL B CA 1
ATOM 2936 C C . VAL B 1 151 ? 62.859 73.300 46.616 1.00 61.13 200 VAL B C 1
ATOM 2937 O O . VAL B 1 151 ? 63.312 72.988 45.508 1.00 59.21 200 VAL B O 1
ATOM 2941 N N . ALA B 1 152 ? 61.976 74.311 46.793 1.00 59.61 201 ALA B N 1
ATOM 2942 C CA . ALA B 1 152 ? 61.448 75.116 45.689 1.00 59.41 201 ALA B CA 1
ATOM 2943 C C . ALA B 1 152 ? 61.640 76.615 45.900 1.00 63.99 201 ALA B C 1
ATOM 2944 O O . ALA B 1 152 ? 61.570 77.099 47.029 1.00 64.31 201 ALA B O 1
ATOM 2946 N N . ASP B 1 153 ? 61.855 77.349 44.807 1.00 60.69 202 ASP B N 1
ATOM 2947 C CA . ASP B 1 153 ? 61.995 78.811 44.822 1.00 60.76 202 ASP B CA 1
ATOM 2948 C C . ASP B 1 153 ? 60.660 79.505 44.420 1.00 63.45 202 ASP B C 1
ATOM 2949 O O . ASP B 1 153 ? 60.528 80.724 44.557 1.00 63.81 202 ASP B O 1
ATOM 2954 N N . LYS B 1 154 ? 59.665 78.706 43.974 1.00 57.79 203 LYS B N 1
ATOM 2955 C CA . LYS B 1 154 ? 58.329 79.142 43.565 1.00 55.95 203 LYS B CA 1
ATOM 2956 C C . LYS B 1 154 ? 57.334 78.013 43.839 1.00 56.78 203 LYS B C 1
ATOM 2957 O O . LYS B 1 154 ? 57.623 76.858 43.542 1.00 56.27 203 LYS B O 1
ATOM 2963 N N . VAL B 1 155 ? 56.194 78.341 44.464 1.00 51.47 204 VAL B N 1
ATOM 2964 C CA . VAL B 1 155 ? 55.145 77.377 44.811 1.00 50.16 204 VAL B CA 1
ATOM 2965 C C . VAL B 1 155 ? 53.849 77.927 44.247 1.00 54.59 204 VAL B C 1
ATOM 2966 O O . VAL B 1 155 ? 53.497 79.074 44.533 1.00 56.23 204 VAL B O 1
ATOM 2970 N N . ILE B 1 156 ? 53.161 77.145 43.411 1.00 49.43 205 ILE B N 1
ATOM 2971 C CA . ILE B 1 156 ? 51.896 77.591 42.827 1.00 48.50 205 ILE B CA 1
ATOM 2972 C C . ILE B 1 156 ? 50.804 76.710 43.387 1.00 51.91 205 ILE B C 1
ATOM 2973 O O . ILE B 1 156 ? 50.823 75.494 43.187 1.00 53.98 205 ILE B O 1
ATOM 2978 N N . VAL B 1 157 ? 49.879 77.319 44.116 1.00 45.55 206 VAL B N 1
ATOM 2979 C CA . VAL B 1 157 ? 48.765 76.619 44.742 1.00 44.65 206 VAL B CA 1
ATOM 2980 C C . VAL B 1 157 ? 47.465 76.873 43.943 1.00 50.64 206 VAL B C 1
ATOM 2981 O O . VAL B 1 157 ? 47.129 78.016 43.658 1.00 50.36 206 VAL B O 1
ATOM 2985 N N . TYR B 1 158 ? 46.774 75.793 43.543 1.00 48.77 207 TYR B N 1
ATOM 2986 C CA . TYR B 1 158 ? 45.490 75.838 42.824 1.00 48.15 207 TYR B CA 1
ATOM 2987 C C . TYR B 1 158 ? 44.497 75.267 43.813 1.00 54.14 207 TYR B C 1
ATOM 2988 O O . TYR B 1 158 ? 44.782 74.214 44.394 1.00 55.71 207 TYR B O 1
ATOM 2997 N N . THR B 1 159 ? 43.381 75.972 44.077 1.00 49.47 208 THR B N 1
ATOM 2998 C CA . THR B 1 159 ? 42.401 75.514 45.063 1.00 48.56 208 THR B CA 1
ATOM 2999 C C . THR B 1 159 ? 40.951 75.788 44.634 1.00 53.53 208 THR B C 1
ATOM 3000 O O . THR B 1 159 ? 40.660 76.808 43.989 1.00 52.61 208 THR B O 1
ATOM 3004 N N . LYS B 1 160 ? 40.046 74.872 45.020 1.00 50.00 209 LYS B N 1
ATOM 3005 C CA . LYS B 1 160 ? 38.629 74.955 44.697 1.00 49.84 209 LYS B CA 1
ATOM 3006 C C . LYS B 1 160 ? 37.790 74.426 45.851 1.00 55.77 209 LYS B C 1
ATOM 3007 O O . LYS B 1 160 ? 37.946 73.275 46.284 1.00 56.27 209 LYS B O 1
ATOM 3013 N N . ASN B 1 161 ? 36.903 75.287 46.355 1.00 52.82 210 ASN B N 1
ATOM 3014 C CA . ASN B 1 161 ? 35.990 74.986 47.458 1.00 52.78 210 ASN B CA 1
ATOM 3015 C C . ASN B 1 161 ? 34.594 75.148 46.885 1.00 58.56 210 ASN B C 1
ATOM 3016 O O . ASN B 1 161 ? 34.399 76.008 46.031 1.00 57.86 210 ASN B O 1
ATOM 3021 N N . ASN B 1 162 ? 33.636 74.306 47.310 1.00 57.70 211 ASN B N 1
ATOM 3022 C CA . ASN B 1 162 ? 32.254 74.301 46.794 1.00 58.24 211 ASN B CA 1
ATOM 3023 C C . ASN B 1 162 ? 31.583 75.689 46.726 1.00 65.24 211 ASN B C 1
ATOM 3024 O O . ASN B 1 162 ? 30.829 75.945 45.783 1.00 65.76 211 ASN B O 1
ATOM 3029 N N . ASP B 1 163 ? 31.880 76.574 47.702 1.00 62.58 212 ASP B N 1
ATOM 3030 C CA . ASP B 1 163 ? 31.307 77.914 47.832 1.00 62.62 212 ASP B CA 1
ATOM 3031 C C . ASP B 1 163 ? 31.978 78.995 46.962 1.00 65.71 212 ASP B C 1
ATOM 3032 O O . ASP B 1 163 ? 31.525 80.140 46.991 1.00 66.49 212 ASP B O 1
ATOM 3037 N N . ASP B 1 164 ? 33.034 78.669 46.201 1.00 60.23 213 ASP B N 1
ATOM 3038 C CA . ASP B 1 164 ? 33.692 79.681 45.367 1.00 59.51 213 ASP B CA 1
ATOM 3039 C C . ASP B 1 164 ? 34.264 79.054 44.111 1.00 64.28 213 ASP B C 1
ATOM 3040 O O . ASP B 1 164 ? 34.129 77.855 43.904 1.00 64.28 213 ASP B O 1
ATOM 3045 N N . GLU B 1 165 ? 34.867 79.881 43.253 1.00 62.10 214 GLU B N 1
ATOM 3046 C CA . GLU B 1 165 ? 35.547 79.496 42.022 1.00 61.95 214 GLU B CA 1
ATOM 3047 C C . GLU B 1 165 ? 36.962 78.983 42.368 1.00 64.44 214 GLU B C 1
ATOM 3048 O O . GLU B 1 165 ? 37.388 79.033 43.535 1.00 63.44 214 GLU B O 1
ATOM 3054 N N . GLN B 1 166 ? 37.679 78.495 41.346 1.00 60.98 215 GLN B N 1
ATOM 3055 C CA . GLN B 1 166 ? 39.040 78.003 41.461 1.00 61.39 215 GLN B CA 1
ATOM 3056 C C . GLN B 1 166 ? 40.028 79.172 41.406 1.00 65.27 215 GLN B C 1
ATOM 3057 O O . GLN B 1 166 ? 40.009 79.968 40.459 1.00 65.47 215 GLN B O 1
ATOM 3063 N N . TYR B 1 167 ? 40.895 79.262 42.421 1.00 61.25 216 TYR B N 1
ATOM 3064 C CA . TYR B 1 167 ? 41.880 80.338 42.519 1.00 60.86 216 TYR B CA 1
ATOM 3065 C C . TYR B 1 167 ? 43.299 79.810 42.483 1.00 63.37 216 TYR B C 1
ATOM 3066 O O . TYR B 1 167 ? 43.550 78.650 42.823 1.00 63.08 216 TYR B O 1
ATOM 3075 N N . ILE B 1 168 ? 44.223 80.671 42.058 1.00 58.19 217 ILE B N 1
ATOM 3076 C CA . ILE B 1 168 ? 45.653 80.382 41.985 1.00 57.14 217 ILE B CA 1
ATOM 3077 C C . ILE B 1 168 ? 46.392 81.334 42.967 1.00 62.26 217 ILE B C 1
ATOM 3078 O O . ILE B 1 168 ? 46.174 82.546 42.944 1.00 63.68 217 ILE B O 1
ATOM 3083 N N . TRP B 1 169 ? 47.239 80.776 43.836 1.00 56.69 218 TRP B N 1
ATOM 3084 C CA . TRP B 1 169 ? 48.041 81.524 44.788 1.00 55.66 218 TRP B CA 1
ATOM 3085 C C . TRP B 1 169 ? 49.476 81.165 44.469 1.00 59.31 218 TRP B C 1
ATOM 3086 O O . TRP B 1 169 ? 49.869 80.011 44.584 1.00 59.11 218 TRP B O 1
ATOM 3097 N N . GLU B 1 170 ? 50.225 82.147 43.983 1.00 56.23 219 GLU B N 1
ATOM 3098 C CA . GLU B 1 170 ? 51.580 81.997 43.472 1.00 56.42 219 GLU B CA 1
ATOM 3099 C C . GLU B 1 170 ? 52.532 82.713 44.403 1.00 59.24 219 GLU B C 1
ATOM 3100 O O . GLU B 1 170 ? 52.474 83.931 44.486 1.00 59.63 219 GLU B O 1
ATOM 3106 N N . SER B 1 171 ? 53.380 81.962 45.131 1.00 55.23 220 SER B N 1
ATOM 3107 C CA . SER B 1 171 ? 54.327 82.505 46.116 1.00 54.54 220 SER B CA 1
ATOM 3108 C C . SER B 1 171 ? 55.774 82.240 45.737 1.00 60.01 220 SER B C 1
ATOM 3109 O O . SER B 1 171 ? 56.078 81.211 45.124 1.00 60.68 220 SER B O 1
ATOM 3112 N N . THR B 1 172 ? 56.669 83.175 46.106 1.00 56.11 221 THR B N 1
ATOM 3113 C CA . THR B 1 172 ? 58.107 83.072 45.832 1.00 55.70 221 THR B CA 1
ATOM 3114 C C . THR B 1 172 ? 58.929 83.131 47.127 1.00 57.64 221 THR B C 1
ATOM 3115 O O . THR B 1 172 ? 58.413 83.531 48.172 1.00 55.92 221 THR B O 1
ATOM 3119 N N . ALA B 1 173 ? 60.206 82.706 47.049 1.00 55.36 222 ALA B N 1
ATOM 3120 C CA . ALA B 1 173 ? 61.154 82.655 48.175 1.00 55.54 222 ALA B CA 1
ATOM 3121 C C . ALA B 1 173 ? 61.428 84.027 48.826 1.00 61.49 222 ALA B C 1
ATOM 3122 O O . ALA B 1 173 ? 61.859 84.058 49.974 1.00 63.34 222 ALA B O 1
ATOM 3124 N N . ASP B 1 174 ? 61.143 85.142 48.127 1.00 57.36 223 ASP B N 1
ATOM 3125 C CA . ASP B 1 174 ? 61.323 86.513 48.628 1.00 57.24 223 ASP B CA 1
ATOM 3126 C C . ASP B 1 174 ? 60.103 87.000 49.477 1.00 62.21 223 ASP B C 1
ATOM 3127 O O . ASP B 1 174 ? 60.028 88.184 49.828 1.00 62.47 223 ASP B O 1
ATOM 3132 N N . ALA B 1 175 ? 59.177 86.066 49.808 1.00 57.90 224 ALA B N 1
ATOM 3133 C CA . ALA B 1 175 ? 57.935 86.230 50.578 1.00 57.41 224 ALA B CA 1
ATOM 3134 C C . ALA B 1 175 ? 56.902 87.16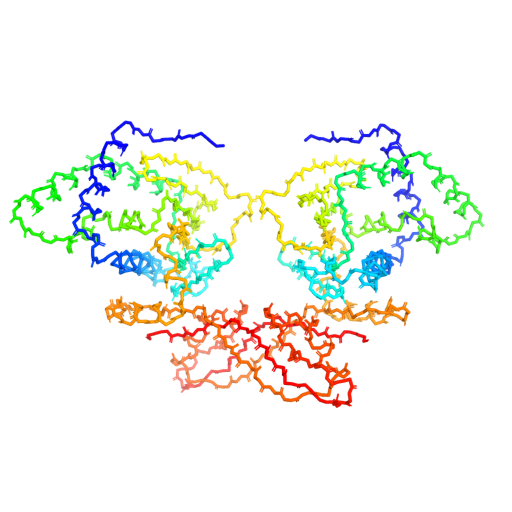0 49.883 1.00 61.20 224 ALA B C 1
ATOM 3135 O O . ALA B 1 175 ? 56.081 87.814 50.538 1.00 59.19 224 ALA B O 1
ATOM 3137 N N . LYS B 1 176 ? 56.907 87.143 48.542 1.00 59.45 225 LYS B N 1
ATOM 3138 C CA . LYS B 1 176 ? 55.945 87.877 47.710 1.00 59.26 225 LYS B CA 1
ATOM 3139 C C . LYS B 1 176 ? 54.980 86.864 47.099 1.00 63.09 225 LYS B C 1
ATOM 3140 O O . LYS B 1 176 ? 55.391 85.748 46.738 1.00 62.55 225 LYS B O 1
ATOM 3146 N N . PHE B 1 177 ? 53.686 87.230 47.041 1.00 58.56 226 PHE B N 1
ATOM 3147 C CA . PHE B 1 177 ? 52.641 86.382 46.478 1.00 57.50 226 PHE B CA 1
ATOM 3148 C C . PHE B 1 177 ? 51.632 87.178 45.635 1.00 62.59 226 PHE B C 1
ATOM 3149 O O . PHE B 1 177 ? 51.516 88.393 45.788 1.00 62.10 226 PHE B O 1
ATOM 3157 N N . THR B 1 178 ? 50.850 86.456 44.806 1.00 59.14 227 THR B N 1
ATOM 3158 C CA . THR B 1 178 ? 49.788 86.984 43.961 1.00 58.21 227 THR B CA 1
ATOM 3159 C 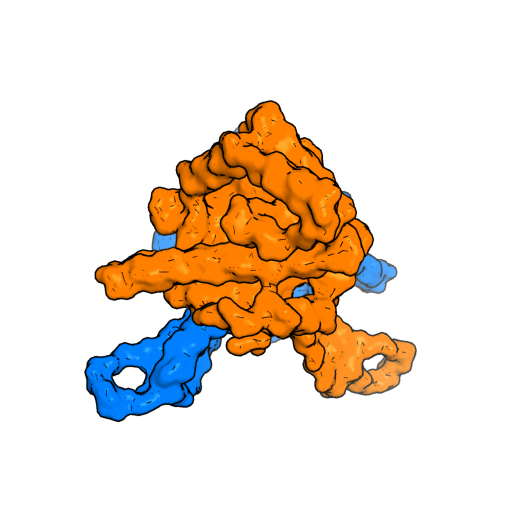C . THR B 1 178 ? 48.627 85.964 43.937 1.00 62.17 227 THR B C 1
ATOM 3160 O O . THR B 1 178 ? 48.858 84.757 43.994 1.00 62.53 227 THR B O 1
ATOM 3164 N N . ILE B 1 179 ? 47.390 86.459 43.937 1.00 58.33 228 ILE B N 1
ATOM 3165 C CA . ILE B 1 179 ? 46.170 85.644 43.902 1.00 58.15 228 ILE B CA 1
ATOM 3166 C C . ILE B 1 179 ? 45.311 86.084 42.706 1.00 62.33 228 ILE B C 1
ATOM 3167 O O . ILE B 1 179 ? 45.061 87.279 42.541 1.00 62.15 228 ILE B O 1
ATOM 3172 N N . TYR B 1 180 ? 44.842 85.128 41.900 1.00 58.39 229 TYR B N 1
ATOM 3173 C CA . TYR B 1 180 ? 43.954 85.389 40.766 1.00 58.31 229 TYR B CA 1
ATOM 3174 C C . TYR B 1 180 ? 43.091 84.166 40.458 1.00 62.29 229 TYR B C 1
ATOM 3175 O O . TYR B 1 180 ? 43.448 83.049 40.845 1.00 61.09 229 TYR B O 1
ATOM 3184 N N . LYS B 1 181 ? 41.951 84.378 39.773 1.00 60.02 230 LYS B N 1
ATOM 3185 C CA . LYS B 1 181 ? 41.063 83.291 39.346 1.00 60.24 230 LYS B CA 1
ATOM 3186 C C . LYS B 1 181 ? 41.799 82.433 38.317 1.00 66.19 230 LYS B C 1
ATOM 3187 O O . LYS B 1 181 ? 42.596 82.962 37.533 1.00 65.40 230 LYS B O 1
ATOM 3193 N N . ASP B 1 182 ? 41.555 81.112 38.340 1.00 64.12 231 ASP B N 1
ATOM 3194 C CA . ASP B 1 182 ? 42.170 80.197 37.392 1.00 63.96 231 ASP B CA 1
ATOM 3195 C C . ASP B 1 182 ? 41.527 80.406 36.008 1.00 68.87 231 ASP B C 1
ATOM 3196 O O . ASP B 1 182 ? 40.304 80.233 35.874 1.00 67.12 231 ASP B O 1
ATOM 3201 N N . PRO B 1 183 ? 42.343 80.779 34.977 1.00 66.83 232 PRO B N 1
ATOM 3202 C CA . PRO B 1 183 ? 41.799 80.934 33.611 1.00 66.85 232 PRO B CA 1
ATOM 3203 C C . PRO B 1 183 ? 41.105 79.675 33.067 1.00 72.15 232 PRO B C 1
ATOM 3204 O O . PRO B 1 183 ? 40.143 79.800 32.313 1.00 73.33 232 PRO B O 1
ATOM 3208 N N . ARG B 1 184 ? 41.578 78.469 33.470 1.00 67.02 233 ARG B N 1
ATOM 3209 C CA . ARG B 1 184 ? 41.074 77.162 33.033 1.00 65.52 233 ARG B CA 1
ATOM 3210 C C . ARG B 1 184 ? 39.821 76.667 33.804 1.00 67.20 233 ARG B C 1
ATOM 3211 O O . ARG B 1 184 ? 39.367 75.545 33.560 1.00 66.45 233 ARG B O 1
ATOM 3215 N N . GLY B 1 185 ? 39.278 77.491 34.702 1.00 62.10 234 GLY B N 1
ATOM 3216 C CA . GLY B 1 185 ? 38.111 77.135 35.511 1.00 61.36 234 GLY B CA 1
ATOM 3217 C C . GLY B 1 185 ? 38.377 76.132 36.630 1.00 65.79 234 GLY B C 1
ATOM 3218 O O . GLY B 1 185 ? 39.507 76.008 37.118 1.00 66.70 234 GLY B O 1
ATOM 3219 N N . ALA B 1 186 ? 37.329 75.383 37.027 1.00 60.75 235 ALA B N 1
ATOM 3220 C CA . ALA B 1 186 ? 37.349 74.394 38.111 1.00 59.08 235 ALA B CA 1
ATOM 3221 C C . ALA B 1 186 ? 37.895 73.024 37.691 1.00 60.25 235 ALA B C 1
ATOM 3222 O O . ALA B 1 186 ? 37.224 72.002 37.887 1.00 58.08 235 ALA B O 1
ATOM 3224 N N . THR B 1 187 ? 39.148 73.001 37.176 1.00 57.15 236 THR B N 1
ATOM 3225 C CA . THR B 1 187 ? 39.845 71.772 36.767 1.00 57.31 236 THR B CA 1
ATOM 3226 C C . THR B 1 187 ? 40.019 70.786 37.927 1.00 61.74 236 THR B C 1
ATOM 3227 O O . THR B 1 187 ? 40.197 69.597 37.677 1.00 63.04 236 THR B O 1
ATOM 3231 N N . LEU B 1 188 ? 39.957 71.266 39.187 1.00 56.88 237 LEU B N 1
ATOM 3232 C CA . LEU B 1 188 ? 40.125 70.427 40.370 1.00 55.97 237 LEU B CA 1
ATOM 3233 C C . LEU B 1 188 ? 38.826 69.833 40.912 1.00 61.84 237 LEU B C 1
ATOM 3234 O O . LEU B 1 188 ? 38.904 68.927 41.758 1.00 62.74 237 LEU B O 1
ATOM 3239 N N . LYS B 1 189 ? 37.642 70.339 40.463 1.00 57.32 238 LYS B N 1
ATOM 3240 C CA . LYS B 1 189 ? 36.303 69.904 40.920 1.00 56.63 238 LYS B CA 1
ATOM 3241 C C . LYS B 1 189 ? 36.082 70.282 42.412 1.00 60.14 238 LYS B C 1
ATOM 3242 O O . LYS B 1 189 ? 35.113 70.972 42.731 1.00 61.41 238 LYS B O 1
ATOM 3246 N N . ARG B 1 190 ? 37.001 69.854 43.305 1.00 54.91 239 ARG B N 1
ATOM 3247 C CA . ARG B 1 190 ? 37.069 70.144 44.739 1.00 54.18 239 ARG B CA 1
ATOM 3248 C C . ARG B 1 190 ? 38.418 69.676 45.265 1.00 57.85 239 ARG B C 1
ATOM 3249 O O . ARG B 1 190 ? 38.796 68.528 45.027 1.00 58.91 239 ARG B O 1
ATOM 3257 N N . GLY B 1 191 ? 39.102 70.545 46.005 1.00 51.46 240 GLY B N 1
ATOM 3258 C CA . GLY B 1 191 ? 40.389 70.224 46.597 1.00 49.53 240 GLY B CA 1
ATOM 3259 C C . GLY B 1 191 ? 41.470 71.224 46.283 1.00 51.66 240 GLY B C 1
ATOM 3260 O O . GLY B 1 191 ? 41.185 72.325 45.803 1.00 51.60 240 GLY B O 1
ATOM 3261 N N . THR B 1 192 ? 42.729 70.836 46.548 1.00 47.81 241 THR B N 1
ATOM 3262 C CA . THR B 1 192 ? 43.904 71.707 46.401 1.00 47.30 241 THR B CA 1
ATOM 3263 C C . THR B 1 192 ? 45.099 70.971 45.783 1.00 51.33 241 THR B C 1
ATOM 3264 O O . THR B 1 192 ? 45.354 69.808 46.102 1.00 50.44 241 THR B O 1
ATOM 3268 N N . ARG B 1 193 ? 45.849 71.674 44.934 1.00 48.63 242 ARG B N 1
ATOM 3269 C CA . ARG B 1 193 ? 47.048 71.167 44.282 1.00 48.87 242 ARG B CA 1
ATOM 3270 C C . ARG B 1 193 ? 48.204 72.111 44.635 1.00 53.64 242 ARG B C 1
ATOM 3271 O O . ARG B 1 193 ? 48.090 73.324 44.447 1.00 56.47 242 ARG B O 1
ATOM 3276 N N . ILE B 1 194 ? 49.281 71.566 45.195 1.00 46.65 243 ILE B N 1
ATOM 3277 C CA . ILE B 1 194 ? 50.457 72.349 45.565 1.00 44.93 243 ILE B CA 1
ATOM 3278 C C . ILE B 1 194 ? 51.508 71.976 44.536 1.00 50.75 243 ILE B C 1
ATOM 3279 O O . ILE B 1 194 ? 52.000 70.840 44.544 1.00 49.32 243 ILE B O 1
ATOM 3284 N N . SER B 1 195 ? 51.852 72.915 43.659 1.00 49.20 244 SER B N 1
ATOM 3285 C CA . SER B 1 195 ? 52.853 72.660 42.632 1.00 49.74 244 SER B CA 1
ATOM 3286 C C . SER B 1 195 ? 54.151 73.343 42.981 1.00 53.32 244 SER B C 1
ATOM 3287 O O . SER B 1 195 ? 54.220 74.568 43.022 1.00 52.84 244 SER B O 1
ATOM 3290 N N . LEU B 1 196 ? 55.171 72.541 43.261 1.00 51.22 245 LEU B N 1
ATOM 3291 C CA . LEU B 1 196 ? 56.487 73.044 43.621 1.00 52.05 245 LEU B CA 1
ATOM 3292 C C . LEU B 1 196 ? 57.371 73.067 42.399 1.00 59.68 245 LEU B C 1
ATOM 3293 O O . LEU B 1 196 ? 57.614 72.030 41.789 1.00 59.66 245 LEU B O 1
ATOM 3298 N N . HIS B 1 197 ? 57.861 74.248 42.064 1.00 58.76 246 HIS B N 1
ATOM 3299 C CA . HIS B 1 197 ? 58.784 74.520 40.971 1.00 59.55 246 HIS B CA 1
ATOM 3300 C C . HIS B 1 197 ? 60.148 74.367 41.630 1.00 60.08 246 HIS B C 1
ATOM 3301 O O . HIS B 1 197 ? 60.651 75.310 42.245 1.00 59.51 246 HIS B O 1
ATOM 3308 N N . LEU B 1 198 ? 60.685 73.141 41.592 1.00 55.00 247 LEU B N 1
ATOM 3309 C CA . LEU B 1 198 ? 61.921 72.759 42.275 1.00 54.38 247 LEU B CA 1
ATOM 3310 C C . LEU B 1 198 ? 63.142 73.509 41.850 1.00 59.90 247 LEU B C 1
ATOM 3311 O O . LEU B 1 198 ? 63.260 73.925 40.703 1.00 59.86 247 LEU B O 1
ATOM 3316 N N . LYS B 1 199 ? 64.074 73.643 42.797 1.00 58.00 248 LYS B N 1
ATOM 3317 C CA . LYS B 1 199 ? 65.389 74.245 42.633 1.00 58.06 248 LYS B CA 1
ATOM 3318 C C . LYS B 1 199 ? 66.244 73.240 41.841 1.00 64.64 248 LYS B C 1
ATOM 3319 O O . LYS B 1 199 ? 65.963 72.039 41.886 1.00 65.17 248 LYS B O 1
ATOM 3325 N N . GLU B 1 200 ? 67.303 73.714 41.151 1.00 62.99 249 GLU B N 1
ATOM 3326 C CA . GLU B 1 200 ? 68.210 72.851 40.375 1.00 63.44 249 GLU B CA 1
ATOM 3327 C C . GLU B 1 200 ? 68.805 71.730 41.253 1.00 67.79 249 GLU B C 1
ATOM 3328 O O . GLU B 1 200 ? 68.984 70.605 40.776 1.00 67.31 249 GLU B O 1
ATOM 3330 N N . ASP B 1 201 ? 69.027 72.043 42.551 1.00 63.90 250 ASP B N 1
ATOM 3331 C CA . ASP B 1 201 ? 69.579 71.170 43.597 1.00 63.35 250 ASP B CA 1
ATOM 3332 C C . ASP B 1 201 ? 68.609 70.111 44.146 1.00 66.02 250 ASP B C 1
ATOM 3333 O O . ASP B 1 201 ? 69.043 69.289 44.952 1.00 65.74 250 ASP B O 1
ATOM 3335 N N . ALA B 1 202 ? 67.304 70.154 43.777 1.00 61.48 251 ALA B N 1
ATOM 3336 C CA . ALA B 1 202 ? 66.303 69.222 44.323 1.00 60.06 251 ALA B CA 1
ATOM 3337 C C . ALA B 1 202 ? 65.643 68.295 43.276 1.00 62.40 251 ALA B C 1
ATOM 3338 O O . ALA B 1 202 ? 64.621 67.678 43.586 1.00 60.91 251 ALA B O 1
ATOM 3340 N N . THR B 1 203 ? 66.261 68.127 42.086 1.00 59.61 252 THR B N 1
ATOM 3341 C CA . THR B 1 203 ? 65.699 67.309 40.988 1.00 60.30 252 THR B CA 1
ATOM 3342 C C . THR B 1 203 ? 65.580 65.776 41.289 1.00 65.96 252 THR B C 1
ATOM 3343 O O . THR B 1 203 ? 64.818 65.108 40.587 1.00 65.80 252 THR B O 1
ATOM 3347 N N . ASN B 1 204 ? 66.240 65.236 42.357 1.00 63.40 253 ASN B N 1
ATOM 3348 C CA . ASN B 1 204 ? 66.102 63.817 42.732 1.00 63.66 253 ASN B CA 1
ATOM 3349 C C . ASN B 1 204 ? 64.682 63.512 43.293 1.00 66.84 253 ASN B C 1
ATOM 3350 O O . ASN B 1 204 ? 64.247 62.353 43.350 1.00 64.74 253 ASN B O 1
ATOM 3355 N N . LEU B 1 205 ? 63.959 64.576 43.675 1.00 64.08 254 LEU B N 1
ATOM 3356 C CA . LEU B 1 205 ? 62.585 64.493 44.161 1.00 63.97 254 LEU B CA 1
ATOM 3357 C C . LEU B 1 205 ? 61.604 64.183 43.050 1.00 67.82 254 LEU B C 1
ATOM 3358 O O . LEU B 1 205 ? 60.421 64.005 43.326 1.00 68.04 254 LEU B O 1
ATOM 3363 N N . LEU B 1 206 ? 62.073 64.139 41.800 1.00 64.28 255 LEU B N 1
ATOM 3364 C CA . LEU B 1 206 ? 61.234 63.791 40.656 1.00 63.82 255 LEU B CA 1
ATOM 3365 C C . LEU B 1 206 ? 61.288 62.265 40.403 1.00 68.37 255 LEU B C 1
ATOM 3366 O O . LEU B 1 206 ? 60.424 61.723 39.706 1.00 68.20 255 LEU B O 1
ATOM 3371 N N . ASN B 1 207 ? 62.267 61.570 41.025 1.00 65.01 256 ASN B N 1
ATOM 3372 C CA . ASN B 1 207 ? 62.467 60.132 40.865 1.00 64.99 256 ASN B CA 1
ATOM 3373 C C . ASN B 1 207 ? 61.522 59.282 41.700 1.00 70.30 256 ASN B C 1
ATOM 3374 O O . ASN B 1 207 ? 61.305 59.550 42.886 1.00 70.27 256 ASN B O 1
ATOM 3379 N N . ASP B 1 208 ? 60.976 58.234 41.053 1.00 67.48 257 ASP B N 1
ATOM 3380 C CA . ASP B 1 208 ? 60.057 57.248 41.627 1.00 67.46 257 ASP B CA 1
ATOM 3381 C C . ASP B 1 208 ? 60.619 56.609 42.904 1.00 68.35 257 ASP B C 1
ATOM 3382 O O . ASP B 1 208 ? 59.894 56.525 43.890 1.00 67.07 257 ASP B O 1
ATOM 3387 N N . LYS B 1 209 ? 61.907 56.175 42.886 1.00 63.86 258 LYS B N 1
ATOM 3388 C CA . LYS B 1 209 ? 62.565 55.523 44.029 1.00 63.23 258 LYS B CA 1
ATOM 3389 C C . LYS B 1 209 ? 62.546 56.424 45.263 1.00 66.64 258 LYS B C 1
ATOM 3390 O O . LYS B 1 209 ? 62.090 55.966 46.313 1.00 65.58 258 LYS B O 1
ATOM 3396 N N . LYS B 1 210 ? 62.966 57.724 45.119 1.00 62.95 259 LYS B N 1
ATOM 3397 C CA . LYS B 1 210 ? 62.963 58.715 46.204 1.00 62.38 259 LYS B CA 1
ATOM 3398 C C . LYS B 1 210 ? 61.541 58.967 46.716 1.00 66.32 259 LYS B C 1
ATOM 3399 O O . LYS B 1 210 ? 61.304 58.852 47.924 1.00 66.87 259 LYS B O 1
ATOM 3405 N N . LEU B 1 211 ? 60.596 59.271 45.810 1.00 61.43 260 LEU B N 1
ATOM 3406 C CA . LEU B 1 211 ? 59.217 59.539 46.207 1.00 61.52 260 LEU B CA 1
ATOM 3407 C C . LEU B 1 211 ? 58.576 58.383 46.954 1.00 66.61 260 LEU B C 1
ATOM 3408 O O . LEU B 1 211 ? 57.947 58.627 47.977 1.00 67.06 260 LEU B O 1
ATOM 3413 N N . MET B 1 212 ? 58.772 57.133 46.495 1.00 63.40 261 MET B N 1
ATOM 3414 C CA . MET B 1 212 ? 58.204 55.956 47.167 1.00 62.80 261 MET B CA 1
ATOM 3415 C C . MET B 1 212 ? 58.737 55.831 48.587 1.00 64.54 261 MET B C 1
ATOM 3416 O O . MET B 1 212 ? 57.955 55.596 49.521 1.00 63.23 261 MET B O 1
ATOM 3421 N N . ASP B 1 213 ? 60.070 56.026 48.739 1.00 60.61 262 ASP B N 1
ATOM 3422 C CA . ASP B 1 213 ? 60.767 55.995 50.019 1.00 60.83 262 ASP B CA 1
ATOM 3423 C C . ASP B 1 213 ? 60.135 57.030 50.968 1.00 63.68 262 ASP B C 1
ATOM 3424 O O . ASP B 1 213 ? 59.606 56.625 52.012 1.00 64.56 262 ASP B O 1
ATOM 3429 N N . LEU B 1 214 ? 60.081 58.328 50.551 1.00 56.63 263 LEU B N 1
ATOM 3430 C CA . LEU B 1 214 ? 59.512 59.427 51.346 1.00 54.92 263 LEU B CA 1
ATOM 3431 C C . LEU B 1 214 ? 58.042 59.213 51.707 1.00 54.89 263 LEU B C 1
ATOM 3432 O O . LEU B 1 214 ? 57.675 59.408 52.858 1.00 53.21 263 LEU B O 1
ATOM 3437 N N . ILE B 1 215 ? 57.216 58.791 50.760 1.00 52.52 264 ILE B N 1
ATOM 3438 C CA . ILE B 1 215 ? 55.796 58.558 51.031 1.00 53.45 264 ILE B CA 1
ATOM 3439 C C . ILE B 1 215 ? 55.604 57.473 52.123 1.00 60.75 264 ILE B C 1
ATOM 3440 O O . ILE B 1 215 ? 54.799 57.707 53.017 1.00 59.79 264 ILE B O 1
ATOM 3445 N N . SER B 1 216 ? 56.359 56.335 52.089 1.00 60.56 265 SER B N 1
ATOM 3446 C CA . SER B 1 216 ? 56.235 55.261 53.112 1.00 61.29 265 SER B CA 1
ATOM 3447 C C . SER B 1 216 ? 56.656 55.786 54.503 1.00 64.34 265 SER B C 1
ATOM 3448 O O . SER B 1 216 ? 55.927 55.641 55.497 1.00 63.72 265 SER B O 1
ATOM 3451 N N . LYS B 1 217 ? 57.812 56.462 54.517 1.00 59.34 266 LYS B N 1
ATOM 3452 C CA . LYS B 1 217 ? 58.435 57.143 55.642 1.00 58.87 266 LYS B CA 1
ATOM 3453 C C . LYS B 1 217 ? 57.472 58.190 56.307 1.00 61.63 266 LYS B C 1
ATOM 3454 O O . LYS B 1 217 ? 57.580 58.415 57.508 1.00 61.44 266 LYS B O 1
ATOM 3460 N N . TYR B 1 218 ? 56.548 58.817 55.534 1.00 57.40 267 TYR B N 1
ATOM 3461 C CA . TYR B 1 218 ? 55.649 59.872 56.030 1.00 56.52 267 TYR B CA 1
ATOM 3462 C C . TYR B 1 218 ? 54.151 59.574 55.919 1.00 63.83 267 TYR B C 1
ATOM 3463 O O . TYR B 1 218 ? 53.361 60.512 56.023 1.00 64.61 267 TYR B O 1
ATOM 3472 N N . SER B 1 219 ? 53.742 58.307 55.764 1.00 61.93 268 SER B N 1
ATOM 3473 C CA . SER B 1 219 ? 52.316 58.002 55.633 1.00 63.63 268 SER B CA 1
ATOM 3474 C C . SER B 1 219 ? 51.745 57.194 56.809 1.00 72.47 268 SER B C 1
ATOM 3475 O O . SER B 1 219 ? 50.609 56.702 56.722 1.00 73.29 268 SER B O 1
ATOM 3477 N N . GLN B 1 220 ? 52.517 57.068 57.900 1.00 70.86 269 GLN B N 1
ATOM 3478 C CA . GLN B 1 220 ? 52.177 56.241 59.055 1.00 71.46 269 GLN B CA 1
ATOM 3479 C C . GLN B 1 220 ? 50.759 56.484 59.611 1.00 76.40 269 GLN B C 1
ATOM 3480 O O . GLN B 1 220 ? 49.938 55.552 59.608 1.00 76.02 269 GLN B O 1
ATOM 3482 N N . PHE B 1 221 ? 50.467 57.719 60.052 1.00 72.34 270 PHE B N 1
ATOM 3483 C CA . PHE B 1 221 ? 49.180 58.014 60.663 1.00 71.42 270 PHE B CA 1
ATOM 3484 C C . PHE B 1 221 ? 48.272 58.832 59.738 1.00 73.83 270 PHE B C 1
ATOM 3485 O O . PHE B 1 221 ? 47.697 59.833 60.182 1.00 74.78 270 PHE B O 1
ATOM 3487 N N . ILE B 1 222 ? 48.133 58.393 58.457 1.00 66.84 271 ILE B N 1
ATOM 3488 C CA . ILE B 1 222 ? 47.274 59.028 57.435 1.00 64.84 271 ILE B CA 1
ATOM 3489 C C . ILE B 1 222 ? 46.088 58.094 57.144 1.00 65.58 271 ILE B C 1
ATOM 3490 O O . ILE B 1 222 ? 46.295 56.967 56.672 1.00 64.79 271 ILE B O 1
ATOM 3495 N N . GLN B 1 223 ? 44.856 58.573 57.444 1.00 59.95 272 GLN B N 1
ATOM 3496 C CA . GLN B 1 223 ? 43.591 57.837 57.311 1.00 59.24 272 GLN B CA 1
ATOM 3497 C C . GLN B 1 223 ? 42.938 57.948 55.906 1.00 62.49 272 GLN B C 1
ATOM 3498 O O . GLN B 1 223 ? 41.743 57.666 55.741 1.00 62.50 272 GLN B O 1
ATOM 3502 N N . PHE B 1 224 ? 43.723 58.345 54.901 1.00 57.73 273 PHE B N 1
ATOM 3503 C CA . PHE B 1 224 ? 43.257 58.524 53.525 1.00 56.52 273 PHE B CA 1
ATOM 3504 C C . PHE B 1 224 ? 44.257 57.924 52.540 1.00 59.21 273 PHE B C 1
ATOM 3505 O O . PHE B 1 224 ? 45.470 57.953 52.797 1.00 59.38 273 PHE B O 1
ATOM 3513 N N . PRO B 1 225 ? 43.782 57.396 51.395 1.00 53.53 274 PRO B N 1
ATOM 3514 C CA . PRO B 1 225 ? 44.718 56.814 50.427 1.00 52.45 274 PRO B CA 1
ATOM 3515 C C . PRO B 1 225 ? 45.646 57.841 49.776 1.00 54.43 274 PRO B C 1
ATOM 3516 O O . PRO B 1 225 ? 45.200 58.911 49.379 1.00 55.55 274 PRO B O 1
ATOM 3520 N N . ILE B 1 226 ? 46.929 57.508 49.679 1.00 48.99 275 ILE B N 1
ATOM 3521 C CA . ILE B 1 226 ? 47.956 58.304 49.009 1.00 48.54 275 ILE B CA 1
ATOM 3522 C C . ILE B 1 226 ? 48.353 57.529 47.758 1.00 53.43 275 ILE B C 1
ATOM 3523 O O . ILE B 1 226 ? 48.728 56.356 47.860 1.00 53.41 275 ILE B O 1
ATOM 3528 N N . TYR B 1 227 ? 48.260 58.181 46.581 1.00 49.61 276 TYR B N 1
ATOM 3529 C CA . TYR B 1 227 ? 48.599 57.595 45.285 1.00 48.52 276 TYR B CA 1
ATOM 3530 C C . TYR B 1 227 ? 49.822 58.272 44.684 1.00 53.13 276 TYR B C 1
ATOM 3531 O O . TYR B 1 227 ? 49.949 59.499 44.740 1.00 51.61 276 TYR B O 1
ATOM 3540 N N . LEU B 1 228 ? 50.729 57.468 44.112 1.00 50.38 277 LEU B N 1
ATOM 3541 C CA . LEU B 1 228 ? 51.904 57.991 43.422 1.00 49.22 277 LEU B CA 1
ATOM 3542 C C . LEU B 1 228 ? 51.811 57.620 41.933 1.00 54.05 277 LEU B C 1
ATOM 3543 O O . LEU B 1 228 ? 51.475 56.472 41.607 1.00 54.25 277 LEU B O 1
ATOM 3548 N N . LEU B 1 229 ? 52.074 58.595 41.045 1.00 50.08 278 LEU B N 1
ATOM 3549 C CA . LEU B 1 229 ? 52.074 58.385 39.600 1.00 50.60 278 LEU B CA 1
ATOM 3550 C C . LEU B 1 229 ? 53.501 58.078 39.191 1.00 58.22 278 LEU B C 1
ATOM 3551 O O . LEU B 1 229 ? 54.339 58.980 39.196 1.00 59.10 278 LEU B O 1
ATOM 3556 N N . HIS B 1 230 ? 53.787 56.810 38.875 1.00 56.73 279 HIS B N 1
ATOM 3557 C CA . HIS B 1 230 ? 55.139 56.395 38.510 1.00 57.52 279 HIS B CA 1
ATOM 3558 C C . HIS B 1 230 ? 55.179 55.584 37.209 1.00 60.13 279 HIS B C 1
ATOM 3559 O O . HIS B 1 230 ? 54.176 54.988 36.791 1.00 57.06 279 HIS B O 1
ATOM 3566 N N . GLU B 1 231 ? 56.371 55.567 36.592 1.00 58.15 280 GLU B N 1
ATOM 3567 C CA . GLU B 1 231 ? 56.686 54.914 35.338 1.00 58.54 280 GLU B CA 1
ATOM 3568 C C . GLU B 1 231 ? 56.595 53.381 35.415 1.00 63.88 280 GLU B C 1
ATOM 3569 O O . GLU B 1 231 ? 57.191 52.747 36.289 1.00 65.26 280 GLU B O 1
ATOM 3575 N N . ASN B 1 232 ? 55.846 52.800 34.472 1.00 59.35 281 ASN B N 1
ATOM 3576 C CA . ASN B 1 232 ? 55.675 51.362 34.260 1.00 58.63 281 ASN B CA 1
ATOM 3577 C C . ASN B 1 232 ? 56.216 51.077 32.855 1.00 60.94 281 ASN B C 1
ATOM 3578 O O . ASN B 1 232 ? 55.751 51.686 31.883 1.00 61.32 281 ASN B O 1
ATOM 3583 N N . VAL B 1 233 ? 57.219 50.198 32.749 1.00 54.98 282 VAL B N 1
ATOM 3584 C CA . VAL B 1 233 ? 57.810 49.874 31.457 1.00 53.99 282 VAL B CA 1
ATOM 3585 C C . VAL B 1 233 ? 57.296 48.507 30.999 1.00 56.81 282 VAL B C 1
ATOM 3586 O O . VAL B 1 233 ? 57.256 47.563 31.785 1.00 56.10 282 VAL B O 1
ATOM 3590 N N . TYR B 1 234 ? 56.850 48.438 29.740 1.00 54.28 283 TYR B N 1
ATOM 3591 C CA . TYR B 1 234 ? 56.322 47.248 29.048 1.00 55.47 283 TYR B CA 1
ATOM 3592 C C . TYR B 1 234 ? 57.327 46.871 27.939 1.00 59.26 283 TYR B C 1
ATOM 3593 O O . TYR B 1 234 ? 57.565 47.671 27.030 1.00 59.77 283 TYR B O 1
ATOM 3602 N N . THR B 1 235 ? 57.943 45.693 28.023 1.00 54.73 284 THR B N 1
ATOM 3603 C CA . THR B 1 235 ? 58.942 45.261 27.024 1.00 54.21 284 THR B CA 1
ATOM 3604 C C . THR B 1 235 ? 58.465 44.009 26.261 1.00 57.42 284 THR B C 1
ATOM 3605 O O . THR B 1 235 ? 57.987 43.055 26.873 1.00 58.26 284 THR B O 1
ATOM 3609 N N . GLU B 1 236 ? 58.611 44.014 24.935 1.00 52.14 285 GLU B N 1
ATOM 3610 C CA . GLU B 1 236 ? 58.278 42.869 24.083 1.00 51.87 285 GLU B CA 1
ATOM 3611 C C . GLU B 1 236 ? 59.070 42.924 22.765 1.00 54.87 285 GLU B C 1
ATOM 3612 O O . GLU B 1 236 ? 59.601 43.984 22.405 1.00 54.44 285 GLU B O 1
ATOM 3618 N N . GLU B 1 237 ? 59.140 41.778 22.059 1.00 50.40 286 GLU B N 1
ATOM 3619 C CA . GLU B 1 237 ? 59.734 41.707 20.728 1.00 50.11 286 GLU B CA 1
ATOM 3620 C C . GLU B 1 237 ? 58.611 41.906 19.763 1.00 55.09 286 GLU B C 1
ATOM 3621 O O . GLU B 1 237 ? 57.504 41.416 19.985 1.00 55.41 286 GLU B O 1
ATOM 3627 N N . VAL B 1 238 ? 58.861 42.704 18.739 1.00 53.65 287 VAL B N 1
ATOM 3628 C CA . VAL B 1 238 ? 57.877 43.066 17.723 1.00 54.34 287 VAL B CA 1
ATOM 3629 C C . VAL B 1 238 ? 58.563 43.014 16.339 1.00 60.81 287 VAL B C 1
ATOM 3630 O O . VAL B 1 238 ? 59.773 43.273 16.230 1.00 59.76 287 VAL B O 1
ATOM 3634 N N . LEU B 1 239 ? 57.779 42.684 15.288 1.00 58.05 288 LEU B N 1
ATOM 3635 C CA . LEU B 1 239 ? 58.275 42.707 13.921 1.00 57.33 288 LEU B CA 1
ATOM 3636 C C . LEU B 1 239 ? 58.564 44.150 13.579 1.00 61.94 288 LEU B C 1
ATOM 3637 O O . LEU B 1 239 ? 57.711 45.008 13.804 1.00 61.16 288 LEU B O 1
ATOM 3642 N N . ALA B 1 240 ? 59.785 44.422 13.101 1.00 60.41 289 ALA B N 1
ATOM 3643 C CA . ALA B 1 240 ? 60.288 45.753 12.754 1.00 61.22 289 ALA B CA 1
ATOM 3644 C C . ALA B 1 240 ? 59.251 46.653 12.038 1.00 68.56 289 ALA B C 1
ATOM 3645 O O . ALA B 1 240 ? 59.098 47.808 12.437 1.00 68.33 289 ALA B O 1
ATOM 3647 N N . ASP B 1 241 ? 58.504 46.124 11.047 1.00 68.00 290 ASP B N 1
ATOM 3648 C CA . ASP B 1 241 ? 57.483 46.900 10.321 1.00 69.01 290 ASP B CA 1
ATOM 3649 C C . ASP B 1 241 ? 56.356 47.391 11.254 1.00 75.14 290 ASP B C 1
ATOM 3650 O O . ASP B 1 241 ? 55.813 48.472 11.026 1.00 75.91 290 ASP B O 1
ATOM 3652 N N . ILE B 1 242 ? 56.028 46.612 12.303 1.00 71.04 291 ILE B N 1
ATOM 3653 C CA . ILE B 1 242 ? 54.996 46.948 13.287 1.00 70.48 291 ILE B CA 1
ATOM 3654 C C . ILE B 1 242 ? 55.633 47.799 14.407 1.00 74.98 291 ILE B C 1
ATOM 3655 O O . ILE B 1 242 ? 54.964 48.676 14.956 1.00 74.26 291 ILE B O 1
ATOM 3660 N N . ALA B 1 243 ? 56.934 47.575 14.707 1.00 71.86 292 ALA B N 1
ATOM 3661 C CA . ALA B 1 243 ? 57.688 48.332 15.715 1.00 71.50 292 ALA B CA 1
ATOM 3662 C C . ALA B 1 243 ? 57.666 49.830 15.386 1.00 75.46 292 ALA B C 1
ATOM 3663 O O . ALA B 1 243 ? 57.537 50.643 16.299 1.00 74.69 292 ALA B O 1
ATOM 3665 N N . LYS B 1 244 ? 57.735 50.181 14.077 1.00 72.54 293 LYS B N 1
ATOM 3666 C CA . LYS B 1 244 ? 57.656 51.550 13.569 1.00 72.18 293 LYS B CA 1
ATOM 3667 C C . LYS B 1 244 ? 56.248 52.133 13.809 1.00 76.67 293 LYS B C 1
ATOM 3668 O O . LYS B 1 244 ? 56.131 53.313 14.098 1.00 76.98 293 LYS B O 1
ATOM 3670 N N . ASP B 1 245 ? 55.198 51.305 13.741 1.00 73.48 294 ASP B N 1
ATOM 3671 C CA . ASP B 1 245 ? 53.809 51.730 13.982 1.00 73.71 294 ASP B CA 1
ATOM 3672 C C . ASP B 1 245 ? 53.477 51.813 15.493 1.00 76.86 294 ASP B C 1
ATOM 3673 O O . ASP B 1 245 ? 52.484 52.440 15.864 1.00 76.44 294 ASP B O 1
ATOM 3678 N N . MET B 1 246 ? 54.298 51.170 16.351 1.00 72.38 295 MET B N 1
ATOM 3679 C CA . MET B 1 246 ? 54.132 51.143 17.814 1.00 70.87 295 MET B CA 1
ATOM 3680 C C . MET B 1 246 ? 54.396 52.535 18.405 1.00 70.35 295 MET B C 1
ATOM 3681 O O . MET B 1 246 ? 53.747 52.918 19.376 1.00 70.43 295 MET B O 1
ATOM 3686 N N . VAL B 1 247 ? 55.338 53.286 17.804 1.00 62.49 296 VAL B N 1
ATOM 3687 C CA . VAL B 1 247 ? 55.739 54.643 18.178 1.00 60.15 296 VAL B CA 1
ATOM 3688 C C . VAL B 1 247 ? 54.517 55.569 18.264 1.00 63.24 296 VAL B C 1
ATOM 3689 O O . VAL B 1 247 ? 54.414 56.376 19.185 1.00 64.12 296 VAL B O 1
ATOM 3693 N N . ASN B 1 248 ? 53.582 55.409 17.336 1.00 58.18 297 ASN B N 1
ATOM 3694 C CA . ASN B 1 248 ? 52.379 56.214 17.244 1.00 57.35 297 ASN B CA 1
ATOM 3695 C C . ASN B 1 248 ? 51.375 56.002 18.350 1.00 61.42 297 ASN B C 1
ATOM 3696 O O . ASN B 1 248 ? 50.665 56.947 18.650 1.00 62.92 297 ASN B O 1
ATOM 3701 N N . ASP B 1 249 ? 51.315 54.814 18.986 1.00 57.26 298 ASP B N 1
ATOM 3702 C CA . ASP B 1 249 ? 50.360 54.514 20.065 1.00 56.35 298 ASP B CA 1
ATOM 3703 C C . ASP B 1 249 ? 50.239 55.633 21.155 1.00 59.75 298 ASP B C 1
ATOM 3704 O O . ASP B 1 249 ? 51.158 55.832 21.965 1.00 59.13 298 ASP B O 1
ATOM 3709 N N . PRO B 1 250 ? 49.093 56.362 21.169 1.00 56.09 299 PRO B N 1
ATOM 3710 C CA . PRO B 1 250 ? 48.903 57.4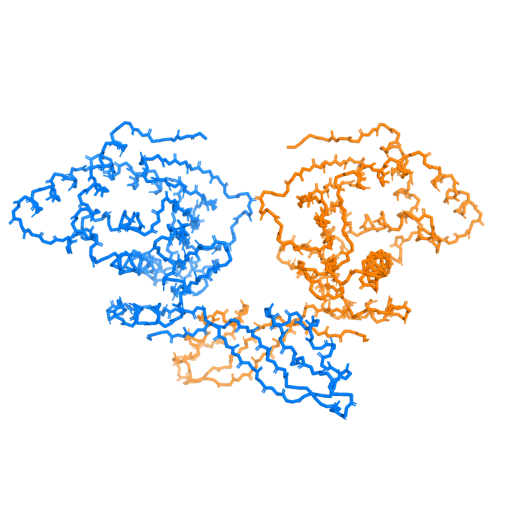36 22.161 1.00 55.65 299 PRO B CA 1
ATOM 3711 C C . PRO B 1 250 ? 48.544 56.944 23.572 1.00 58.41 299 PRO B C 1
ATOM 3712 O O . PRO B 1 250 ? 48.420 57.767 24.480 1.00 57.60 299 PRO B O 1
ATOM 3716 N N . ASN B 1 251 ? 48.397 55.611 23.767 1.00 53.99 300 ASN B N 1
ATOM 3717 C CA . ASN B 1 251 ? 48.122 54.999 25.073 1.00 52.93 300 ASN B CA 1
ATOM 3718 C C . ASN B 1 251 ? 49.391 54.923 25.938 1.00 57.42 300 ASN B C 1
ATOM 3719 O O . ASN B 1 251 ? 49.324 54.571 27.120 1.00 56.75 300 ASN B O 1
ATOM 3724 N N . TYR B 1 252 ? 50.539 55.249 25.343 1.00 54.50 301 TYR B N 1
ATOM 3725 C CA . TYR B 1 252 ? 51.816 55.254 26.027 1.00 55.00 301 TYR B CA 1
ATOM 3726 C C . TYR B 1 252 ? 52.415 56.638 25.984 1.00 61.94 301 TYR B C 1
ATOM 3727 O O . TYR B 1 252 ? 52.240 57.355 24.990 1.00 62.80 301 TYR B O 1
ATOM 3736 N N . ASP B 1 253 ? 53.122 57.018 27.062 1.00 59.26 302 ASP B N 1
ATOM 3737 C CA . ASP B 1 253 ? 53.799 58.311 27.167 1.00 59.31 302 ASP B CA 1
ATOM 3738 C C . ASP B 1 253 ? 54.904 58.406 26.129 1.00 63.10 302 ASP B C 1
ATOM 3739 O O . ASP B 1 253 ? 55.036 59.438 25.454 1.00 64.06 302 ASP B O 1
ATOM 3744 N N . SER B 1 254 ? 55.647 57.310 25.956 1.00 57.99 303 SER B N 1
ATOM 3745 C CA . SER B 1 254 ? 56.709 57.216 24.963 1.00 58.54 303 SER B CA 1
ATOM 3746 C C . SER B 1 254 ? 56.958 55.759 24.638 1.00 64.26 303 SER B C 1
ATOM 3747 O O . SER B 1 254 ? 56.693 54.866 25.464 1.00 64.33 303 SER B O 1
ATOM 3750 N N . VAL B 1 255 ? 57.439 55.523 23.418 1.00 60.64 304 VAL B N 1
ATOM 3751 C CA . VAL B 1 255 ? 57.762 54.199 22.908 1.00 60.76 304 VAL B CA 1
ATOM 3752 C C . VAL B 1 255 ? 59.197 54.285 22.410 1.00 66.18 304 VAL B C 1
ATOM 3753 O O . VAL B 1 255 ? 59.500 55.130 21.562 1.00 66.94 304 VAL B O 1
ATOM 3757 N N . LYS B 1 256 ? 60.079 53.432 22.951 1.00 62.55 305 LYS B N 1
ATOM 3758 C CA . LYS B 1 256 ? 61.487 53.363 22.574 1.00 61.60 305 LYS B CA 1
ATOM 3759 C C . LYS B 1 256 ? 61.756 52.054 21.787 1.00 65.91 305 LYS B C 1
ATOM 3760 O O . LYS B 1 256 ? 61.804 50.972 22.384 1.00 65.88 305 LYS B O 1
ATOM 3763 N N . VAL B 1 257 ? 61.907 52.156 20.453 1.00 62.25 306 VAL B N 1
ATOM 3764 C CA . VAL B 1 257 ? 62.256 51.013 19.602 1.00 63.15 306 VAL B CA 1
ATOM 3765 C C . VAL B 1 257 ? 63.800 50.898 19.582 1.00 72.76 306 VAL B C 1
ATOM 3766 O O . VAL B 1 257 ? 64.478 51.929 19.486 1.00 72.76 306 VAL B O 1
ATOM 3768 N N . GLU B 1 258 ? 64.363 49.672 19.715 1.00 72.86 307 GLU B N 1
ATOM 3769 C CA . GLU B 1 258 ? 65.827 49.494 19.703 1.00 74.35 307 GLU B CA 1
ATOM 3770 C C . GLU B 1 258 ? 66.461 49.965 18.371 1.00 82.18 307 GLU B C 1
ATOM 3771 O O . GLU B 1 258 ? 65.904 49.747 17.286 1.00 80.52 307 GLU B O 1
ATOM 3777 N N . GLU B 1 259 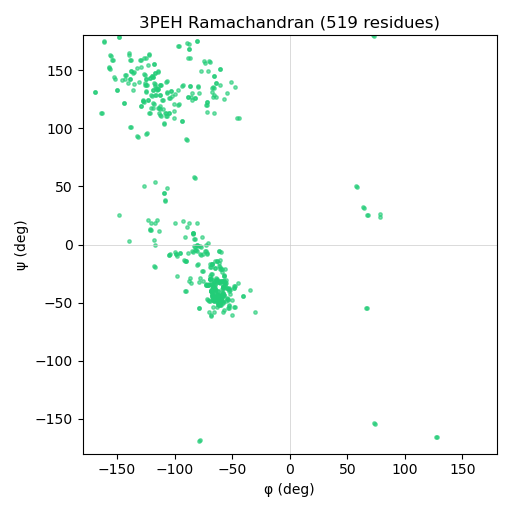? 67.598 50.663 18.481 1.00 82.63 308 GLU B N 1
ATOM 3778 C CA . GLU B 1 259 ? 68.337 51.153 17.325 1.00 84.07 308 GLU B CA 1
ATOM 3779 C C . GLU B 1 259 ? 69.262 50.032 16.845 1.00 91.75 308 GLU B C 1
ATOM 3780 O O . GLU B 1 259 ? 69.995 49.455 17.655 1.00 91.13 308 GLU B O 1
ATOM 3782 N N . THR B 1 260 ? 69.185 49.683 15.550 1.00 91.21 309 THR B N 1
ATOM 3783 C CA . THR B 1 260 ? 70.010 48.619 14.986 1.00 92.65 309 THR B CA 1
ATOM 3784 C C . THR B 1 260 ? 70.695 49.072 13.700 1.00 100.97 309 THR B C 1
ATOM 3785 O O . THR B 1 260 ? 70.082 49.765 12.883 1.00 101.18 309 THR B O 1
ATOM 3787 N N . ASP B 1 261 ? 71.973 48.679 13.528 1.00 99.69 310 ASP B N 1
ATOM 3788 C CA . ASP B 1 261 ? 72.764 48.987 12.330 1.00 100.14 310 ASP B CA 1
ATOM 3789 C C . ASP B 1 261 ? 72.365 48.029 11.194 1.00 104.88 310 ASP B C 1
ATOM 3790 O O . ASP B 1 261 ? 72.382 48.419 10.020 1.00 104.93 310 ASP B O 1
ATOM 3792 N N . ASP B 1 262 ? 71.981 46.784 11.559 1.00 100.53 311 ASP B N 1
ATOM 3793 C CA . ASP B 1 262 ? 71.586 45.746 10.619 1.00 99.83 311 ASP B CA 1
ATOM 3794 C C . ASP B 1 262 ? 70.231 46.035 9.990 1.00 103.25 311 ASP B C 1
ATOM 3795 O O . ASP B 1 262 ? 69.219 46.002 10.693 1.00 103.11 311 ASP B O 1
ATOM 3797 N N . PRO B 1 263 ? 70.164 46.300 8.664 1.00 99.62 312 PRO B N 1
ATOM 3798 C CA . PRO B 1 263 ? 68.840 46.471 8.037 1.00 98.91 312 PRO B CA 1
ATOM 3799 C C . PRO B 1 263 ? 68.229 45.089 7.753 1.00 100.33 312 PRO B C 1
ATOM 3800 O O . PRO B 1 263 ? 67.119 44.974 7.231 1.00 100.29 312 PRO B O 1
ATOM 3804 N N . ASN B 1 264 ? 68.994 44.040 8.114 1.00 94.38 313 ASN B N 1
ATOM 3805 C CA . ASN B 1 264 ? 68.707 42.625 7.964 1.00 92.75 313 ASN B CA 1
ATOM 3806 C C . ASN B 1 264 ? 67.589 42.140 8.886 1.00 91.32 313 ASN B C 1
ATOM 3807 O O . ASN B 1 264 ? 66.595 41.610 8.377 1.00 90.65 313 ASN B O 1
ATOM 3809 N N . LYS B 1 265 ? 67.758 42.310 10.236 1.00 83.74 314 LYS B N 1
ATOM 3810 C CA . LYS B 1 265 ? 66.841 41.826 11.283 1.00 81.11 314 LYS B CA 1
ATOM 3811 C C . LYS B 1 265 ? 65.396 42.284 11.098 1.00 79.66 314 LYS B C 1
ATOM 3812 O O . LYS B 1 265 ? 65.125 43.460 10.851 1.00 78.23 314 LYS B O 1
ATOM 3816 N N . LYS B 1 266 ? 64.480 41.306 11.178 1.00 73.66 315 LYS B N 1
ATOM 3817 C CA . LYS B 1 266 ? 63.044 41.487 10.974 1.00 72.27 315 LYS B CA 1
ATOM 3818 C C . LYS B 1 266 ? 62.293 41.854 12.257 1.00 71.69 315 LYS B C 1
ATOM 3819 O O . LYS B 1 266 ? 61.100 42.151 12.183 1.00 71.25 315 LYS B O 1
ATOM 3821 N N . THR B 1 267 ? 62.975 41.821 13.425 1.00 65.01 316 THR B N 1
ATOM 3822 C CA . THR B 1 267 ? 62.365 42.125 14.726 1.00 63.48 316 THR B CA 1
ATOM 3823 C C . THR B 1 267 ? 63.163 43.166 15.554 1.00 65.07 316 THR B C 1
ATOM 3824 O O . THR B 1 267 ? 64.385 43.265 15.424 1.00 64.32 316 THR B O 1
ATOM 3828 N N . ARG B 1 268 ? 62.454 43.910 16.426 1.00 59.31 317 ARG B N 1
ATOM 3829 C CA . ARG B 1 268 ? 63.042 44.881 17.341 1.00 58.48 317 ARG B CA 1
ATOM 3830 C C . ARG B 1 268 ? 62.466 44.684 18.748 1.00 59.81 317 ARG B C 1
ATOM 3831 O O . ARG B 1 268 ? 61.335 44.231 18.900 1.00 57.09 317 ARG B O 1
ATOM 3839 N N . THR B 1 269 ? 63.254 45.034 19.771 1.00 57.55 318 THR B N 1
ATOM 3840 C CA . THR B 1 269 ? 62.813 45.074 21.165 1.00 57.42 318 THR B CA 1
ATOM 3841 C C . THR B 1 269 ? 62.180 46.458 21.296 1.00 62.11 318 THR B C 1
ATOM 3842 O O . THR B 1 269 ? 62.770 47.457 20.871 1.00 62.51 318 THR B O 1
ATOM 3846 N N . VAL B 1 270 ? 60.976 46.510 21.845 1.00 58.14 319 VAL B N 1
ATOM 3847 C CA . VAL B 1 270 ? 60.263 47.761 22.028 1.00 57.35 319 VAL B CA 1
ATOM 3848 C C . VAL B 1 270 ? 59.969 47.972 23.521 1.00 58.47 319 VAL B C 1
ATOM 3849 O O . VAL B 1 270 ? 59.470 47.067 24.184 1.00 57.71 319 VAL B O 1
ATOM 3853 N N . GLU B 1 271 ? 60.330 49.148 24.046 1.00 54.87 320 GLU B N 1
ATOM 3854 C CA . GLU B 1 271 ? 60.039 49.536 25.427 1.00 54.73 320 GLU B CA 1
ATOM 3855 C C . GLU B 1 271 ? 58.934 50.615 25.403 1.00 57.26 320 GLU B C 1
ATOM 3856 O O . GLU B 1 271 ? 59.124 51.698 24.843 1.00 56.50 320 GLU B O 1
ATOM 3858 N N . LYS B 1 272 ? 57.754 50.261 25.923 1.00 52.94 321 LYS B N 1
ATOM 3859 C CA . LYS B 1 272 ? 56.586 51.133 25.994 1.00 52.97 321 LYS B CA 1
ATOM 3860 C C . LYS B 1 272 ? 56.506 51.667 27.418 1.00 58.48 321 LYS B C 1
ATOM 3861 O O . LYS B 1 272 ? 56.309 50.896 28.363 1.00 58.76 321 LYS B O 1
ATOM 3865 N N . LYS B 1 273 ? 56.679 52.987 27.577 1.00 55.35 322 LYS B N 1
ATOM 3866 C CA . LYS B 1 273 ? 56.629 53.609 28.894 1.00 55.18 322 LYS B CA 1
ATOM 3867 C C . LYS B 1 273 ? 55.266 54.251 29.122 1.00 59.88 322 LYS B C 1
ATOM 3868 O O . LYS B 1 273 ? 54.762 54.960 28.259 1.00 60.05 322 LYS B O 1
ATOM 3874 N N . VAL B 1 274 ? 54.647 53.948 30.262 1.00 57.11 323 VAL B N 1
ATOM 3875 C CA . VAL B 1 274 ? 53.356 54.494 30.680 1.00 56.48 323 VAL B CA 1
ATOM 3876 C C . VAL B 1 274 ? 53.429 54.763 32.182 1.00 57.63 323 VAL B C 1
ATOM 3877 O O . VAL B 1 274 ? 53.990 53.954 32.911 1.00 56.71 323 VAL B O 1
ATOM 3879 N N . LYS B 1 275 ? 52.877 55.893 32.634 1.00 52.65 324 LYS B N 1
ATOM 3880 C CA . LYS B 1 275 ? 52.817 56.280 34.043 1.00 51.75 324 LYS B CA 1
ATOM 3881 C C . LYS B 1 275 ? 51.409 55.958 34.563 1.00 55.57 324 LYS B C 1
ATOM 3882 O O . LYS B 1 275 ? 50.426 56.462 34.021 1.00 53.96 324 LYS B O 1
ATOM 3888 N N . LYS B 1 276 ? 51.310 55.105 35.599 1.00 53.60 325 LYS B N 1
ATOM 3889 C CA . LYS B 1 276 ? 50.024 54.726 36.199 1.00 53.32 325 LYS B CA 1
ATOM 3890 C C . LYS B 1 276 ? 50.048 55.020 37.715 1.00 57.44 325 LYS B C 1
ATOM 3891 O O . LYS B 1 276 ? 51.128 55.221 38.289 1.00 55.82 325 LYS B O 1
ATOM 3895 N N . TRP B 1 277 ? 48.855 55.120 38.335 1.00 54.76 326 TRP B N 1
ATOM 3896 C CA . TRP B 1 277 ? 48.719 55.431 39.759 1.00 55.53 326 TRP B CA 1
ATOM 3897 C C . TRP B 1 277 ? 48.756 54.176 40.634 1.00 61.06 326 TRP B C 1
ATOM 3898 O O . TRP B 1 277 ? 47.947 53.254 40.452 1.00 60.25 326 TRP B O 1
ATOM 3909 N N . THR B 1 278 ? 49.650 54.186 41.635 1.00 57.89 327 THR B N 1
ATOM 3910 C CA . THR B 1 278 ? 49.794 53.092 42.585 1.00 57.16 327 THR B CA 1
ATOM 3911 C C . THR B 1 278 ? 49.493 53.586 44.008 1.00 58.74 327 THR B C 1
ATOM 3912 O O . THR B 1 278 ? 49.988 54.645 44.402 1.00 57.93 327 THR B O 1
ATOM 3916 N N . LEU B 1 279 ? 48.662 52.826 44.757 1.00 54.79 328 LEU B N 1
ATOM 3917 C CA . LEU B 1 279 ? 48.305 53.098 46.152 1.00 54.83 328 LEU B CA 1
ATOM 3918 C C . LEU B 1 279 ? 49.513 52.797 47.021 1.00 60.58 328 LEU B C 1
ATOM 3919 O O . LEU B 1 279 ? 50.041 51.688 46.992 1.00 60.78 328 LEU B O 1
ATOM 3924 N N . MET B 1 280 ? 49.961 53.796 47.766 1.00 58.75 329 MET B N 1
ATOM 3925 C CA . MET B 1 280 ? 51.178 53.720 48.566 1.00 59.42 329 MET B CA 1
ATOM 3926 C C . MET B 1 280 ? 50.961 53.341 50.037 1.00 63.39 329 MET B C 1
ATOM 3927 O O . MET B 1 280 ? 51.942 53.126 50.752 1.00 62.18 329 MET B O 1
ATOM 3932 N N . ASN B 1 281 ? 49.697 53.259 50.486 1.00 61.05 330 ASN B N 1
ATOM 3933 C CA . ASN B 1 281 ? 49.342 52.939 51.876 1.00 64.45 330 ASN B CA 1
ATOM 3934 C C . ASN B 1 281 ? 47.996 52.168 51.946 1.00 79.21 330 ASN B C 1
ATOM 3935 O O . ASN B 1 281 ? 47.212 52.357 52.907 1.00 73.95 330 ASN B O 1
#

Sequence (523 aa):
ESMESHQYQTEVTRLMDIIVNSLYTQKEVFLRELISNAADALEKIRFLSLSDESVLGEEKKLEIRISANKEKNILSITDTGIGMTKVDLINNLGTIAKSGTSNFLEAISKSGGDMSLIGQFGVGFYSAFLVADKVIVYTKNNDDEQYIWESTADAKFTIYKDPRGATLKRGTRISLHLKEDATNLLNDKKLMDLISKYSQFIQFPIYLLHENVYTEEVLADIAKDMVNDPNYDSVKVEETDDPNKKTRTVEKKVKKWTLMNTESMESHQYQTEVTRLMDIIVNSLYTQKEVFLRELISNAADALEKIRFLSLSDESVLGEEKKLEIRISANKEKNILSITDTGIGMTKVDLINNLGTIAKSGTSNFLEAISKSGGDMSLIGQFGVGFYSAFLVADKVIVYTKNNDDEQYIWESTADAKFTIYKDPRGATLKRGTRISLHLKEDATNLLNDKKLMDLISKYSQFIQFPIYLLHENVYTEEVLADIAKDMVNDPNYDSVKVEETDDPNKKTRTVEKKVKKWTLMN

InterPro domains:
  IPR001404 Heat shock protein Hsp90 family [MF_00505] (70-760)
  IPR001404 Heat shock protein Hsp90 family [NF003555] (73-756)
  IPR001404 Heat shock protein Hsp90 family [PF00183] (255-789)
  IPR001404 Heat shock protein Hsp90 family [PIRSF002583] (56-802)
  IPR001404 Heat shock protein Hsp90 family [PTHR11528] (63-758)
  IPR003594 Histidine kinase/HSP90-like ATPase domain [SM00387] (95-234)
  IPR019805 Heat shock protein Hsp90, conserved site [PS00298] (93-102)
  IPR020568 Ribosomal protein uS5 domain 2-type superfamily [SSF54211] (332-614)
  IPR020575 Heat shock protein Hsp90, N-terminal [PR00775] (73-93)
  IPR020575 Heat shock protein Hsp90, N-terminal [PR00775] (94-116)
  IPR020575 Heat shock protein Hsp90, N-terminal [PR00775] (143-160)
  IPR020575 Heat shock protein Hsp90, N-terminal [PR00775] (161-178)
  IPR020575 Heat shock protein Hsp90, N-terminal [PR00775] (187-209)
  IPR020575 Heat shock protein Hsp90, N-terminal [PR00775] (239-256)
  IPR020575 Heat shock protein Hsp90, N-terminal [PR00775] (257-275)
  IPR020575 Heat shock protein Hsp90, N-terminal [cd16927] (83-271)
  IPR036890 Histidine kinase/HSP90-like ATPase superfamily [G3DSA:3.30.565.10] (70-282)
  IPR036890 Histidine kinase/HSP90-like ATPase superfamily [SSF55874] (72-281)
  IPR037196 HSP90, C-terminal domain [G3DSA:1.20.120.790] (617-763)
  IPR037196 HSP90, C-terminal domain [SSF110942] (639-759)

Nearest PDB structures (foldseek):
  3peh-assembly2_B  TM=1.002E+00  e=8.313E-48  Plasmodium falciparum 3D7
  5in9-assembly2_B  TM=9.351E-01  e=1.435E-23  Canis lupus familiaris
  3k60-assembly2_B  TM=9.145E-01  e=3.694E-22  Plasmodium falciparum 3D7
  4xe2-assembly1_A  TM=9.008E-01  e=6.910E-21  Dictyostelium discoideum
  5uls-assembly1_A  TM=8.380E-01  e=2.004E-20  Canis lupus familiaris

Secondary structure (DSSP, 8-state):
-----HHHHHHHHHHHHHHHHHHTT-GGGHHHHHHHHHHHHHHHHHHHHTT-GGGGTT-----EEEEEETTTTEEEEEE-S----HHHHHHHHHHHHHS-HHHHHHHHHHTT--STTTTTTT-GGGGGGGTEEEEEEEEE-TTS--EEEEEETTS-EEEEE-TT-STTSSEEEEEEEE-GGGGGGGSHHHHHHHHHHHTTT--S-EEEEEEEEEEEEEEHHHHHHHTT-TTSSEEEEPP---TT--EEEEEEEEEEEEE--/------HHHHHHHHHHHHHHHHTTGGGTTHHHHHHHHHHHHHHHHHHHHHTT-GGGGTT-----EEEEEETTTTEEEEEE-S----HHHHHHHHHHHHHS-HHHHHHHHHHTT--STTTTTTT-GGGGGGGTEEEEEEEEE-TTS--EEEEEETTS-EEEEE-TT-STTSSEEEEEEEE-GGGGGGGSHHHHHHHHHHT-TT--S-EEEEEEEEEEEEEEHHHHHHHTT-TTSSEEEEPP-S-S--SEEEEEEEEEEEEE--

Organism: Plasmodium falciparum (isolate 3D7) (NCBI:txid36329)

GO terms:
  GO:0005783 endoplasmic reticulum (C, IDA)

Foldseek 3Di:
DWDDDVLLLVLLLLVLVLLQVQCLVVLLCLVLLLLLVQLVQLVVLVVVCVVPVCQCVLDVAFAWEWAADLVQQKIKIWGQGQWDAVVRVVVLSVLSSPDNVSVVSVVCVVVVHHPVCCNVVVNSNSSLVSFAQKKWKWTDHPVHKIKIWIAGSSSTIDIDGDPVIPPVSHTMMIMGSGDPVNSVCNDPVVVLVSCLVSCVPRPHWYKYWDKDKDKDKDFPVVLVVVQVPPVAPGKDWDDDPDPVDRITIIIGIHIDIDTSD/DDWDDDVLLLVLLLLVLVLLQVQCLVPLLCLVLLLLLVQLVQLVVLVVVCVVPVCQCVLDVAFAWEWAADLVQQKIKIWGQGQWDAVVRVVVLSVLSSVDNVSVVSVVCVVVVHHPVCCNVVVNSNSSLVNFAQKKWKWTDHPVHKIKIWIAGSSSTIDIDGDPVIPPVSHTMMIMGSGDPVRSCCNDPVVVLVSCLVNCVPRPHWYKYWDKDKDKDKDFPVVLVVVQVPPQAPGKDWDDDPDPPDRITIIITIHIDIDTSD

Radius of gyration: 26.95 Å; Cα contacts (8 Å, |Δi|>4): 1004; chains: 2; bounding box: 53×54×83 Å

Solvent-accessible surface area: 25457 Å² total; per-residue (Å²): 122,60,104,35,58,154,105,8,54,60,14,1,54,73,0,12,89,23,0,60,89,40,9,51,123,82,75,51,12,0,1,97,12,6,0,45,69,7,14,76,15,0,62,112,5,98,139,77,19,123,107,70,73,83,28,23,55,77,25,137,33,30,1,0,60,0,22,18,61,112,107,143,44,25,4,4,9,10,9,3,0,41,6,35,16,84,104,55,0,92,90,71,6,35,86,23,9,78,49,27,11,0,80,125,0,74,53,36,45,128,98,70,41,99,8,67,67,2,35,140,65,53,3,4,20,2,0,0,6,2,4,0,73,67,0,19,0,49,0,22,12,64,130,39,81,4,21,10,13,37,5,43,53,81,3,90,16,26,11,89,79,18,119,99,34,54,96,28,34,1,0,10,88,21,2,1,47,10,56,102,85,7,55,83,10,12,70,36,183,73,2,74,63,1,0,72,123,26,7,103,97,36,162,14,30,0,14,0,41,34,89,50,91,98,97,99,98,18,101,34,90,93,3,73,59,41,37,19,38,23,46,61,93,63,25,64,45,66,109,38,110,52,134,90,73,69,59,46,51,1,33,8,18,24,54,45,49,41,90,35,90,119,77,63,98,34,59,151,105,8,56,61,14,1,70,93,0,14,88,24,0,44,118,45,16,67,140,88,56,36,2,0,0,88,6,3,1,43,67,4,13,88,19,0,67,83,4,96,136,81,18,121,103,72,77,84,26,31,62,108,26,83,24,30,1,0,53,0,27,11,54,99,166,134,37,23,0,12,3,9,8,2,0,42,6,34,17,85,104,55,1,92,90,70,5,36,80,24,10,96,45,25,12,0,85,124,0,21,54,37,48,138,100,71,38,97,7,68,82,2,36,87,65,54,2,3,20,2,0,0,5,6,1,0,73,66,0,18,0,56,0,23,12,64,130,40,94,4,18,10,13,36,5,43,53,82,2,87,17,15,11,75,115,18,117,103,34,51,90,26,66,1,0,11,50,21,8,0,53,11,63,96,98,6,63,77,5,8,67,33,184,66,2,75,71,0,0,75,120,25,9,104,100,35,130,13,30,0,12,0,35,36,64,54,82,92,95,85,100,14,101,25,83,81,2,70,86,47,34,19,39,24,61,53,99,54,22,74,39,70,109,42,112,48,134,91,61,68,59,47,51,0,23,11,71,11,58,68,49,42,90,34,89

CATH classification: 3.30.565.10 (+1 more: 3.30.70.2140)

B-factor: mean 63.62, std 13.21, range [33.08, 144.05]